Protein AF-A0A7X0HSH6-F1 (afdb_monomer)

pLDDT: mean 81.44, std 20.03, range [30.97, 98.75]

Nearest PDB structures (foldseek):
  3pyw-assembly1_A  TM=8.812E-01  e=4.379E-08  Bacillus anthracis
  6bt4-assembly1_A  TM=8.844E-01  e=1.099E-07  Bacillus anthracis
  7pj6-assembly1_AAA  TM=7.736E-01  e=4.131E-03  Streptococcus pneumoniae R6
  4q2w-assembly1_A  TM=7.329E-01  e=1.339E-02  Streptococcus pneumoniae TIGR4
  4pi9-assembly1_A  TM=4.729E-01  e=3.199E-03  Staphylococcus aureus subsp. aureus Mu50

Structure (mmCIF, N/CA/C/O backbone):
data_AF-A0A7X0HSH6-F1
#
_entry.id   AF-A0A7X0HSH6-F1
#
loop_
_atom_site.group_PDB
_atom_site.id
_atom_site.type_symbol
_atom_site.label_atom_id
_atom_site.label_alt_id
_atom_site.label_comp_id
_atom_site.label_asym_id
_atom_site.label_entity_id
_atom_site.label_seq_id
_atom_site.pdbx_PDB_ins_code
_atom_site.Cartn_x
_atom_site.Cartn_y
_atom_site.Cartn_z
_atom_site.occupancy
_atom_site.B_iso_or_equiv
_atom_site.auth_seq_id
_atom_site.auth_comp_id
_atom_site.auth_asym_id
_atom_site.auth_atom_id
_atom_site.pdbx_PDB_model_num
ATOM 1 N N . MET A 1 1 ? -19.107 81.691 65.179 1.00 42.38 1 MET A N 1
ATOM 2 C CA . MET A 1 1 ? -18.077 81.633 64.116 1.00 42.38 1 MET A CA 1
ATOM 3 C C . MET A 1 1 ? -18.630 80.795 62.966 1.00 42.38 1 MET A C 1
ATOM 5 O O . MET A 1 1 ? -19.023 79.660 63.194 1.00 42.38 1 MET A O 1
ATOM 9 N N . ARG A 1 2 ? -18.821 81.400 61.784 1.00 37.53 2 ARG A N 1
ATOM 10 C CA . ARG A 1 2 ? -19.546 80.849 60.619 1.00 37.53 2 ARG A CA 1
ATOM 11 C C . ARG A 1 2 ? -18.627 80.825 59.382 1.00 37.53 2 ARG A C 1
ATOM 13 O O . ARG A 1 2 ? -18.062 81.858 59.069 1.00 37.53 2 ARG A O 1
ATOM 20 N N . LYS A 1 3 ? -18.625 79.675 58.690 1.00 39.44 3 LYS A N 1
ATOM 21 C CA . LYS A 1 3 ? -18.615 79.404 57.226 1.00 39.44 3 LYS A CA 1
ATOM 22 C C . LYS A 1 3 ? -17.623 80.087 56.245 1.00 39.44 3 LYS A C 1
ATOM 24 O O . LYS A 1 3 ? -17.494 81.303 56.237 1.00 39.44 3 LYS A O 1
ATOM 29 N N . LYS A 1 4 ? -17.251 79.246 55.249 1.00 35.56 4 LYS A N 1
ATOM 30 C CA . LYS A 1 4 ? -16.879 79.436 53.808 1.00 35.56 4 LYS A CA 1
ATOM 31 C C . LYS A 1 4 ? -15.390 79.125 53.530 1.00 35.56 4 LYS A C 1
ATOM 33 O O . LYS A 1 4 ? -14.548 79.808 54.086 1.00 35.56 4 LYS A O 1
ATOM 38 N N . TRP A 1 5 ? -14.979 77.983 52.948 1.00 36.59 5 TRP A N 1
ATOM 39 C CA . TRP A 1 5 ? -15.105 77.399 51.580 1.00 36.59 5 TRP A CA 1
ATOM 40 C C . TRP A 1 5 ? -14.515 78.236 50.433 1.00 36.59 5 TRP A C 1
ATOM 42 O O . TRP A 1 5 ? -14.818 79.419 50.390 1.00 36.59 5 TRP A O 1
ATOM 52 N N . THR A 1 6 ? -13.802 77.522 49.527 1.00 38.12 6 THR A N 1
ATOM 53 C CA . THR A 1 6 ? -13.313 77.783 48.135 1.00 38.12 6 THR A CA 1
ATOM 54 C C . THR A 1 6 ? -11.779 77.806 48.002 1.00 38.12 6 THR A C 1
ATOM 56 O O . THR A 1 6 ? -11.153 78.534 48.755 1.00 38.12 6 THR A O 1
ATOM 59 N N . HIS A 1 7 ? -11.062 77.137 47.088 1.00 35.97 7 HIS A N 1
ATOM 60 C CA . HIS A 1 7 ? -11.293 76.115 46.051 1.00 35.97 7 HIS A CA 1
ATOM 61 C C . HIS A 1 7 ? -9.900 75.525 45.710 1.00 35.97 7 HIS A C 1
ATOM 63 O O . HIS A 1 7 ? -8.964 76.300 45.534 1.00 35.97 7 HIS A O 1
ATOM 69 N N . VAL A 1 8 ? -9.749 74.203 45.561 1.00 38.53 8 VAL A N 1
ATOM 70 C CA . VAL A 1 8 ? -8.593 73.615 44.850 1.00 38.53 8 VAL A CA 1
ATOM 71 C C . VAL A 1 8 ? -9.129 72.848 43.652 1.00 38.53 8 VAL A C 1
ATOM 73 O O . VAL A 1 8 ? -10.016 72.005 43.785 1.00 38.53 8 VAL A O 1
ATOM 76 N N . ALA A 1 9 ? -8.628 73.236 42.483 1.00 35.44 9 ALA A N 1
ATOM 77 C CA . ALA A 1 9 ? -9.005 72.718 41.185 1.00 35.44 9 ALA A CA 1
ATOM 78 C C . ALA A 1 9 ? -8.594 71.251 41.020 1.00 35.44 9 ALA A C 1
ATOM 80 O O . ALA A 1 9 ? -7.518 70.822 41.433 1.00 35.44 9 ALA A O 1
ATOM 81 N N . SER A 1 10 ? -9.491 70.507 40.386 1.00 33.06 10 SER A N 1
ATOM 82 C CA . SER A 1 10 ? -9.332 69.128 39.960 1.00 33.06 10 SER A CA 1
ATOM 83 C C . SER A 1 10 ? -8.272 69.000 38.863 1.00 33.06 10 SER A C 1
ATOM 85 O O . SER A 1 10 ? -8.337 69.699 37.856 1.00 33.06 10 SER A O 1
ATOM 87 N N . ALA A 1 11 ? -7.369 68.033 39.009 1.00 33.69 11 ALA A N 1
ATOM 88 C CA . ALA A 1 11 ? -6.688 67.403 37.885 1.00 33.69 11 ALA A CA 1
ATOM 89 C C . ALA A 1 11 ? -6.863 65.889 38.033 1.00 33.69 11 ALA A C 1
ATOM 91 O O . ALA A 1 11 ? -6.271 65.248 38.899 1.00 33.69 11 ALA A O 1
ATOM 92 N N . LEU A 1 12 ? -7.763 65.351 37.214 1.00 32.31 12 LEU A N 1
ATOM 93 C CA . LEU A 1 12 ? -8.007 63.930 37.037 1.00 32.31 12 LEU A CA 1
ATOM 94 C C . LEU A 1 12 ? -6.933 63.405 36.070 1.00 32.31 12 LEU A C 1
ATOM 96 O O . LEU A 1 12 ? -6.919 63.809 34.910 1.00 32.31 12 LEU A O 1
ATOM 100 N N . VAL A 1 13 ? -6.059 62.503 36.514 1.00 36.00 13 VAL A N 1
ATOM 101 C CA . VAL A 1 13 ? -5.352 61.585 35.609 1.00 36.00 13 VAL A CA 1
ATOM 102 C C . VAL A 1 13 ? -5.597 60.175 36.117 1.00 36.00 13 VAL A C 1
ATOM 104 O O . VAL A 1 13 ? -5.297 59.825 37.255 1.00 36.00 13 VAL A O 1
ATOM 107 N N . ILE A 1 14 ? -6.232 59.406 35.242 1.00 39.38 14 ILE A N 1
ATOM 108 C CA . ILE A 1 14 ? -6.670 58.030 35.415 1.00 39.38 14 ILE A CA 1
ATOM 109 C C . ILE A 1 14 ? -5.423 57.148 35.539 1.00 39.38 14 ILE A C 1
ATOM 111 O O . ILE A 1 14 ? -4.716 56.925 34.559 1.00 39.38 14 ILE A O 1
ATOM 115 N N . ALA A 1 15 ? -5.151 56.638 36.739 1.00 37.62 15 ALA A N 1
ATOM 116 C CA . ALA A 1 15 ? -4.236 55.520 36.911 1.00 37.62 15 ALA A CA 1
ATOM 117 C C . ALA A 1 15 ? -4.970 54.252 36.461 1.00 37.62 15 ALA A C 1
ATOM 119 O O . ALA A 1 15 ? -5.828 53.730 37.172 1.00 37.62 15 ALA A O 1
ATOM 120 N N . GLY A 1 16 ? -4.669 53.795 35.244 1.00 32.75 16 GLY A N 1
ATOM 121 C CA . GLY A 1 16 ? -5.115 52.498 34.756 1.00 32.75 16 GLY A CA 1
ATOM 122 C C . GLY A 1 16 ? -4.608 51.403 35.689 1.00 32.75 16 GLY A C 1
ATOM 123 O O . GLY A 1 16 ? -3.403 51.203 35.830 1.00 32.75 16 GLY A O 1
ATOM 124 N N . SER A 1 17 ? -5.530 50.702 36.343 1.00 40.28 17 SER A N 1
ATOM 125 C CA . SER A 1 17 ? -5.227 49.455 37.029 1.00 40.28 17 SER A CA 1
ATOM 126 C C . SER A 1 17 ? -4.799 48.444 35.973 1.00 40.28 17 SER A C 1
ATOM 128 O O . SER A 1 17 ? -5.621 47.917 35.224 1.00 40.28 17 SER A O 1
ATOM 130 N N . ILE A 1 18 ? -3.494 48.200 35.884 1.00 39.28 18 ILE A N 1
ATOM 131 C CA . ILE A 1 18 ? -2.965 47.042 35.178 1.00 39.28 18 ILE A CA 1
ATOM 132 C C . ILE A 1 18 ? -3.456 45.834 35.973 1.00 39.28 18 ILE A C 1
ATOM 134 O O . ILE A 1 18 ? -2.895 45.487 37.010 1.00 39.28 18 ILE A O 1
ATOM 138 N N . TYR A 1 19 ? -4.529 45.201 35.505 1.00 36.06 19 TYR A N 1
ATOM 139 C CA . TYR A 1 19 ? -4.755 43.805 35.827 1.00 36.06 19 TYR A CA 1
ATOM 140 C C . TYR A 1 19 ? -3.632 43.048 35.135 1.00 36.06 19 TYR A C 1
ATOM 142 O O . TYR A 1 19 ? -3.708 42.732 33.948 1.00 36.06 19 TYR A O 1
ATOM 150 N N . THR A 1 20 ? -2.555 42.786 35.870 1.00 35.09 20 THR A N 1
ATOM 151 C CA . THR A 1 20 ? -1.688 41.676 35.520 1.00 35.09 20 THR A CA 1
ATOM 152 C C . THR A 1 20 ? -2.570 40.446 35.644 1.00 35.09 20 THR A C 1
ATOM 154 O O . THR A 1 20 ? -2.809 39.942 36.742 1.00 35.09 20 THR A O 1
ATOM 157 N N . TYR A 1 21 ? -3.103 39.985 34.514 1.00 37.41 21 TYR A N 1
ATOM 158 C CA . TYR A 1 21 ? -3.390 38.575 34.373 1.00 37.41 21 TYR A CA 1
ATOM 159 C C . TYR A 1 21 ? -2.049 37.899 34.604 1.00 37.41 21 TYR A C 1
ATOM 161 O O . TYR A 1 21 ? -1.196 37.855 33.718 1.00 37.41 21 TYR A O 1
ATOM 169 N N . SER A 1 22 ? -1.840 37.437 35.834 1.00 40.31 22 SER A N 1
ATOM 170 C CA . SER A 1 22 ? -0.937 36.338 36.096 1.00 40.31 22 SER A CA 1
ATOM 171 C C . SER A 1 22 ? -1.493 35.198 35.264 1.00 40.31 22 SER A C 1
ATOM 173 O O . SER A 1 22 ? -2.355 34.447 35.714 1.00 40.31 22 SER A O 1
ATOM 175 N N . GLY A 1 23 ? -1.075 35.143 33.998 1.00 37.53 23 GLY A N 1
ATOM 176 C CA . GLY A 1 23 ? -1.171 33.935 33.223 1.00 37.53 23 GLY A CA 1
ATOM 177 C C . GLY A 1 23 ? -0.531 32.897 34.114 1.00 37.53 23 GLY A C 1
ATOM 178 O O . GLY A 1 23 ? 0.651 32.997 34.445 1.00 37.53 23 GLY A O 1
ATOM 179 N N . THR A 1 24 ? -1.338 31.956 34.588 1.00 40.69 24 THR A N 1
ATOM 180 C CA . THR A 1 24 ? -0.807 30.692 35.046 1.00 40.69 24 THR A CA 1
ATOM 181 C C . THR A 1 24 ? -0.010 30.207 33.853 1.00 40.69 24 THR A C 1
ATOM 183 O O . THR A 1 24 ? -0.596 29.802 32.847 1.00 40.69 24 THR A O 1
ATOM 186 N N . ALA A 1 25 ? 1.312 30.364 33.909 1.00 39.91 25 ALA A N 1
ATOM 187 C CA . ALA A 1 25 ? 2.196 29.587 33.080 1.00 39.91 25 ALA A CA 1
ATOM 188 C C . ALA A 1 25 ? 1.739 28.155 33.336 1.00 39.91 25 ALA A C 1
ATOM 190 O O . ALA A 1 25 ? 1.896 27.643 34.447 1.00 39.91 25 ALA A O 1
ATOM 191 N N . ALA A 1 26 ? 1.010 27.594 32.368 1.00 42.22 26 ALA A N 1
ATOM 192 C CA . ALA A 1 26 ? 0.632 26.203 32.398 1.00 42.22 26 ALA A CA 1
ATOM 193 C C . ALA A 1 26 ? 1.941 25.478 32.670 1.00 42.22 26 ALA A C 1
ATOM 195 O O . ALA A 1 26 ? 2.908 25.691 31.936 1.00 42.22 26 ALA A O 1
ATOM 196 N N . LEU A 1 27 ? 2.005 24.740 33.779 1.00 39.97 27 LEU A N 1
ATOM 197 C CA . LEU A 1 27 ? 3.082 23.793 34.010 1.00 39.97 27 LEU A CA 1
ATOM 198 C C . LEU A 1 27 ? 3.252 23.065 32.679 1.00 39.97 27 LEU A C 1
ATOM 200 O O . LEU A 1 27 ? 2.334 22.360 32.260 1.00 39.97 27 LEU A O 1
ATOM 204 N N . ALA A 1 28 ? 4.360 23.313 31.975 1.00 46.00 28 ALA A N 1
ATOM 205 C CA . ALA A 1 28 ? 4.794 22.424 30.921 1.00 46.00 28 ALA A CA 1
ATOM 206 C C . ALA A 1 28 ? 4.909 21.088 31.642 1.00 46.00 28 ALA A C 1
ATOM 208 O O . ALA A 1 28 ? 5.782 20.924 32.497 1.00 46.00 28 ALA A O 1
ATOM 209 N N . ALA A 1 29 ? 3.897 20.238 31.474 1.00 55.91 29 ALA A N 1
ATOM 210 C CA . ALA A 1 29 ? 3.804 19.007 32.221 1.00 55.91 29 ALA A CA 1
ATOM 211 C C . ALA A 1 29 ? 5.106 18.268 31.928 1.00 55.91 29 ALA A C 1
ATOM 213 O O . ALA A 1 29 ? 5.455 18.081 30.768 1.00 55.91 29 ALA A O 1
ATOM 214 N N . ASN A 1 30 ? 5.898 17.946 32.945 1.00 73.12 30 ASN A N 1
ATOM 215 C CA . ASN A 1 30 ? 7.141 17.205 32.744 1.00 73.12 30 ASN A CA 1
ATOM 216 C C . ASN A 1 30 ? 6.784 15.727 32.508 1.00 73.12 30 ASN A C 1
ATOM 218 O O . ASN A 1 30 ? 7.113 14.856 33.308 1.00 73.12 30 ASN A O 1
ATOM 222 N N . ASP A 1 31 ? 5.967 15.497 31.482 1.00 87.19 31 ASP A N 1
ATOM 223 C CA . ASP A 1 31 ? 5.424 14.229 31.037 1.00 87.19 31 ASP A CA 1
ATOM 224 C C . ASP A 1 31 ? 6.027 13.848 29.683 1.00 87.19 31 ASP A C 1
ATOM 226 O O . ASP A 1 31 ? 6.634 14.659 28.978 1.00 87.19 31 ASP A O 1
ATOM 230 N N . ASP A 1 32 ? 5.874 12.579 29.328 1.00 90.56 32 ASP A N 1
ATOM 231 C CA . ASP A 1 32 ? 6.483 11.987 28.137 1.00 90.56 32 ASP A CA 1
ATOM 232 C C . ASP A 1 32 ? 5.837 12.411 26.805 1.00 90.56 32 ASP A C 1
ATOM 234 O O . ASP A 1 32 ? 6.265 11.944 25.749 1.00 90.56 32 ASP A O 1
ATOM 238 N N . ILE A 1 33 ? 4.843 13.307 26.831 1.00 91.31 33 ILE A N 1
ATOM 239 C CA . ILE A 1 33 ? 4.207 13.871 25.631 1.00 91.31 33 ILE A CA 1
ATOM 240 C C . ILE A 1 33 ? 4.624 15.316 25.349 1.00 91.31 33 ILE A C 1
ATOM 242 O O . ILE A 1 33 ? 4.287 15.839 24.288 1.00 91.31 33 ILE A O 1
ATOM 246 N N . THR A 1 34 ? 5.366 15.968 26.245 1.00 91.31 34 THR A N 1
ATOM 247 C CA . THR A 1 34 ? 5.852 17.334 26.019 1.00 91.31 34 THR A CA 1
ATOM 248 C C . THR A 1 34 ? 6.839 17.405 24.857 1.00 91.31 34 THR A C 1
ATOM 250 O O . THR A 1 34 ? 7.847 16.704 24.825 1.00 91.31 34 THR A O 1
ATOM 253 N N . GLY A 1 35 ? 6.563 18.293 23.901 1.00 88.19 35 GLY A N 1
ATOM 254 C CA . GLY A 1 35 ? 7.409 18.578 22.746 1.00 88.19 35 GLY A CA 1
ATOM 255 C C . GLY A 1 35 ? 7.251 17.610 21.571 1.00 88.19 35 GLY A C 1
ATOM 256 O O . GLY A 1 35 ? 7.923 17.791 20.554 1.00 88.19 35 GLY A O 1
ATOM 257 N N . ILE A 1 36 ? 6.383 16.595 21.660 1.00 91.00 36 ILE A N 1
ATOM 258 C CA . ILE A 1 36 ? 6.160 15.671 20.538 1.00 91.00 36 ILE A CA 1
ATOM 259 C C . ILE A 1 36 ? 5.252 16.312 19.475 1.00 91.00 36 ILE A C 1
ATOM 261 O O . ILE A 1 36 ? 4.354 17.094 19.778 1.00 91.00 36 ILE A O 1
ATOM 265 N N . ALA A 1 37 ? 5.403 15.905 18.212 1.00 89.00 37 ALA A N 1
ATOM 266 C CA . ALA A 1 37 ? 4.611 16.453 17.101 1.00 89.00 37 ALA A CA 1
ATOM 267 C C . ALA A 1 37 ? 3.083 16.302 17.276 1.00 89.00 37 ALA A C 1
ATOM 269 O O . ALA A 1 37 ? 2.314 17.121 16.782 1.00 89.00 37 ALA A O 1
ATOM 270 N N . LEU A 1 38 ? 2.642 15.254 17.978 1.00 92.38 38 LEU A N 1
ATOM 271 C CA . LEU A 1 38 ? 1.232 14.941 18.238 1.00 92.38 38 LEU A CA 1
ATOM 272 C C . LEU A 1 38 ? 0.821 15.235 19.695 1.00 92.38 38 LEU A C 1
ATOM 274 O O . LEU A 1 38 ? -0.136 14.648 20.199 1.00 92.38 38 LEU A O 1
ATOM 278 N N . GLU A 1 39 ? 1.519 16.160 20.366 1.00 92.00 39 GLU A N 1
ATOM 279 C CA . GLU A 1 39 ? 1.242 16.560 21.751 1.00 92.00 39 GLU A CA 1
ATOM 280 C C . GLU A 1 39 ? -0.188 17.085 21.912 1.00 92.00 39 GLU A C 1
ATOM 282 O O . GLU A 1 39 ? -0.914 16.644 22.800 1.00 92.00 39 GLU A O 1
ATOM 287 N N . GLN A 1 40 ? -0.622 17.993 21.031 1.00 94.06 40 GLN A N 1
ATOM 288 C CA . GLN A 1 40 ? -1.931 18.646 21.139 1.00 94.06 40 GLN A CA 1
ATOM 289 C C . GLN A 1 40 ? -3.107 17.645 21.078 1.00 94.06 40 GLN A C 1
ATOM 291 O O . GLN A 1 40 ? -3.921 17.646 22.008 1.00 94.06 40 GLN A O 1
ATOM 296 N N . PRO A 1 41 ? -3.193 16.736 20.078 1.00 93.56 41 PRO A N 1
ATOM 297 C CA . PRO A 1 41 ? -4.185 15.660 20.084 1.00 93.56 41 PRO A CA 1
ATOM 298 C C . PRO A 1 41 ? -4.148 14.800 21.351 1.00 93.56 41 PRO A C 1
ATOM 300 O O . PRO A 1 41 ? -5.194 14.515 21.931 1.00 93.56 41 PRO A O 1
ATOM 303 N N . MET A 1 42 ? -2.955 14.408 21.813 1.00 95.00 42 MET A N 1
ATOM 304 C CA . MET A 1 42 ? -2.829 13.578 23.012 1.00 95.00 42 MET A CA 1
ATOM 305 C C . MET A 1 42 ? -3.331 14.295 24.261 1.00 95.00 42 MET A C 1
ATOM 307 O O . MET A 1 42 ? -4.180 13.748 24.964 1.00 95.00 42 MET A O 1
ATOM 311 N N . ARG A 1 43 ? -2.876 15.528 24.514 1.00 93.88 43 ARG A N 1
ATOM 312 C CA . ARG A 1 43 ? -3.318 16.326 25.668 1.00 93.88 43 ARG A CA 1
ATOM 313 C C . ARG A 1 43 ? -4.828 16.510 25.683 1.00 93.88 43 ARG A C 1
ATOM 315 O O . ARG A 1 43 ? -5.450 16.329 26.726 1.00 93.88 43 ARG A O 1
ATOM 322 N N . SER A 1 44 ? -5.421 16.812 24.528 1.00 92.75 44 SER A N 1
ATOM 323 C CA . SER A 1 44 ? -6.872 16.964 24.394 1.00 92.75 44 SER A CA 1
ATOM 324 C C . SER A 1 44 ? -7.623 15.704 24.838 1.00 92.75 44 SER A C 1
ATOM 326 O O . SER A 1 44 ? -8.550 15.787 25.645 1.00 92.75 44 SER A O 1
ATOM 328 N N . LEU A 1 45 ? -7.202 14.526 24.369 1.00 95.50 45 LEU A N 1
ATOM 329 C CA . LEU A 1 45 ? -7.861 13.259 24.699 1.00 95.50 45 LEU A CA 1
ATOM 330 C C . LEU A 1 45 ? -7.573 12.774 26.124 1.00 95.50 45 LEU A C 1
ATOM 332 O O . LEU A 1 45 ? -8.417 12.098 26.712 1.00 95.50 45 LEU A O 1
ATOM 336 N N . ILE A 1 46 ? -6.416 13.121 26.689 1.00 93.31 46 ILE A N 1
ATOM 337 C CA . ILE A 1 46 ? -6.083 12.858 28.096 1.00 93.31 46 ILE A CA 1
ATOM 338 C C . ILE A 1 46 ? -6.979 13.690 29.015 1.00 93.31 46 ILE A C 1
ATOM 340 O O . ILE A 1 46 ? -7.591 13.140 29.928 1.00 93.31 46 ILE A O 1
ATOM 344 N N . ASN A 1 47 ? -7.133 14.988 28.734 1.00 91.38 47 ASN A N 1
ATOM 345 C CA . ASN A 1 47 ? -7.998 15.882 29.512 1.00 91.38 47 ASN A CA 1
ATOM 346 C C . ASN A 1 47 ? -9.474 15.454 29.472 1.00 91.38 47 ASN A C 1
ATOM 348 O O . ASN A 1 47 ? -10.212 15.685 30.425 1.00 91.38 47 ASN A O 1
ATOM 352 N N . GLN A 1 48 ? -9.898 14.806 28.385 1.00 91.38 48 GLN A N 1
ATOM 353 C CA . GLN A 1 48 ? -11.238 14.229 28.235 1.00 91.38 48 GLN A CA 1
ATOM 354 C C . GLN A 1 48 ? -11.371 12.818 28.841 1.00 91.38 48 GLN A C 1
ATOM 356 O O . GLN A 1 48 ? -12.447 12.229 28.794 1.00 91.38 48 GLN A O 1
ATOM 361 N N . GLY A 1 49 ? -10.292 12.237 29.379 1.00 91.56 49 GLY A N 1
ATOM 362 C CA . GLY A 1 49 ? -10.287 10.884 29.948 1.00 91.56 49 GLY A CA 1
ATOM 363 C C . GLY A 1 49 ? -10.403 9.752 28.917 1.00 91.56 49 GLY A C 1
ATOM 364 O O . GLY A 1 49 ? -10.610 8.594 29.289 1.00 91.56 49 GLY A O 1
ATOM 365 N N . ILE A 1 50 ? -10.263 10.061 27.625 1.00 94.94 50 ILE A N 1
ATOM 366 C CA . ILE A 1 50 ? -10.355 9.097 26.519 1.00 94.94 50 ILE A CA 1
ATOM 367 C C . ILE A 1 50 ? -9.089 8.238 26.468 1.00 94.94 50 ILE A C 1
ATOM 369 O O . ILE A 1 50 ? -9.170 7.005 26.398 1.00 94.94 50 ILE A O 1
ATOM 373 N N . ILE A 1 51 ? -7.928 8.896 26.543 1.00 93.50 51 ILE A N 1
ATOM 374 C CA . ILE A 1 51 ? -6.620 8.253 26.674 1.00 93.50 51 ILE A CA 1
ATOM 375 C C . ILE A 1 51 ? -6.192 8.335 28.133 1.00 93.50 51 ILE A C 1
ATOM 377 O O . ILE A 1 51 ? -6.082 9.413 28.706 1.00 93.50 51 ILE A O 1
ATOM 381 N N . GLN A 1 52 ? -5.916 7.177 28.718 1.00 86.94 52 GLN A N 1
ATOM 382 C CA . GLN A 1 52 ? -5.398 7.062 30.076 1.00 86.94 52 GLN A CA 1
ATOM 383 C C . GLN A 1 52 ? -3.908 6.712 30.022 1.00 86.94 52 GLN A C 1
ATOM 385 O O . GLN A 1 52 ? -3.462 5.996 29.114 1.00 86.94 52 GLN A O 1
ATOM 390 N N . GLY A 1 53 ? -3.144 7.274 30.958 1.00 82.81 53 GLY A N 1
ATOM 391 C CA . GLY A 1 53 ? -1.728 6.974 31.153 1.00 82.81 53 GLY A CA 1
ATOM 392 C C . GLY A 1 53 ? -1.510 5.716 31.993 1.00 82.81 53 GLY A C 1
ATOM 393 O O . GLY A 1 53 ? -2.453 5.125 32.515 1.00 82.81 53 GLY A O 1
ATOM 394 N N . PHE A 1 54 ? -0.249 5.330 32.133 1.00 83.81 54 PHE A N 1
ATOM 395 C CA . PHE A 1 54 ? 0.203 4.181 32.925 1.00 83.81 54 PHE A CA 1
ATOM 396 C C . PHE A 1 54 ? 0.697 4.589 34.320 1.00 83.81 54 PHE A C 1
ATOM 398 O O . PHE A 1 54 ? 1.047 3.751 35.145 1.00 83.81 54 PHE A O 1
ATOM 405 N N . GLY A 1 55 ? 0.695 5.891 34.594 1.00 81.00 55 GLY A N 1
ATOM 406 C CA . GLY A 1 55 ? 1.082 6.502 35.854 1.00 81.00 55 GLY A CA 1
ATOM 407 C C . GLY A 1 55 ? 1.174 8.020 35.693 1.00 81.00 55 GLY A C 1
ATOM 408 O O . GLY A 1 55 ? 0.936 8.538 34.595 1.00 81.00 55 GLY A O 1
ATOM 409 N N . PRO A 1 56 ? 1.517 8.756 36.762 1.00 79.75 56 PRO A N 1
ATOM 410 C CA . PRO A 1 56 ? 1.729 10.196 36.682 1.00 79.75 56 PRO A CA 1
ATOM 411 C C . PRO A 1 56 ? 2.778 10.542 35.612 1.00 79.75 56 PRO A C 1
ATOM 413 O O . PRO A 1 56 ? 3.927 10.119 35.710 1.00 79.75 56 PRO A O 1
ATOM 416 N N . GLY A 1 57 ? 2.365 11.283 34.579 1.00 81.69 57 GLY A N 1
ATOM 417 C CA . GLY A 1 57 ? 3.236 11.751 33.493 1.00 81.69 57 GLY A CA 1
ATOM 418 C C . GLY A 1 57 ? 3.695 10.693 32.479 1.00 81.69 57 GLY A C 1
ATOM 419 O O . GLY A 1 57 ? 4.557 11.000 31.660 1.00 81.69 57 GLY A O 1
ATOM 420 N N . GLN A 1 58 ? 3.146 9.472 32.521 1.00 88.94 58 GLN A N 1
ATOM 421 C CA . GLN A 1 58 ? 3.513 8.376 31.615 1.00 88.94 58 GLN A CA 1
ATOM 422 C C . GLN A 1 58 ? 2.347 8.012 30.693 1.00 88.94 58 GLN A C 1
ATOM 424 O O . GLN A 1 58 ? 1.368 7.390 31.116 1.00 88.94 58 GLN A O 1
ATOM 429 N N . PHE A 1 59 ? 2.450 8.374 29.417 1.00 89.12 59 PHE A N 1
ATOM 430 C CA . PHE A 1 59 ? 1.441 8.131 28.388 1.00 89.12 59 PHE A CA 1
ATOM 431 C C . PHE A 1 59 ? 1.960 7.333 27.195 1.00 89.12 59 PHE A C 1
ATOM 433 O O . PHE A 1 59 ? 1.135 6.937 26.372 1.00 89.12 59 PHE A O 1
ATOM 440 N N . HIS A 1 60 ? 3.263 7.065 27.112 1.00 91.44 60 HIS A N 1
ATOM 441 C CA . HIS A 1 60 ? 3.917 6.179 26.151 1.00 91.44 60 HIS A CA 1
ATOM 442 C C . HIS A 1 60 ? 3.546 6.481 24.684 1.00 91.44 60 HIS A C 1
ATOM 444 O O . HIS A 1 60 ? 3.035 5.609 23.976 1.00 91.44 60 HIS A O 1
ATOM 450 N N . PRO A 1 61 ? 3.770 7.712 24.181 1.00 92.56 61 PRO A N 1
ATOM 451 C CA . PRO A 1 61 ? 3.277 8.151 22.868 1.00 92.56 61 PRO A CA 1
ATOM 452 C C . PRO A 1 61 ? 3.775 7.310 21.685 1.00 92.56 61 PRO A C 1
ATOM 454 O O . PRO A 1 61 ? 3.077 7.191 20.676 1.00 92.56 61 PRO A O 1
ATOM 457 N N . SER A 1 62 ? 4.966 6.723 21.802 1.00 93.25 62 SER A N 1
ATOM 458 C CA . SER A 1 62 ? 5.613 5.940 20.743 1.00 93.25 62 SER A CA 1
ATOM 459 C C . SER A 1 62 ? 5.262 4.449 20.772 1.00 93.25 62 SER A C 1
ATOM 461 O O . SER A 1 62 ? 5.583 3.738 19.819 1.00 93.25 62 SER A O 1
ATOM 463 N N . GLU A 1 63 ? 4.614 3.960 21.833 1.00 91.25 63 GLU A N 1
ATOM 464 C CA . GLU A 1 63 ? 4.236 2.549 21.937 1.00 91.25 63 GLU A CA 1
ATOM 465 C C . GLU A 1 63 ? 3.119 2.187 20.965 1.00 91.25 63 GLU A C 1
ATOM 467 O O . GLU A 1 63 ? 2.251 3.006 20.652 1.00 91.25 63 GLU A O 1
ATOM 472 N N . LYS A 1 64 ? 3.141 0.938 20.490 1.00 95.12 64 LYS A N 1
ATOM 473 C CA . LYS A 1 64 ? 2.104 0.409 19.605 1.00 95.12 64 LYS A CA 1
ATOM 474 C C . LYS A 1 64 ? 0.790 0.237 20.353 1.00 95.12 64 LYS A C 1
ATOM 476 O O . LYS A 1 64 ? 0.765 -0.220 21.491 1.00 95.12 64 LYS A O 1
ATOM 481 N N . VAL A 1 65 ? -0.303 0.590 19.686 1.00 94.69 65 VAL A N 1
ATOM 482 C CA . VAL A 1 65 ? -1.662 0.426 20.212 1.00 94.69 65 VAL A CA 1
ATOM 483 C C . VAL A 1 65 ? -2.243 -0.887 19.730 1.00 94.69 65 VAL A C 1
ATOM 485 O O . VAL A 1 65 ? -2.201 -1.182 18.536 1.00 94.69 65 VAL A O 1
ATOM 488 N N . THR A 1 66 ? -2.842 -1.654 20.637 1.00 96.25 66 THR A N 1
ATOM 489 C CA . THR A 1 66 ? -3.599 -2.845 20.242 1.00 96.25 66 THR A CA 1
ATOM 490 C C . THR A 1 66 ? -4.983 -2.475 19.710 1.00 96.25 66 THR A C 1
ATOM 492 O O . THR A 1 66 ? -5.578 -1.466 20.102 1.00 96.25 66 THR A O 1
ATOM 495 N N . ARG A 1 67 ? -5.565 -3.333 18.869 1.00 97.25 67 ARG A N 1
ATOM 496 C CA . ARG A 1 67 ? -6.949 -3.180 18.386 1.00 97.25 67 ARG A CA 1
ATOM 497 C C . ARG A 1 67 ? -7.954 -2.984 19.526 1.00 97.25 67 ARG A C 1
ATOM 499 O O . ARG A 1 67 ? -8.855 -2.156 19.411 1.00 97.25 67 ARG A O 1
ATOM 506 N N . GLY A 1 68 ? -7.790 -3.707 20.639 1.00 96.19 68 GLY A N 1
ATOM 507 C CA . GLY A 1 68 ? -8.657 -3.579 21.816 1.00 96.19 68 GLY A CA 1
ATOM 508 C C . GLY A 1 68 ? -8.505 -2.237 22.536 1.00 96.19 68 GLY A C 1
ATOM 509 O O . GLY A 1 68 ? -9.500 -1.639 22.944 1.00 96.19 68 GLY A O 1
ATOM 510 N N . GLN A 1 69 ? -7.282 -1.716 22.641 1.00 97.00 69 GLN A N 1
ATOM 511 C CA . GLN A 1 69 ? -7.040 -0.383 23.200 1.00 97.00 69 GLN A CA 1
ATOM 512 C C . GLN A 1 69 ? -7.647 0.716 22.319 1.00 97.00 69 GLN A C 1
ATOM 514 O O . GLN A 1 69 ? -8.290 1.627 22.842 1.00 97.00 69 GLN A O 1
ATOM 519 N N . PHE A 1 70 ? -7.517 0.610 20.993 1.00 98.38 70 PHE A N 1
ATOM 520 C CA . PHE A 1 70 ? -8.125 1.574 20.074 1.00 98.38 70 PHE A CA 1
ATOM 521 C C . PHE A 1 70 ? -9.660 1.560 20.150 1.00 98.38 70 PHE A C 1
ATOM 523 O O . PHE A 1 70 ? -10.285 2.618 20.208 1.00 98.38 70 PHE A O 1
ATOM 530 N N . ALA A 1 71 ? -10.274 0.375 20.258 1.00 97.94 71 ALA A N 1
ATOM 531 C CA . ALA A 1 71 ? -11.708 0.245 20.523 1.00 97.94 71 ALA A CA 1
ATOM 532 C C . ALA A 1 71 ? -12.132 0.925 21.834 1.00 97.94 71 ALA A C 1
ATOM 534 O O . ALA A 1 71 ? -13.153 1.611 21.870 1.00 97.94 71 ALA A O 1
ATOM 535 N N . ALA A 1 72 ? -11.329 0.806 22.895 1.00 97.56 72 ALA A N 1
ATOM 536 C CA . ALA A 1 72 ? -11.580 1.514 24.147 1.00 97.56 72 ALA A CA 1
ATOM 537 C C . ALA A 1 72 ? -11.520 3.039 23.995 1.00 97.56 72 ALA A C 1
ATOM 539 O O . ALA A 1 72 ? -12.329 3.735 24.609 1.00 97.56 72 ALA A O 1
ATOM 540 N N . PHE A 1 73 ? -10.630 3.568 23.151 1.00 98.38 73 PHE A N 1
ATOM 541 C CA . PHE A 1 73 ? -10.604 5.002 22.853 1.00 98.38 73 PHE A CA 1
ATOM 542 C C . PHE A 1 73 ? -11.878 5.451 22.133 1.00 98.38 73 PHE A C 1
ATOM 544 O O . PHE A 1 73 ? -12.509 6.400 22.589 1.00 98.38 73 PHE A O 1
ATOM 551 N N . ILE A 1 74 ? -12.312 4.740 21.084 1.00 98.12 74 ILE A N 1
ATOM 552 C CA . ILE A 1 74 ? -13.562 5.060 20.368 1.00 98.12 74 ILE A CA 1
ATOM 553 C C . ILE A 1 74 ? -14.766 4.982 21.310 1.00 98.12 74 ILE A C 1
ATOM 555 O O . ILE A 1 74 ? -15.587 5.897 21.346 1.00 98.12 74 ILE A O 1
ATOM 559 N N . SER A 1 75 ? -14.853 3.918 22.114 1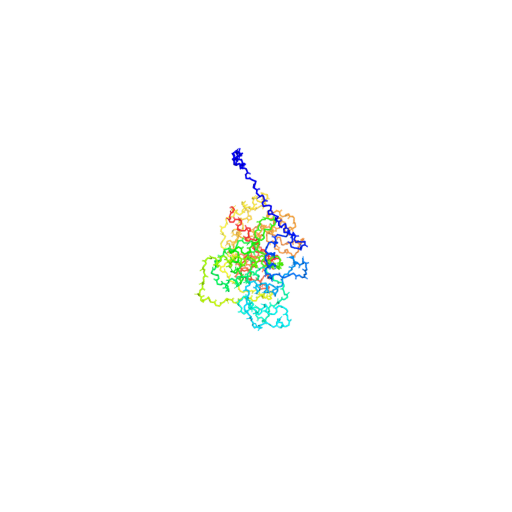.00 97.50 75 SER A N 1
ATOM 560 C CA . SER A 1 75 ? -15.965 3.720 23.043 1.00 97.50 75 SER A CA 1
ATOM 561 C C . SER A 1 75 ? -16.101 4.858 24.052 1.00 97.50 75 SER A C 1
ATOM 563 O O . SER A 1 75 ? -17.226 5.255 24.348 1.00 97.50 75 SER A O 1
ATOM 565 N N . ARG A 1 76 ? -14.985 5.371 24.592 1.00 97.62 76 ARG A N 1
ATOM 566 C CA . ARG A 1 76 ? -15.001 6.519 25.513 1.00 97.62 76 ARG A CA 1
ATOM 567 C C . ARG A 1 76 ? -15.289 7.824 24.780 1.00 97.62 76 ARG A C 1
ATOM 569 O O . ARG A 1 76 ? -16.094 8.608 25.264 1.00 97.62 76 ARG A O 1
ATOM 576 N N . ALA A 1 77 ? -14.670 8.028 23.616 1.00 96.44 77 ALA A N 1
ATOM 577 C CA . ALA A 1 77 ? -14.832 9.238 22.815 1.00 96.44 77 ALA A CA 1
ATOM 578 C C . ALA A 1 77 ? -16.292 9.476 22.404 1.00 96.44 77 ALA A C 1
ATOM 580 O O . ALA A 1 77 ? -16.762 10.606 22.458 1.00 96.44 77 ALA A O 1
ATOM 581 N N . LEU A 1 78 ? -17.012 8.410 22.040 1.00 94.81 78 LEU A N 1
ATOM 582 C CA . LEU A 1 78 ? -18.410 8.482 21.604 1.00 94.81 78 LEU A CA 1
ATOM 583 C C . LEU A 1 78 ? -19.428 8.125 22.693 1.00 94.81 78 LEU A C 1
ATOM 585 O O . LEU A 1 78 ? -20.623 8.118 22.414 1.00 94.81 78 LEU A O 1
ATOM 589 N N . GLN A 1 79 ? -18.974 7.795 23.908 1.00 94.31 79 GLN A N 1
ATOM 590 C CA . GLN A 1 79 ? -19.833 7.371 25.024 1.00 94.31 79 GLN A CA 1
ATOM 591 C C . GLN A 1 79 ? -20.833 6.270 24.617 1.00 94.31 79 GLN A C 1
ATOM 593 O O . GLN A 1 79 ? -22.027 6.337 24.908 1.00 94.31 79 GLN A O 1
ATOM 598 N N . LEU A 1 80 ? -20.337 5.253 23.905 1.00 94.12 80 LEU A N 1
ATOM 599 C CA . LEU A 1 80 ? -21.180 4.240 23.263 1.00 94.12 80 LEU A CA 1
ATOM 600 C C . LEU A 1 80 ? -22.034 3.451 24.272 1.00 94.12 80 LEU A C 1
ATOM 602 O O . LEU A 1 80 ? -21.543 3.125 25.360 1.00 94.12 80 LEU A O 1
ATOM 606 N N . PRO A 1 81 ? -23.278 3.071 23.917 1.00 93.19 81 PRO A N 1
ATOM 607 C CA . PRO A 1 81 ? -24.147 2.290 24.792 1.00 93.19 81 PRO A CA 1
ATOM 608 C C . PRO A 1 81 ? -23.590 0.875 25.024 1.00 93.19 81 PRO A C 1
ATOM 610 O O . PRO A 1 81 ? -22.883 0.356 24.156 1.00 93.19 81 PRO A O 1
ATOM 613 N N . PRO A 1 82 ? -23.914 0.230 26.166 1.00 93.75 82 PRO A N 1
ATOM 614 C CA . PRO A 1 82 ? -23.483 -1.136 26.464 1.00 93.75 82 PRO A CA 1
ATOM 615 C C . PRO A 1 82 ? -23.814 -2.119 25.335 1.00 93.75 82 PRO A C 1
ATOM 617 O O . PRO A 1 82 ? -24.823 -1.977 24.645 1.00 93.75 82 PRO A O 1
ATOM 620 N N . GLY A 1 83 ? -22.972 -3.137 25.177 1.00 93.94 83 GLY A N 1
ATOM 621 C CA . GLY A 1 83 ? -23.163 -4.209 24.204 1.00 93.94 83 GLY A CA 1
ATOM 622 C C . GLY A 1 83 ? -23.065 -5.590 24.839 1.00 93.94 83 GLY A C 1
ATOM 623 O O . GLY A 1 83 ? -22.631 -5.735 25.982 1.00 93.94 83 GLY A O 1
ATOM 624 N N . THR A 1 84 ? -23.433 -6.619 24.082 1.00 94.31 84 THR A N 1
ATOM 625 C CA . THR A 1 84 ? -23.296 -8.020 24.501 1.00 94.31 84 THR A CA 1
ATOM 626 C C . THR A 1 84 ? -22.005 -8.644 23.956 1.00 94.31 84 THR A C 1
ATOM 628 O O . THR A 1 84 ? -21.561 -8.252 22.874 1.00 94.31 84 THR A O 1
ATOM 631 N N . PRO A 1 85 ? -21.416 -9.640 24.645 1.00 95.81 85 PRO A N 1
ATOM 632 C CA . PRO A 1 85 ? -20.279 -10.399 24.125 1.00 95.81 85 PRO A CA 1
ATOM 633 C C . PRO A 1 85 ? -20.575 -11.045 22.766 1.00 95.81 85 PRO A C 1
ATOM 635 O O . PRO A 1 85 ? -21.622 -11.670 22.596 1.00 95.81 85 PRO A O 1
ATOM 638 N N . LYS A 1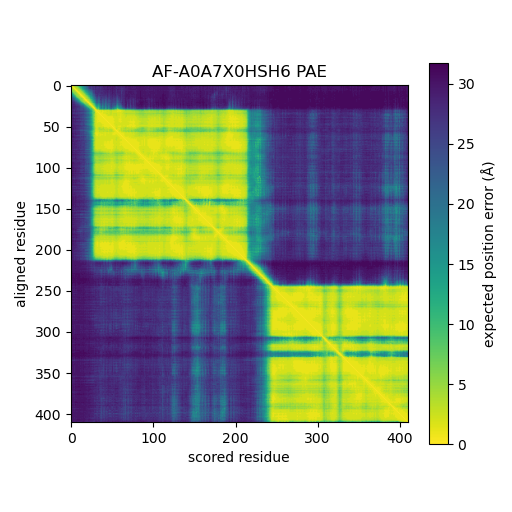 86 ? -19.648 -10.908 21.808 1.00 93.94 86 LYS A N 1
ATOM 639 C CA . LYS A 1 86 ? -19.749 -11.514 20.462 1.00 93.94 86 LYS A CA 1
ATOM 640 C C . LYS A 1 86 ? -18.517 -12.317 20.029 1.00 93.94 86 LYS A C 1
ATOM 642 O O . LYS A 1 86 ? -18.626 -13.125 19.113 1.00 93.94 86 LYS A O 1
ATOM 647 N N . PHE A 1 87 ? -17.362 -12.110 20.664 1.00 95.94 87 PHE A N 1
ATOM 648 C CA . PHE A 1 87 ? -16.081 -12.647 20.196 1.00 95.94 87 PHE A CA 1
ATOM 649 C C . PHE A 1 87 ? -15.523 -13.714 21.131 1.00 95.94 87 PHE A C 1
ATOM 651 O O . PHE A 1 87 ? -15.545 -13.558 22.351 1.00 95.94 87 PHE A O 1
ATOM 658 N N . LYS A 1 88 ? -14.985 -14.786 20.546 1.00 95.75 88 LYS A N 1
ATOM 659 C CA . LYS A 1 88 ? -14.481 -15.956 21.285 1.00 95.75 88 LYS A CA 1
ATOM 660 C C . LYS A 1 88 ? -13.206 -15.665 22.080 1.00 95.75 88 LYS A C 1
ATOM 662 O O . LYS A 1 88 ? -12.967 -16.292 23.104 1.00 95.75 88 LYS A O 1
ATOM 667 N N . ASP A 1 89 ? -12.392 -14.728 21.608 1.00 95.94 89 ASP A N 1
ATOM 668 C CA . ASP A 1 89 ? -11.103 -14.339 22.191 1.00 95.94 89 ASP A CA 1
ATOM 669 C C . ASP A 1 89 ? -11.202 -13.115 23.121 1.00 95.94 89 ASP A C 1
ATOM 671 O O . ASP A 1 89 ? -10.183 -12.555 23.525 1.00 95.94 89 ASP A O 1
ATOM 675 N N . VAL A 1 90 ? -12.422 -12.699 23.477 1.00 96.88 90 VAL A N 1
ATOM 676 C CA . VAL A 1 90 ? -12.677 -11.583 24.396 1.00 96.88 90 VAL A CA 1
ATOM 677 C C . VAL A 1 90 ? -13.339 -12.125 25.668 1.00 96.88 90 VAL A C 1
ATOM 679 O O . VAL A 1 90 ? -14.566 -12.182 25.758 1.00 96.88 90 VAL A O 1
ATOM 682 N N . PRO A 1 91 ? -12.551 -12.554 26.672 1.00 95.06 91 PRO A N 1
ATOM 683 C CA . PRO A 1 91 ? -13.091 -13.037 27.935 1.00 95.06 91 PRO A CA 1
ATOM 684 C C . PRO A 1 91 ? -13.750 -11.896 28.715 1.00 95.06 91 PRO A C 1
ATOM 686 O O . PRO A 1 91 ? -13.218 -10.789 28.781 1.00 95.06 91 PRO A O 1
ATOM 689 N N . ALA A 1 92 ? -14.871 -12.185 29.381 1.00 93.94 92 ALA A N 1
ATOM 690 C CA . ALA A 1 92 ? -15.613 -11.202 30.178 1.00 93.94 92 ALA A CA 1
ATOM 691 C C . ALA A 1 92 ? -14.790 -10.584 31.328 1.00 93.94 92 ALA A C 1
ATOM 693 O O . ALA A 1 92 ? -15.100 -9.489 31.784 1.00 93.94 92 ALA A O 1
ATOM 694 N N . SER A 1 93 ? -13.733 -11.266 31.781 1.00 94.94 93 SER A N 1
ATOM 695 C CA . SER A 1 93 ? -12.792 -10.771 32.793 1.00 94.94 93 SER A CA 1
ATOM 696 C C . SER A 1 93 ? -11.770 -9.758 32.260 1.00 94.94 93 SER A C 1
ATOM 698 O O . SER A 1 93 ? -11.057 -9.145 33.051 1.00 94.94 93 SER A O 1
ATOM 700 N N . SER A 1 94 ? -11.661 -9.574 30.939 1.00 95.31 94 SER A N 1
ATOM 701 C CA . SER A 1 94 ? -10.742 -8.600 30.348 1.00 95.31 94 SER A CA 1
ATOM 702 C C . SER A 1 94 ? -11.209 -7.172 30.620 1.00 95.31 94 SER A C 1
ATOM 704 O O . SER A 1 94 ? -12.357 -6.823 30.348 1.00 95.31 94 SER A O 1
ATOM 706 N N . GLY A 1 95 ? -10.286 -6.297 31.031 1.00 93.75 95 GLY A N 1
ATOM 707 C CA . GLY A 1 95 ? -10.556 -4.861 31.177 1.00 93.75 95 GLY A CA 1
ATOM 708 C C . GLY A 1 95 ? -10.937 -4.150 29.867 1.00 93.75 95 GLY A C 1
ATOM 709 O O . GLY A 1 95 ? -11.394 -3.011 29.902 1.00 93.75 95 GLY A O 1
ATOM 710 N N . LEU A 1 96 ? -10.770 -4.806 28.712 1.00 95.06 96 LEU A N 1
ATOM 711 C CA . LEU A 1 96 ? -11.177 -4.295 27.397 1.00 95.06 96 LEU A CA 1
ATOM 712 C C . LEU A 1 96 ? -12.539 -4.839 26.933 1.00 95.06 96 LEU A C 1
ATOM 714 O O . LEU A 1 96 ? -13.067 -4.348 25.935 1.00 95.06 96 LEU A O 1
ATOM 718 N N . ALA A 1 97 ? -13.113 -5.831 27.625 1.00 97.00 97 ALA A N 1
ATOM 719 C CA . ALA A 1 97 ? -14.302 -6.546 27.163 1.00 97.00 97 ALA A CA 1
ATOM 720 C C . ALA A 1 97 ? -15.517 -5.625 26.988 1.00 97.00 97 ALA A C 1
ATOM 722 O O . ALA A 1 97 ? -16.156 -5.652 25.938 1.00 97.00 97 ALA A O 1
ATOM 723 N N . ASP A 1 98 ? -15.803 -4.773 27.977 1.00 96.94 98 ASP A N 1
ATOM 724 C CA . ASP A 1 98 ? -16.928 -3.829 27.916 1.00 96.94 98 ASP A CA 1
ATOM 725 C C . ASP A 1 98 ? -16.801 -2.889 26.706 1.00 96.94 98 ASP A C 1
ATOM 727 O O . ASP A 1 98 ? -17.711 -2.808 25.884 1.00 96.94 98 ASP A O 1
ATOM 731 N N . ALA A 1 99 ? -15.634 -2.269 26.518 1.00 96.62 99 ALA A N 1
ATOM 732 C CA . ALA A 1 99 ? -15.379 -1.388 25.382 1.00 96.62 99 ALA A CA 1
ATOM 733 C C . ALA A 1 99 ? -15.520 -2.093 24.022 1.00 96.62 99 ALA A C 1
ATOM 735 O O . ALA A 1 99 ? -16.117 -1.539 23.099 1.00 96.62 99 ALA A O 1
ATOM 736 N N . ILE A 1 100 ? -14.988 -3.312 23.893 1.00 98.12 100 ILE A N 1
ATOM 737 C CA . ILE A 1 100 ? -15.088 -4.103 22.660 1.00 98.12 100 ILE A CA 1
ATOM 738 C C . ILE A 1 100 ? -16.554 -4.436 22.347 1.00 98.12 100 ILE A C 1
ATOM 740 O O . ILE A 1 100 ? -16.997 -4.302 21.203 1.00 98.12 100 ILE A O 1
ATOM 744 N N . ASN A 1 101 ? -17.331 -4.805 23.365 1.00 97.12 101 ASN A N 1
ATOM 745 C CA . ASN A 1 101 ? -18.750 -5.101 23.201 1.00 97.12 101 ASN A CA 1
ATOM 746 C C . ASN A 1 101 ? -19.537 -3.856 22.773 1.00 97.12 101 ASN A C 1
ATOM 748 O O . ASN A 1 101 ? -20.392 -3.954 21.894 1.00 97.12 101 ASN A O 1
ATOM 752 N N . ARG A 1 102 ? -19.219 -2.677 23.325 1.00 97.44 102 ARG A N 1
ATOM 753 C CA . ARG A 1 102 ? -19.838 -1.398 22.935 1.00 97.44 102 ARG A CA 1
ATOM 754 C C . ARG A 1 102 ? -19.572 -1.044 21.475 1.00 97.44 102 ARG A C 1
ATOM 756 O O . ARG A 1 102 ? -20.522 -0.795 20.734 1.00 97.44 102 ARG A O 1
ATOM 763 N N . VAL A 1 103 ? -18.311 -1.073 21.026 1.00 96.88 103 VAL A N 1
ATOM 764 C CA . VAL A 1 103 ? -17.986 -0.752 19.619 1.00 96.88 103 VAL A CA 1
ATOM 765 C C . VAL A 1 103 ? -18.598 -1.756 18.645 1.00 96.88 103 VAL A C 1
ATOM 767 O O . VAL A 1 103 ? -18.995 -1.379 17.544 1.00 96.88 103 VAL A O 1
ATOM 770 N N . SER A 1 104 ? -18.724 -3.025 19.040 1.00 95.06 104 SER A N 1
ATOM 771 C CA . SER A 1 104 ? -19.356 -4.033 18.190 1.00 95.06 104 SER A CA 1
ATOM 772 C C . SER A 1 104 ? -20.880 -3.941 18.169 1.00 95.06 104 SER A C 1
ATOM 774 O O . SER A 1 104 ? -21.509 -4.226 17.150 1.00 95.06 104 SER A O 1
ATOM 776 N N . ASN A 1 105 ? -21.503 -3.526 19.272 1.00 93.75 105 ASN A N 1
ATOM 777 C CA . ASN A 1 105 ? -22.937 -3.256 19.305 1.00 93.75 105 ASN A CA 1
ATOM 778 C C . ASN A 1 105 ? -23.303 -2.013 18.481 1.00 93.75 105 ASN A C 1
ATOM 780 O O . ASN A 1 105 ? -24.325 -2.009 17.806 1.00 93.75 105 ASN A O 1
ATOM 784 N N . ALA A 1 106 ? -22.427 -1.007 18.467 1.00 92.25 106 ALA A N 1
ATOM 785 C CA . ALA A 1 106 ? -22.565 0.192 17.643 1.00 92.25 106 ALA A CA 1
ATOM 786 C C . ALA A 1 106 ? -22.281 -0.035 16.140 1.00 92.25 106 ALA A C 1
ATOM 788 O O . ALA A 1 106 ? -22.341 0.910 15.362 1.00 92.25 106 ALA A O 1
ATOM 789 N N . GLY A 1 107 ? -21.933 -1.258 15.716 1.00 90.88 107 GLY A N 1
ATOM 790 C CA . GLY A 1 107 ? -21.616 -1.565 14.315 1.00 90.88 107 GLY A CA 1
ATOM 791 C C . GLY A 1 107 ? -20.276 -1.001 13.826 1.00 90.88 107 GLY A C 1
ATOM 792 O O . GLY A 1 107 ? -19.996 -1.030 12.632 1.00 90.88 107 GLY A O 1
ATOM 793 N N . ILE A 1 108 ? -19.424 -0.511 14.734 1.00 93.12 108 ILE A N 1
ATOM 794 C CA . ILE A 1 108 ? -18.114 0.060 14.391 1.00 93.12 108 ILE A CA 1
ATOM 795 C C . ILE A 1 108 ? -17.120 -1.052 14.033 1.00 93.12 108 ILE A C 1
ATOM 797 O O . ILE A 1 108 ? -16.279 -0.880 13.147 1.00 93.12 108 ILE A O 1
ATOM 801 N N . VAL A 1 109 ? -17.224 -2.208 14.705 1.00 90.00 109 VAL A N 1
ATOM 802 C CA . VAL A 1 109 ? -16.376 -3.387 14.467 1.00 90.00 109 VAL A CA 1
ATOM 803 C C . VAL A 1 109 ? -17.191 -4.681 14.468 1.00 90.00 109 VAL A C 1
ATOM 805 O O . VAL A 1 109 ? -17.916 -4.969 15.419 1.00 90.00 109 VAL A O 1
ATOM 808 N N . ASN A 1 110 ? -16.978 -5.518 13.450 1.00 83.56 110 ASN A N 1
ATOM 809 C CA . ASN A 1 110 ? -17.638 -6.825 13.314 1.00 83.56 110 ASN A CA 1
ATOM 810 C C . ASN A 1 110 ? -16.749 -8.022 13.688 1.00 83.56 110 ASN A C 1
ATOM 812 O O . ASN A 1 110 ? -17.231 -9.147 13.720 1.00 83.56 110 ASN A O 1
ATOM 816 N N . GLY A 1 111 ? -15.476 -7.781 14.015 1.00 83.69 111 GLY A N 1
ATOM 817 C CA . GLY A 1 111 ? -14.486 -8.832 14.259 1.00 83.69 111 GLY A CA 1
ATOM 818 C C . GLY A 1 111 ? -14.010 -9.489 12.968 1.00 83.69 111 GLY A C 1
ATOM 819 O O . GLY A 1 111 ? -14.039 -8.874 11.906 1.00 83.69 111 GLY A O 1
ATOM 820 N N . TYR A 1 112 ? -13.515 -10.711 13.096 1.00 81.75 112 TYR A N 1
ATOM 821 C CA . TYR A 1 112 ? -13.006 -11.544 12.013 1.00 81.75 112 TYR A CA 1
ATOM 822 C C . TYR A 1 112 ? -13.967 -12.713 11.753 1.00 81.75 112 TYR A C 1
ATOM 824 O O . TYR A 1 112 ? -14.707 -13.121 12.648 1.00 81.75 112 TYR A O 1
ATOM 832 N N . ASP A 1 113 ? -13.912 -13.295 10.552 1.00 84.00 113 ASP A N 1
ATOM 833 C CA . ASP A 1 113 ? -14.798 -14.391 10.117 1.00 84.00 113 ASP A CA 1
ATOM 834 C C . ASP A 1 113 ? -14.676 -15.654 10.994 1.00 84.00 113 ASP A C 1
ATOM 836 O O . ASP A 1 113 ? -15.608 -16.448 11.103 1.00 84.00 113 ASP A O 1
ATOM 840 N N . ASP A 1 114 ? -13.538 -15.827 11.673 1.00 85.06 114 ASP A N 1
ATOM 841 C CA . ASP A 1 114 ? -13.293 -16.898 12.651 1.00 85.06 114 ASP A CA 1
ATOM 842 C C . ASP A 1 114 ? -14.039 -16.691 13.998 1.00 85.06 114 ASP A C 1
ATOM 844 O O . ASP A 1 114 ? -14.079 -17.586 14.860 1.00 85.06 114 ASP A O 1
ATOM 848 N N . GLY A 1 115 ? -14.693 -15.538 14.169 1.00 90.62 115 GLY A N 1
ATOM 849 C CA . GLY A 1 115 ? -15.400 -15.121 15.378 1.00 90.62 115 GLY A CA 1
ATOM 850 C C . GLY A 1 115 ? -14.495 -14.487 16.439 1.00 90.62 115 GLY A C 1
ATOM 851 O O . GLY A 1 115 ? -14.880 -14.445 17.611 1.00 90.62 115 GLY A O 1
ATOM 852 N N . THR A 1 116 ? -13.294 -14.037 16.066 1.00 93.31 116 THR A N 1
ATOM 853 C CA . THR A 1 116 ? -12.349 -13.348 16.961 1.00 93.31 116 THR A CA 1
ATOM 854 C C . THR A 1 116 ? -12.367 -11.828 16.776 1.00 93.31 116 THR A C 1
ATOM 856 O O . THR A 1 116 ? -12.869 -11.306 15.782 1.00 93.31 116 THR A O 1
ATOM 859 N N . PHE A 1 117 ? -11.818 -11.091 17.741 1.00 93.38 117 PHE A N 1
ATOM 860 C CA . PHE A 1 117 ? -11.590 -9.645 17.691 1.00 93.38 117 PHE A CA 1
ATOM 861 C C . PHE A 1 117 ? -10.103 -9.283 17.537 1.00 93.38 117 PHE A C 1
ATOM 863 O O . PHE A 1 117 ? -9.765 -8.225 16.988 1.00 93.38 117 PHE A O 1
ATOM 870 N N . ARG A 1 118 ? -9.228 -10.164 18.028 1.00 93.50 118 ARG A N 1
ATOM 871 C CA . ARG A 1 118 ? -7.769 -10.052 18.130 1.00 93.50 118 ARG A CA 1
ATOM 872 C C . ARG A 1 118 ? -7.338 -8.859 18.979 1.00 93.50 118 ARG A C 1
ATOM 874 O O . ARG A 1 118 ? -6.608 -7.975 18.539 1.00 93.50 118 ARG A O 1
ATOM 881 N N . MET A 1 119 ? -7.832 -8.812 20.221 1.00 93.44 119 MET A N 1
ATOM 882 C CA . MET A 1 119 ? -7.746 -7.620 21.089 1.00 93.44 119 MET A CA 1
ATOM 883 C C . MET A 1 119 ? -6.325 -7.194 21.487 1.00 93.44 119 MET A C 1
ATOM 885 O O . MET A 1 119 ? -6.124 -6.035 21.865 1.00 93.44 119 MET A O 1
ATOM 889 N N . HIS A 1 120 ? -5.352 -8.100 21.385 1.00 92.38 120 HIS A N 1
ATOM 890 C CA . HIS A 1 120 ? -3.948 -7.856 21.724 1.00 92.38 120 HIS A CA 1
ATOM 891 C C . HIS A 1 120 ? -3.050 -7.589 20.513 1.00 92.38 120 HIS A C 1
ATOM 893 O O . HIS A 1 120 ? -1.905 -7.191 20.699 1.00 92.38 120 HIS A O 1
ATOM 899 N N . GLU A 1 121 ? -3.550 -7.766 19.288 1.00 91.06 121 GLU A N 1
ATOM 900 C CA . GLU A 1 121 ? -2.760 -7.473 18.093 1.00 91.06 121 GLU A CA 1
ATOM 901 C C . GLU A 1 121 ? -2.631 -5.958 17.891 1.00 91.06 121 GLU A C 1
ATOM 903 O O . GLU A 1 121 ? -3.624 -5.235 18.071 1.00 91.06 121 GLU A O 1
ATOM 908 N N . PRO A 1 122 ? -1.443 -5.457 17.504 1.00 92.44 122 PRO A N 1
ATOM 909 C CA . PRO A 1 122 ? -1.276 -4.075 17.083 1.00 92.44 122 PRO A CA 1
ATOM 910 C C . PRO A 1 122 ? -2.239 -3.708 15.951 1.00 92.44 122 PRO A C 1
ATOM 912 O O . PRO A 1 122 ? -2.459 -4.482 15.019 1.00 92.44 122 PRO A O 1
ATOM 915 N N . ILE A 1 123 ? -2.825 -2.514 16.024 1.00 96.25 123 ILE A N 1
ATOM 916 C CA . ILE A 1 123 ? -3.714 -2.022 14.971 1.00 96.25 123 ILE A CA 1
ATOM 917 C C . ILE A 1 123 ? -2.915 -1.322 13.872 1.00 96.25 123 ILE A C 1
ATOM 919 O O . ILE A 1 123 ? -2.022 -0.517 14.144 1.00 96.25 123 ILE A O 1
ATOM 923 N N . THR A 1 124 ? -3.253 -1.601 12.614 1.00 96.38 124 THR A N 1
ATOM 924 C CA . THR A 1 124 ? -2.647 -0.911 11.467 1.00 96.38 124 THR A CA 1
ATOM 925 C C . THR A 1 124 ? -3.362 0.400 11.150 1.00 96.38 124 THR A C 1
ATOM 927 O O . THR A 1 124 ? -4.524 0.611 11.508 1.00 96.38 124 THR A O 1
ATOM 930 N N . ARG A 1 125 ? -2.687 1.297 10.430 1.00 96.25 125 ARG A N 1
ATOM 931 C CA . ARG A 1 125 ? -3.256 2.593 10.029 1.00 96.25 125 ARG A CA 1
ATOM 932 C C . ARG A 1 125 ? -4.504 2.474 9.155 1.00 96.25 125 ARG A C 1
ATOM 934 O O . ARG A 1 125 ? -5.442 3.244 9.348 1.00 96.25 125 ARG A O 1
ATOM 941 N N . GLU A 1 126 ? -4.552 1.512 8.233 1.00 93.38 126 GLU A N 1
ATOM 942 C CA . GLU A 1 126 ? -5.756 1.272 7.421 1.00 93.38 126 GLU A CA 1
ATOM 943 C C . GLU A 1 126 ? -6.936 0.752 8.261 1.00 93.38 126 GLU A C 1
ATOM 945 O O . GLU A 1 126 ? -8.078 1.143 8.026 1.00 93.38 126 GLU A O 1
ATOM 950 N N . GLN A 1 127 ? -6.667 -0.057 9.292 1.00 95.50 127 GLN A N 1
ATOM 951 C CA . GLN A 1 127 ? -7.699 -0.543 10.210 1.00 95.50 127 GLN A CA 1
ATOM 952 C C . GLN A 1 127 ? -8.215 0.570 11.127 1.00 95.50 127 GLN A C 1
ATOM 954 O O . GLN A 1 127 ? -9.419 0.642 11.368 1.00 95.50 127 GLN A O 1
ATOM 959 N N . MET A 1 128 ? -7.338 1.463 11.607 1.00 97.44 128 MET A N 1
ATOM 960 C CA . MET A 1 128 ? -7.779 2.655 12.339 1.00 97.44 128 MET A CA 1
ATOM 961 C C . MET A 1 128 ? -8.684 3.526 11.471 1.00 97.44 128 MET A C 1
ATOM 963 O O . MET A 1 128 ? -9.737 3.944 11.940 1.00 97.44 128 MET A O 1
ATOM 967 N N . ALA A 1 129 ? -8.317 3.757 10.204 1.00 95.81 129 ALA A N 1
ATOM 968 C CA . ALA A 1 129 ? -9.148 4.525 9.279 1.00 95.81 129 ALA A CA 1
ATOM 969 C C . ALA A 1 129 ? -10.538 3.897 9.113 1.00 95.81 129 ALA A C 1
ATOM 971 O O . ALA A 1 129 ? -11.529 4.603 9.250 1.00 95.81 129 ALA A O 1
ATOM 972 N N . ALA A 1 130 ? -10.624 2.579 8.912 1.00 94.25 130 ALA A N 1
ATOM 973 C CA . ALA A 1 130 ? -11.904 1.875 8.823 1.00 94.25 130 ALA A CA 1
ATOM 974 C C . ALA A 1 130 ? -12.755 2.017 10.098 1.00 94.25 130 ALA A C 1
ATOM 976 O O . ALA A 1 130 ? -13.950 2.293 10.022 1.00 94.25 130 ALA A O 1
ATOM 977 N N . MET A 1 131 ? -12.145 1.882 11.278 1.00 97.38 131 MET A N 1
ATOM 978 C CA . MET A 1 131 ? -12.865 2.032 12.547 1.00 97.38 131 MET A CA 1
ATOM 979 C C . MET A 1 131 ? -13.353 3.468 12.780 1.00 97.38 131 MET A C 1
ATOM 981 O O . MET A 1 131 ? -14.472 3.653 13.248 1.00 97.38 131 MET A O 1
ATOM 985 N N . ILE A 1 132 ? -12.555 4.481 12.430 1.00 97.00 132 ILE A N 1
ATOM 986 C CA . ILE A 1 132 ? -12.978 5.888 12.500 1.00 97.00 132 ILE A CA 1
ATOM 987 C C . ILE A 1 132 ? -14.095 6.181 11.497 1.00 97.00 132 ILE A C 1
ATOM 989 O O . ILE A 1 132 ? -15.061 6.863 11.826 1.00 97.00 132 ILE A O 1
ATOM 993 N N . ASP A 1 133 ? -13.989 5.645 10.286 1.00 94.12 133 ASP A N 1
ATOM 994 C CA . ASP A 1 133 ? -14.996 5.815 9.247 1.00 94.12 133 ASP A CA 1
ATOM 995 C C . ASP A 1 133 ? -16.361 5.270 9.695 1.00 94.12 133 ASP A C 1
ATOM 997 O O . ASP A 1 133 ? -17.363 5.983 9.636 1.00 94.12 133 ASP A O 1
ATOM 1001 N N . ASN A 1 134 ? -16.390 4.055 10.247 1.00 91.88 134 ASN A N 1
ATOM 1002 C CA . ASN A 1 134 ? -17.614 3.464 10.788 1.00 91.88 134 ASN A CA 1
ATOM 1003 C C . ASN A 1 134 ? -18.144 4.232 12.007 1.00 91.88 134 ASN A C 1
ATOM 1005 O O . ASN A 1 134 ? -19.353 4.379 12.168 1.00 91.88 134 ASN A O 1
ATOM 1009 N N . ALA A 1 135 ? -17.254 4.746 12.857 1.00 92.75 135 ALA A N 1
ATOM 1010 C CA . ALA A 1 135 ? -17.630 5.573 13.998 1.00 92.75 135 ALA A CA 1
ATOM 1011 C C . ALA A 1 135 ? -18.321 6.880 13.559 1.00 92.75 135 ALA A C 1
ATOM 1013 O O . ALA A 1 135 ? -19.300 7.297 14.171 1.00 92.75 135 ALA A O 1
ATOM 1014 N N . LEU A 1 136 ? -17.882 7.482 12.452 1.00 90.50 136 LEU A N 1
ATOM 1015 C CA . LEU A 1 136 ? -18.525 8.661 11.864 1.00 90.50 136 LEU A CA 1
ATOM 1016 C C . LEU A 1 136 ? -19.847 8.335 11.163 1.00 90.50 136 LEU A C 1
ATOM 1018 O O . LEU A 1 136 ? -20.771 9.143 11.215 1.00 90.50 136 LEU A O 1
ATOM 1022 N N . VAL A 1 137 ? -19.968 7.153 10.549 1.00 86.44 137 VAL A N 1
ATOM 1023 C CA . VAL A 1 137 ? -21.260 6.658 10.040 1.00 86.44 137 VAL A CA 1
ATOM 1024 C C . VAL A 1 137 ? -22.252 6.474 11.190 1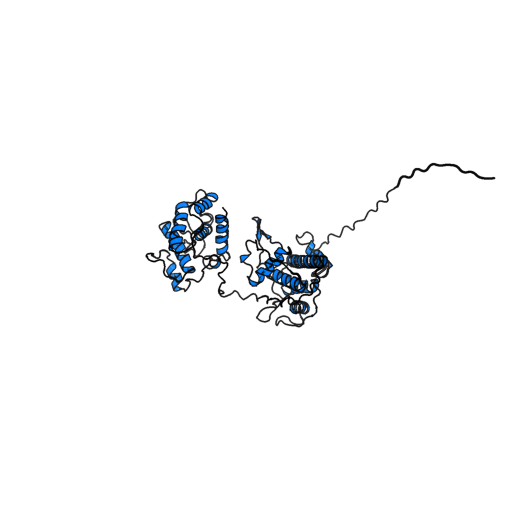.00 86.44 137 VAL A C 1
ATOM 1026 O O . VAL A 1 137 ? -23.394 6.907 11.079 1.00 86.44 137 VAL A O 1
ATOM 1029 N N . PHE A 1 138 ? -21.814 5.913 12.321 1.00 82.06 138 PHE A N 1
ATOM 1030 C CA . PHE A 1 138 ? -22.636 5.805 13.530 1.00 82.06 138 PHE A CA 1
ATOM 1031 C C . PHE A 1 138 ? -23.093 7.180 14.048 1.00 82.06 138 PHE A C 1
ATOM 1033 O O . PHE A 1 138 ? -24.220 7.323 14.513 1.00 82.06 138 PHE A O 1
ATOM 1040 N N . SER A 1 139 ? -22.254 8.211 13.918 1.00 76.56 139 SER A N 1
ATOM 1041 C CA . SER A 1 139 ? -22.605 9.606 14.223 1.00 76.56 139 SER A CA 1
ATOM 1042 C C . SER A 1 139 ? -23.382 10.323 13.108 1.00 76.56 139 SER A C 1
ATOM 1044 O O . SER A 1 139 ? -23.532 11.541 13.170 1.00 76.56 139 SER A O 1
ATOM 1046 N N . ASN A 1 140 ? -23.893 9.582 12.119 1.00 72.00 140 ASN A N 1
ATOM 1047 C CA . ASN A 1 140 ? -24.760 10.064 11.045 1.00 72.00 140 ASN A CA 1
ATOM 1048 C C . ASN A 1 140 ? -24.137 11.151 10.147 1.00 72.00 140 ASN A C 1
ATOM 1050 O O . ASN A 1 140 ? -24.784 12.115 9.742 1.00 72.00 140 ASN A O 1
ATOM 1054 N N . ALA A 1 141 ? -22.852 10.992 9.832 1.00 62.50 141 ALA A N 1
ATOM 1055 C CA . ALA A 1 141 ? -22.143 11.871 8.916 1.00 62.50 141 ALA A CA 1
ATOM 1056 C C . ALA A 1 141 ? -22.302 11.407 7.454 1.00 62.50 141 ALA A C 1
ATOM 1058 O O . ALA A 1 141 ? -21.702 10.402 7.058 1.00 62.50 141 ALA A O 1
ATOM 1059 N N . GLU A 1 142 ? -23.030 12.160 6.621 1.00 66.69 142 GLU A N 1
ATOM 1060 C CA . GLU A 1 142 ? -22.917 12.030 5.161 1.00 66.69 142 GLU A CA 1
ATOM 1061 C C . GLU A 1 142 ? -21.556 12.569 4.707 1.00 66.69 142 GLU A C 1
ATOM 1063 O O . GLU A 1 142 ? -21.230 13.737 4.924 1.00 66.69 142 GLU A O 1
ATOM 1068 N N . ARG A 1 143 ? -20.729 11.716 4.091 1.00 75.12 143 ARG A N 1
ATOM 1069 C CA . ARG A 1 143 ? -19.335 12.062 3.778 1.00 75.12 143 ARG A CA 1
ATOM 1070 C C . ARG A 1 143 ? -18.944 11.677 2.365 1.00 75.12 143 ARG A C 1
ATOM 1072 O O . ARG A 1 143 ? -19.294 10.608 1.867 1.00 75.12 143 ARG A O 1
ATOM 1079 N N . LYS A 1 144 ? -18.174 12.564 1.736 1.00 74.75 144 LYS A N 1
ATOM 1080 C CA . LYS A 1 144 ? -17.620 12.369 0.395 1.00 74.75 144 LYS A CA 1
ATOM 1081 C C . LYS A 1 144 ? -16.260 11.692 0.490 1.00 74.75 144 LYS A C 1
ATOM 1083 O O . LYS A 1 144 ? -15.468 11.980 1.383 1.00 74.75 144 LYS A O 1
ATOM 1088 N N . GLU A 1 145 ? -15.990 10.798 -0.446 1.00 72.31 145 GLU A N 1
ATOM 1089 C CA . GLU A 1 145 ? -14.656 10.234 -0.624 1.00 72.31 145 GLU A CA 1
ATOM 1090 C C . GLU A 1 145 ? -13.795 11.138 -1.514 1.00 72.31 145 GLU A C 1
ATOM 1092 O O . GLU A 1 145 ? -14.303 11.869 -2.366 1.00 72.31 145 GLU A O 1
ATOM 1097 N N . SER A 1 146 ? -12.479 11.076 -1.314 1.00 71.94 146 SER A N 1
ATOM 1098 C CA . SER A 1 146 ? -11.496 11.723 -2.184 1.00 71.94 146 SER A CA 1
ATOM 1099 C C . SER A 1 146 ? -10.655 10.682 -2.914 1.00 71.94 146 SER A C 1
ATOM 1101 O O . SER A 1 146 ? -10.446 9.568 -2.424 1.00 71.94 146 SER A O 1
ATOM 1103 N N . MET A 1 147 ? -10.133 11.060 -4.082 1.00 71.12 147 MET A N 1
ATOM 1104 C CA . MET A 1 147 ? -9.121 10.260 -4.760 1.00 71.12 147 MET A CA 1
ATOM 1105 C C . MET A 1 147 ? -7.858 10.205 -3.894 1.00 71.12 147 MET A C 1
ATOM 1107 O O . MET A 1 147 ? -7.298 11.233 -3.512 1.00 71.12 147 MET A O 1
ATOM 1111 N N . LEU A 1 148 ? -7.393 8.992 -3.602 1.00 76.31 148 LEU A N 1
ATOM 1112 C CA . LEU A 1 148 ? -6.179 8.782 -2.824 1.00 76.31 148 LEU A CA 1
ATOM 1113 C C . LEU A 1 148 ? -4.944 9.114 -3.665 1.00 76.31 148 LEU A C 1
ATOM 1115 O O . LEU A 1 148 ? -4.661 8.441 -4.650 1.00 76.31 148 LEU A O 1
ATOM 1119 N N . THR A 1 149 ? -4.188 10.125 -3.239 1.00 77.38 149 THR A N 1
ATOM 1120 C CA . THR A 1 149 ? -2.976 10.613 -3.926 1.00 77.38 149 THR A CA 1
ATOM 1121 C C . THR A 1 149 ? -1.673 10.155 -3.263 1.00 77.38 149 THR A C 1
ATOM 1123 O O . THR A 1 149 ? -0.588 10.603 -3.631 1.00 77.38 149 THR A O 1
ATOM 1126 N N . PHE A 1 150 ? -1.756 9.266 -2.268 1.00 75.81 150 PHE A N 1
ATOM 1127 C CA . PHE A 1 150 ? -0.574 8.688 -1.630 1.00 75.81 150 PHE A CA 1
ATOM 1128 C C . PHE A 1 150 ? 0.124 7.707 -2.568 1.00 75.81 150 PHE A C 1
ATOM 1130 O O . PHE A 1 150 ? -0.533 6.872 -3.199 1.00 75.81 150 PHE A O 1
ATOM 1137 N N . ALA A 1 151 ? 1.455 7.774 -2.611 1.00 69.31 151 ALA A N 1
ATOM 1138 C CA . ALA A 1 151 ? 2.254 6.920 -3.482 1.00 69.31 151 ALA A CA 1
ATOM 1139 C C . ALA A 1 151 ? 2.118 5.434 -3.126 1.00 69.31 151 ALA A C 1
ATOM 1141 O O . ALA A 1 151 ? 2.175 4.607 -4.018 1.00 69.31 151 ALA A O 1
ATOM 1142 N N . ASP A 1 152 ? 1.852 5.100 -1.861 1.00 68.50 152 ASP A N 1
ATOM 1143 C CA . ASP A 1 152 ? 1.581 3.745 -1.361 1.00 68.50 152 ASP A CA 1
ATOM 1144 C C . ASP A 1 152 ? 0.084 3.420 -1.220 1.00 68.50 152 ASP A C 1
ATOM 1146 O O . ASP A 1 152 ? -0.288 2.462 -0.538 1.00 68.50 152 ASP A O 1
ATOM 1150 N N . SER A 1 153 ? -0.806 4.191 -1.858 1.00 73.31 153 SER A N 1
ATOM 1151 C CA . SER A 1 153 ? -2.253 3.944 -1.778 1.00 73.31 153 SER A CA 1
ATOM 1152 C C . SER A 1 153 ? -2.660 2.572 -2.328 1.00 73.31 153 SER A C 1
ATOM 1154 O O . SER A 1 153 ? -3.699 2.045 -1.938 1.00 73.31 153 SER A O 1
ATOM 1156 N N . TYR A 1 154 ? -1.859 1.956 -3.198 1.00 66.88 154 TYR A N 1
ATOM 1157 C CA . TYR A 1 154 ? -2.082 0.593 -3.696 1.00 66.88 154 TYR A CA 1
ATOM 1158 C C . TYR A 1 154 ? -1.882 -0.485 -2.613 1.00 66.88 154 TYR A C 1
ATOM 1160 O O . TYR A 1 154 ? -2.375 -1.595 -2.768 1.00 66.88 154 TYR A O 1
ATOM 1168 N N . GLN A 1 155 ? -1.190 -0.183 -1.505 1.00 74.69 155 GLN A N 1
ATOM 1169 C CA . GLN A 1 155 ? -1.017 -1.126 -0.390 1.00 74.69 155 GLN A CA 1
ATOM 1170 C C . GLN A 1 155 ? -2.246 -1.184 0.528 1.00 74.69 155 GLN A C 1
ATOM 1172 O O . GLN A 1 155 ? -2.318 -2.041 1.414 1.00 74.69 155 GLN A O 1
ATOM 1177 N N . ILE A 1 156 ? -3.193 -0.255 0.372 1.00 74.56 156 ILE A N 1
ATOM 1178 C CA . ILE A 1 156 ? -4.425 -0.234 1.160 1.00 74.56 156 ILE A CA 1
ATOM 1179 C C . ILE A 1 156 ? -5.266 -1.435 0.743 1.00 74.56 156 ILE A C 1
ATOM 1181 O O . ILE A 1 156 ? -5.540 -1.616 -0.442 1.00 74.56 156 ILE A O 1
ATOM 1185 N N . ASN A 1 157 ? -5.694 -2.247 1.711 1.00 77.50 157 ASN A N 1
ATOM 1186 C CA . ASN A 1 157 ? -6.642 -3.322 1.424 1.00 77.50 157 ASN A CA 1
ATOM 1187 C C . ASN A 1 157 ? -7.899 -2.723 0.765 1.00 77.50 157 ASN A C 1
ATOM 1189 O O . ASN A 1 157 ? -8.447 -1.749 1.282 1.00 77.50 157 ASN A O 1
ATOM 1193 N N . ASN A 1 158 ? -8.368 -3.301 -0.347 1.00 69.81 158 ASN A N 1
ATOM 1194 C CA . ASN A 1 158 ? -9.532 -2.800 -1.088 1.00 69.81 158 ASN A CA 1
ATOM 1195 C C . ASN A 1 158 ? -10.752 -2.560 -0.190 1.00 69.81 158 ASN A C 1
ATOM 1197 O O . ASN A 1 158 ? -11.435 -1.550 -0.344 1.00 69.81 158 ASN A O 1
ATOM 1201 N N . ALA A 1 159 ? -10.956 -3.416 0.811 1.00 75.88 159 ALA A N 1
ATOM 1202 C CA . ALA A 1 159 ? -12.029 -3.274 1.783 1.00 75.88 159 ALA A CA 1
ATOM 1203 C C . ALA A 1 159 ? -11.960 -1.989 2.625 1.00 75.88 159 ALA A C 1
ATOM 1205 O O . ALA A 1 159 ? -12.982 -1.495 3.091 1.00 75.88 159 ALA A O 1
ATOM 1206 N N . PHE A 1 160 ? -10.764 -1.438 2.834 1.00 84.19 160 PHE A N 1
ATOM 1207 C CA . PHE A 1 160 ? -10.547 -0.217 3.614 1.00 84.19 160 PHE A CA 1
ATOM 1208 C C . PHE A 1 160 ? -10.337 1.010 2.729 1.00 84.19 160 PHE A C 1
ATOM 1210 O O . PHE A 1 160 ? -10.277 2.125 3.240 1.00 84.19 160 PHE A O 1
ATOM 1217 N N . ARG A 1 161 ? -10.237 0.842 1.405 1.00 81.31 161 ARG A N 1
ATOM 1218 C CA . ARG A 1 161 ? -9.887 1.923 0.476 1.00 81.31 161 ARG A CA 1
ATOM 1219 C C . ARG A 1 161 ? -10.888 3.074 0.531 1.00 81.31 161 ARG A C 1
ATOM 1221 O O . ARG A 1 161 ? -10.478 4.230 0.596 1.00 81.31 161 ARG A O 1
ATOM 1228 N N . GLN A 1 162 ? -12.177 2.746 0.587 1.00 82.50 162 GLN A N 1
ATOM 1229 C CA . GLN A 1 162 ? -13.244 3.738 0.692 1.00 82.50 162 GLN A CA 1
ATOM 1230 C C . GLN A 1 162 ? -13.170 4.524 2.007 1.00 82.50 162 GLN A C 1
ATOM 1232 O O . GLN A 1 162 ? -13.192 5.755 2.010 1.00 82.50 162 GLN A O 1
ATOM 1237 N N . ALA A 1 163 ? -13.007 3.807 3.122 1.00 88.31 163 ALA A N 1
ATOM 1238 C CA . ALA A 1 163 ? -12.867 4.405 4.441 1.00 88.31 163 ALA A CA 1
ATOM 1239 C C . ALA A 1 163 ? -11.641 5.322 4.522 1.00 88.31 163 ALA A C 1
ATOM 1241 O O . ALA A 1 163 ? -11.731 6.445 5.011 1.00 88.31 163 ALA A O 1
ATOM 1242 N N . VAL A 1 164 ? -10.500 4.890 3.976 1.00 91.31 164 VAL A N 1
ATOM 1243 C CA . VAL A 1 164 ? -9.299 5.729 3.900 1.00 91.31 164 VAL A CA 1
ATOM 1244 C C . VAL A 1 164 ? -9.562 6.974 3.044 1.00 91.31 164 VAL A C 1
ATOM 1246 O O . VAL A 1 164 ? -9.195 8.069 3.458 1.00 91.31 164 VAL A O 1
ATOM 1249 N N . GLY A 1 165 ? -10.245 6.841 1.902 1.00 88.56 165 GLY A N 1
ATOM 1250 C CA . GLY A 1 165 ? -10.625 7.961 1.031 1.00 88.56 165 GLY A CA 1
ATOM 1251 C C . GLY A 1 165 ? -11.466 9.031 1.728 1.00 88.56 165 GLY A C 1
ATOM 1252 O O . GLY A 1 165 ? -11.198 10.223 1.551 1.00 88.56 165 GLY A O 1
ATOM 1253 N N . ARG A 1 166 ? -12.445 8.619 2.541 1.00 89.81 166 ARG A N 1
ATOM 1254 C CA . ARG A 1 166 ? -13.275 9.523 3.354 1.00 89.81 166 ARG A CA 1
ATOM 1255 C C . ARG A 1 166 ? -12.488 10.164 4.491 1.00 89.81 166 ARG A C 1
ATOM 1257 O O . ARG A 1 166 ? -12.428 11.381 4.569 1.00 89.81 166 ARG A O 1
ATOM 1264 N N . VAL A 1 167 ? -11.791 9.374 5.307 1.00 93.56 167 VAL A N 1
ATOM 1265 C CA . VAL A 1 167 ? -11.020 9.888 6.458 1.00 93.56 167 VAL A CA 1
ATOM 1266 C C . VAL A 1 167 ? -9.920 10.871 6.019 1.00 93.56 167 VAL A C 1
ATOM 1268 O O . VAL A 1 167 ? -9.618 11.832 6.729 1.00 93.56 167 VAL A O 1
ATOM 1271 N N . VAL A 1 168 ? -9.337 10.672 4.833 1.00 91.62 168 VAL A N 1
ATOM 1272 C CA . VAL A 1 168 ? -8.387 11.615 4.218 1.00 91.62 168 VAL A CA 1
ATOM 1273 C C . VAL A 1 168 ? -9.096 12.871 3.708 1.00 91.62 168 VAL A C 1
ATOM 1275 O O . VAL A 1 168 ? -8.599 13.973 3.942 1.00 91.62 168 VAL A O 1
ATOM 1278 N N . ASN A 1 169 ? -10.254 12.728 3.053 1.00 89.50 169 ASN A N 1
ATOM 1279 C CA . ASN A 1 169 ? -11.069 13.862 2.605 1.00 89.50 169 ASN A CA 1
ATOM 1280 C C . ASN A 1 169 ? -11.472 14.770 3.778 1.00 89.50 169 ASN A C 1
ATOM 1282 O O . ASN A 1 169 ? -11.382 15.993 3.683 1.00 89.50 169 ASN A O 1
ATOM 1286 N N . ASP A 1 170 ? -11.835 14.158 4.903 1.00 90.44 170 ASP A N 1
ATOM 1287 C CA . ASP A 1 170 ? -12.238 14.836 6.137 1.00 90.44 170 ASP A CA 1
ATOM 1288 C C . ASP A 1 170 ? -11.055 15.447 6.903 1.00 90.44 170 ASP A C 1
ATOM 1290 O O . ASP A 1 170 ? -11.236 16.049 7.958 1.00 90.44 170 ASP A O 1
ATOM 1294 N N . LYS A 1 171 ? -9.8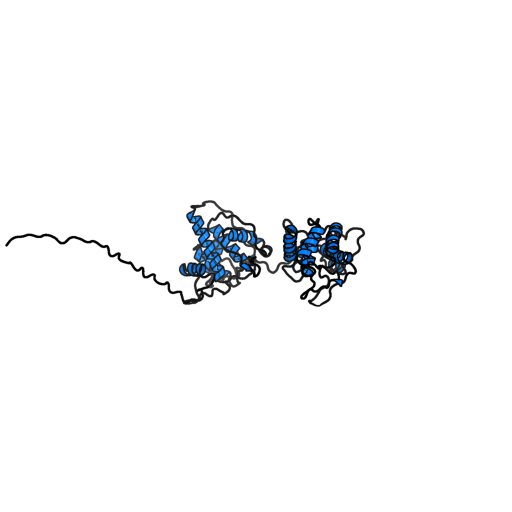24 15.283 6.396 1.00 91.50 171 LYS A N 1
ATOM 1295 C CA . LYS A 1 171 ? -8.581 15.789 7.002 1.00 91.50 171 LYS A CA 1
ATOM 1296 C C . LYS A 1 171 ? -8.313 15.250 8.415 1.00 91.50 171 LYS A C 1
ATOM 1298 O O . LYS A 1 171 ? -7.518 15.831 9.151 1.00 91.50 171 LYS A O 1
ATOM 1303 N N . ILE A 1 172 ? -8.910 14.113 8.777 1.00 92.25 172 ILE A N 1
ATOM 1304 C CA . ILE A 1 172 ? -8.688 13.438 10.069 1.00 92.25 172 ILE A CA 1
ATOM 1305 C C . ILE A 1 172 ? -7.253 12.924 10.165 1.00 92.25 172 ILE A C 1
ATOM 1307 O O . ILE A 1 172 ? -6.630 12.968 11.224 1.00 92.25 172 ILE A O 1
ATOM 1311 N N . VAL A 1 173 ? -6.718 12.435 9.045 1.00 83.88 173 VAL A N 1
ATOM 1312 C CA . VAL A 1 173 ? -5.340 11.967 8.951 1.00 83.88 173 VAL A CA 1
ATOM 1313 C C . VAL A 1 173 ? -4.642 12.605 7.762 1.00 83.88 173 VAL A C 1
ATOM 1315 O O . VAL A 1 173 ? -5.174 12.680 6.657 1.00 83.88 173 VAL A O 1
ATOM 1318 N N . SER A 1 174 ? -3.399 13.016 7.992 1.00 79.19 174 SER A N 1
ATOM 1319 C CA . SER A 1 174 ? -2.454 13.350 6.932 1.00 79.19 174 SER A CA 1
ATOM 1320 C C . SER A 1 174 ? -1.471 12.196 6.744 1.00 79.19 174 SER A C 1
ATOM 1322 O O . SER A 1 174 ? -1.116 11.496 7.697 1.00 79.19 174 SER A O 1
ATOM 1324 N N . GLY A 1 175 ? -1.032 11.971 5.508 1.00 81.38 175 GLY A N 1
ATOM 1325 C CA . GLY A 1 175 ? 0.075 11.050 5.255 1.00 81.38 175 GLY A CA 1
ATOM 1326 C C . GLY A 1 175 ? 1.415 11.626 5.709 1.00 81.38 175 GLY A C 1
ATOM 1327 O O . GLY A 1 175 ? 1.542 12.803 6.038 1.00 81.38 175 GLY A O 1
ATOM 1328 N N . TYR A 1 176 ? 2.439 10.787 5.677 1.00 79.31 176 TYR A N 1
ATOM 1329 C CA . TYR A 1 176 ? 3.817 11.176 5.935 1.00 79.31 176 TYR A CA 1
ATOM 1330 C C . TYR A 1 176 ? 4.474 11.622 4.646 1.00 79.31 176 TYR A C 1
ATOM 1332 O O . TYR A 1 176 ? 4.291 11.005 3.600 1.00 79.31 176 TYR A O 1
ATOM 1340 N N . LYS A 1 177 ? 5.326 12.632 4.738 1.00 81.06 177 LYS A N 1
ATOM 1341 C CA . LYS A 1 177 ? 6.303 12.903 3.694 1.00 81.06 177 LYS A CA 1
ATOM 1342 C C . LYS A 1 177 ? 7.508 11.994 3.924 1.00 81.06 177 LYS A C 1
ATOM 1344 O O . LYS A 1 177 ? 8.022 11.933 5.039 1.00 81.06 177 LYS A O 1
ATOM 1349 N N . ASN A 1 178 ? 7.919 11.233 2.913 1.00 72.69 178 ASN A N 1
ATOM 1350 C CA . ASN A 1 178 ? 9.207 10.538 2.972 1.00 72.69 178 ASN A CA 1
ATOM 1351 C C . ASN A 1 178 ? 10.362 11.546 2.788 1.00 72.69 178 ASN A C 1
ATOM 1353 O O . ASN A 1 178 ? 10.129 12.739 2.591 1.00 72.69 178 ASN A O 1
ATOM 1357 N N . SER A 1 179 ? 11.610 11.073 2.822 1.00 61.19 179 SER A N 1
ATOM 1358 C CA . SER A 1 179 ? 12.807 11.912 2.636 1.00 61.19 179 SER A CA 1
ATOM 1359 C C . SER A 1 179 ? 12.854 12.662 1.297 1.00 61.19 179 SER A C 1
ATOM 1361 O O . SER A 1 179 ? 13.635 13.596 1.156 1.00 61.19 179 SER A O 1
ATOM 1363 N N . LEU A 1 180 ? 12.013 12.278 0.334 1.00 56.44 180 LEU A N 1
ATOM 1364 C CA . LEU A 1 180 ? 11.895 12.883 -0.992 1.00 56.44 180 LEU A CA 1
ATOM 1365 C C . LEU A 1 180 ? 10.673 13.812 -1.115 1.00 56.44 180 LEU A C 1
ATOM 1367 O O . LEU A 1 180 ? 10.349 14.260 -2.210 1.00 56.44 180 LEU A O 1
ATOM 1371 N N . GLY A 1 181 ? 9.945 14.079 -0.025 1.00 73.81 181 GLY A N 1
ATOM 1372 C CA . GLY A 1 181 ? 8.744 14.922 -0.058 1.00 73.81 181 GLY A CA 1
ATOM 1373 C C . GLY A 1 181 ? 7.512 14.253 -0.690 1.00 73.81 181 GLY A C 1
ATOM 1374 O O . GLY A 1 181 ? 6.503 14.921 -0.954 1.00 73.81 181 GLY A O 1
ATOM 1375 N N . ILE A 1 182 ? 7.543 12.935 -0.896 1.0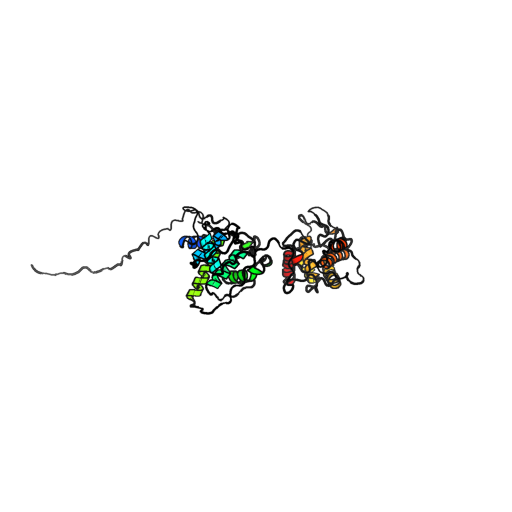0 64.81 182 ILE A N 1
ATOM 1376 C CA . ILE A 1 182 ? 6.420 12.163 -1.443 1.00 64.81 182 ILE A CA 1
ATOM 1377 C C . ILE A 1 182 ? 5.464 11.782 -0.312 1.00 64.81 182 ILE A C 1
ATOM 1379 O O . ILE A 1 182 ? 5.897 11.347 0.756 1.00 64.81 182 ILE A O 1
ATOM 1383 N N . SER A 1 183 ? 4.161 11.960 -0.544 1.00 79.56 183 SER A N 1
ATOM 1384 C CA . SER A 1 183 ? 3.112 11.623 0.423 1.00 79.56 183 SER A CA 1
ATOM 1385 C C . SER A 1 183 ? 2.880 10.108 0.492 1.00 79.56 183 SER A C 1
ATOM 1387 O O . SER A 1 183 ? 2.567 9.485 -0.519 1.00 79.56 183 SER A O 1
ATOM 1389 N N . MET A 1 184 ? 2.951 9.546 1.697 1.00 80.25 184 MET A N 1
ATOM 1390 C CA . MET A 1 184 ? 2.766 8.128 2.017 1.00 80.25 184 MET A CA 1
ATOM 1391 C C . MET A 1 184 ? 1.684 7.970 3.089 1.00 80.25 184 MET A C 1
ATOM 1393 O O . MET A 1 184 ? 1.761 8.597 4.145 1.00 80.25 184 MET A O 1
ATOM 1397 N N . PHE A 1 185 ? 0.696 7.113 2.872 1.00 88.06 185 PHE A N 1
ATOM 1398 C CA . PHE A 1 185 ? -0.315 6.774 3.866 1.00 88.06 185 PHE A CA 1
ATOM 1399 C C . PHE A 1 185 ? 0.191 5.758 4.900 1.00 88.06 185 PHE A C 1
ATOM 1401 O O . PHE A 1 185 ? -0.198 5.833 6.066 1.00 88.06 185 PHE A O 1
ATOM 1408 N N . LYS A 1 186 ? 1.083 4.851 4.493 1.00 90.06 186 LYS A N 1
ATOM 1409 C CA . LYS A 1 186 ? 1.640 3.719 5.251 1.00 90.06 186 LYS A CA 1
ATOM 1410 C C . LYS A 1 186 ? 0.562 2.779 5.809 1.00 90.06 186 LYS A C 1
ATOM 1412 O O . LYS A 1 186 ? 0.491 2.596 7.024 1.00 90.06 186 LYS A O 1
ATOM 1417 N N . PRO A 1 187 ? -0.293 2.178 4.962 1.00 85.69 187 PRO A N 1
ATOM 1418 C CA . PRO A 1 187 ? -1.491 1.465 5.418 1.00 85.69 187 PRO A CA 1
ATOM 1419 C C . PRO A 1 187 ? -1.208 0.297 6.359 1.00 85.69 187 PRO A C 1
ATOM 1421 O O . PRO A 1 187 ? -1.964 0.092 7.305 1.00 85.69 187 PRO A O 1
ATOM 1424 N N . LYS A 1 188 ? -0.114 -0.438 6.129 1.00 90.00 188 LYS A N 1
ATOM 1425 C CA . LYS A 1 188 ? 0.251 -1.627 6.912 1.00 90.00 188 LYS A CA 1
ATOM 1426 C C . LYS A 1 188 ? 1.061 -1.320 8.168 1.00 90.00 188 LYS A C 1
ATOM 1428 O O . LYS A 1 188 ? 1.319 -2.228 8.949 1.00 90.00 188 LYS A O 1
ATOM 1433 N N . ASN A 1 189 ? 1.469 -0.067 8.373 1.00 90.31 189 ASN A N 1
ATOM 1434 C CA . ASN A 1 189 ? 2.211 0.283 9.575 1.00 90.31 189 ASN A CA 1
ATOM 1435 C C . ASN A 1 189 ? 1.311 0.146 10.802 1.00 90.31 189 ASN A C 1
ATOM 1437 O O . ASN A 1 189 ? 0.199 0.676 10.829 1.00 90.31 189 ASN A O 1
ATOM 1441 N N . GLU A 1 190 ? 1.836 -0.517 11.828 1.00 91.75 190 GLU A N 1
ATOM 1442 C CA . GLU A 1 190 ? 1.245 -0.536 13.161 1.00 91.75 190 GLU A CA 1
ATOM 1443 C C . GLU A 1 190 ? 1.307 0.861 13.778 1.00 91.75 190 GLU A C 1
ATOM 1445 O O . GLU A 1 190 ? 2.362 1.511 13.762 1.00 91.75 190 GLU A O 1
ATOM 1450 N N . ALA A 1 191 ? 0.187 1.312 14.328 1.00 90.62 191 ALA A N 1
ATOM 1451 C CA . ALA A 1 191 ? 0.026 2.666 14.824 1.00 90.62 191 ALA A CA 1
ATOM 1452 C C . ALA A 1 191 ? 0.577 2.846 16.238 1.00 90.62 191 ALA A C 1
ATOM 1454 O O . ALA A 1 191 ? 0.436 1.969 17.096 1.00 90.62 191 ALA A O 1
ATOM 1455 N N . THR A 1 192 ? 1.181 4.005 16.495 1.00 95.81 192 THR A N 1
ATOM 1456 C CA . THR A 1 192 ? 1.565 4.404 17.855 1.00 95.81 192 THR A CA 1
ATOM 1457 C C . THR A 1 192 ? 0.388 5.002 18.630 1.00 95.81 192 THR A C 1
ATOM 1459 O O . THR A 1 192 ? -0.628 5.396 18.051 1.00 95.81 192 THR A O 1
ATOM 1462 N N . ARG A 1 193 ? 0.523 5.126 19.954 1.00 96.62 193 ARG A N 1
ATOM 1463 C CA . ARG A 1 193 ? -0.461 5.802 20.819 1.00 96.62 193 ARG A CA 1
ATOM 1464 C C . ARG A 1 193 ? -0.710 7.247 20.409 1.00 96.62 193 ARG A C 1
ATOM 1466 O O . ARG A 1 193 ? -1.860 7.682 20.400 1.00 96.62 193 ARG A O 1
ATOM 1473 N N . ALA A 1 194 ? 0.336 7.963 20.017 1.00 95.31 194 ALA A N 1
ATOM 1474 C CA . ALA A 1 194 ? 0.217 9.323 19.514 1.00 95.31 194 ALA A CA 1
ATOM 1475 C C . ALA A 1 194 ? -0.542 9.389 18.177 1.00 95.31 194 ALA A C 1
ATOM 1477 O O . ALA A 1 194 ? -1.396 10.253 17.985 1.00 95.31 194 ALA A O 1
ATOM 1478 N N . GLU A 1 195 ? -0.292 8.448 17.265 1.00 95.50 195 GLU A N 1
ATOM 1479 C CA . GLU A 1 195 ? -1.019 8.365 15.992 1.00 95.50 195 GLU A CA 1
ATOM 1480 C C . GLU A 1 195 ? -2.494 8.012 16.207 1.00 95.50 195 GLU A C 1
ATOM 1482 O O . GLU A 1 195 ? -3.365 8.650 15.619 1.00 95.50 195 GLU A O 1
ATOM 1487 N N . ALA A 1 196 ? -2.794 7.066 17.101 1.00 97.25 196 ALA A N 1
ATOM 1488 C CA . ALA A 1 196 ? -4.163 6.752 17.499 1.00 97.25 196 ALA A CA 1
ATOM 1489 C C . ALA A 1 196 ? -4.887 7.983 18.073 1.00 97.25 196 ALA A C 1
ATOM 1491 O O . ALA A 1 196 ? -6.047 8.231 17.738 1.00 97.25 196 ALA A O 1
ATOM 1492 N N . ALA A 1 197 ? -4.195 8.791 18.884 1.00 96.56 197 ALA A N 1
ATOM 1493 C CA . ALA A 1 197 ? -4.736 10.040 19.408 1.00 96.56 197 ALA A CA 1
ATOM 1494 C C . ALA A 1 197 ? -5.085 11.037 18.295 1.00 96.56 197 ALA A C 1
ATOM 1496 O O . ALA A 1 197 ? -6.144 11.659 18.339 1.00 96.56 197 ALA A O 1
ATOM 1497 N N . ALA A 1 198 ? -4.238 11.163 17.272 1.00 95.88 198 ALA A N 1
ATOM 1498 C CA . ALA A 1 198 ? -4.512 12.031 16.130 1.00 95.88 198 ALA A CA 1
ATOM 1499 C C . ALA A 1 198 ? -5.785 11.609 15.375 1.00 95.88 198 ALA A C 1
ATOM 1501 O O . ALA A 1 198 ? -6.631 12.454 15.094 1.00 95.88 198 ALA A O 1
ATOM 1502 N N . PHE A 1 199 ? -5.967 10.306 15.127 1.00 97.56 199 PHE A N 1
ATOM 1503 C CA . PHE A 1 199 ? -7.173 9.777 14.474 1.00 97.56 199 PHE A CA 1
ATOM 1504 C C . PHE A 1 199 ? -8.448 10.067 15.281 1.00 97.56 199 PHE A C 1
ATOM 1506 O O . PHE A 1 199 ? -9.431 10.556 14.728 1.00 97.56 199 PHE A O 1
ATOM 1513 N N . ILE A 1 200 ? -8.433 9.805 16.593 1.00 97.88 200 ILE A N 1
ATOM 1514 C CA . ILE A 1 200 ? -9.593 10.044 17.469 1.00 97.88 200 ILE A CA 1
ATOM 1515 C C . ILE A 1 200 ? -9.879 11.544 17.604 1.00 97.88 200 ILE A C 1
ATOM 1517 O O . ILE A 1 200 ? -11.032 11.963 17.544 1.00 97.88 200 ILE A O 1
ATOM 1521 N N . SER A 1 201 ? -8.837 12.367 17.743 1.00 96.12 201 SER A N 1
ATOM 1522 C CA . SER A 1 201 ? -8.974 13.822 17.814 1.00 96.12 201 SER A CA 1
ATOM 1523 C C . SER A 1 201 ? -9.577 14.390 16.529 1.00 96.12 201 SER A C 1
ATOM 1525 O O . SER A 1 201 ? -10.470 15.228 16.608 1.00 96.12 201 SER A O 1
ATOM 1527 N N . GLY A 1 202 ? -9.129 13.932 15.355 1.00 96.00 202 GLY A N 1
ATOM 1528 C CA . GLY A 1 202 ? -9.700 14.352 14.075 1.00 96.00 202 GLY A CA 1
ATOM 1529 C C . GLY A 1 202 ? -11.162 13.928 13.924 1.00 96.00 202 GLY A C 1
ATOM 1530 O O . GLY A 1 202 ? -11.989 14.739 13.519 1.00 96.00 202 GLY A O 1
ATOM 1531 N N . MET A 1 203 ? -11.510 12.703 14.331 1.00 96.12 203 MET A N 1
ATOM 1532 C CA . MET A 1 203 ? -12.900 12.230 14.351 1.00 96.12 203 MET A CA 1
ATOM 1533 C C . MET A 1 203 ? -13.807 13.140 15.190 1.00 96.12 203 MET A C 1
ATOM 1535 O O . MET A 1 203 ? -14.871 13.543 14.728 1.00 96.12 203 MET A O 1
ATOM 1539 N N . LEU A 1 204 ? -13.386 13.494 16.409 1.00 94.56 204 LEU A N 1
ATOM 1540 C CA . LEU A 1 204 ? -14.163 14.375 17.286 1.00 94.56 204 LEU A CA 1
ATOM 1541 C C . LEU A 1 204 ? -14.311 15.790 16.715 1.00 94.56 204 LEU A C 1
ATOM 1543 O O . LEU A 1 204 ? -15.377 16.389 16.858 1.00 94.56 204 LEU A O 1
ATOM 1547 N N . SER A 1 205 ? -13.280 16.315 16.043 1.00 93.69 205 SER A N 1
ATOM 1548 C CA . SER A 1 205 ? -13.379 17.593 15.330 1.00 93.69 205 SER A CA 1
ATOM 1549 C C . SER A 1 205 ? -14.447 17.547 14.237 1.00 93.69 205 SER A C 1
ATOM 1551 O O . SER A 1 205 ? -15.300 18.429 14.202 1.00 93.69 205 SER A O 1
ATOM 1553 N N . VAL A 1 206 ? -14.463 16.493 13.413 1.00 92.31 206 VAL A N 1
ATOM 1554 C CA . VAL A 1 206 ? -15.474 16.319 12.354 1.00 92.31 206 VAL A CA 1
ATOM 1555 C C . VAL A 1 206 ? -16.884 16.236 12.941 1.00 92.31 206 VAL A C 1
ATOM 1557 O O . VAL A 1 206 ? -17.780 16.932 12.475 1.00 92.31 206 VAL A O 1
ATOM 1560 N N . ILE A 1 207 ? -17.091 15.452 14.005 1.00 90.56 207 ILE A N 1
ATOM 1561 C CA . ILE A 1 207 ? -18.402 15.350 14.674 1.00 90.56 207 ILE A CA 1
ATOM 1562 C C . ILE A 1 207 ? -18.867 16.720 15.177 1.00 90.56 207 ILE A C 1
ATOM 1564 O O . ILE A 1 207 ? -20.015 17.106 14.959 1.00 90.56 207 ILE A O 1
ATOM 1568 N N . LYS A 1 208 ? -17.973 17.479 15.819 1.00 90.38 208 LYS A N 1
ATOM 1569 C CA . LYS A 1 208 ? -18.286 18.817 16.329 1.00 90.38 208 LYS A CA 1
ATOM 1570 C C . LYS A 1 208 ? -18.649 19.791 15.206 1.00 90.38 208 LYS A C 1
ATOM 1572 O O . LYS A 1 208 ? -19.566 20.592 15.372 1.00 90.38 208 LYS A O 1
ATOM 1577 N N . GLU A 1 209 ? -17.941 19.736 14.080 1.00 87.25 209 GLU A N 1
ATOM 1578 C CA . GLU A 1 209 ? -18.232 20.564 12.905 1.00 87.25 209 GLU A CA 1
ATOM 1579 C C . GLU A 1 209 ? -19.605 20.241 12.307 1.00 87.25 209 GLU A C 1
ATOM 1581 O O . GLU A 1 209 ? -20.368 21.160 12.019 1.00 87.25 209 GLU A O 1
ATOM 1586 N N . LEU A 1 210 ? -19.957 18.958 12.193 1.00 80.38 210 LEU A N 1
ATOM 1587 C CA . LEU A 1 210 ? -21.268 18.525 11.699 1.00 80.38 210 LEU A CA 1
ATOM 1588 C C . LEU A 1 210 ? -22.407 18.956 12.632 1.00 80.38 210 LEU A C 1
ATOM 1590 O O . LEU A 1 210 ? -23.420 19.486 12.179 1.00 80.38 210 LEU A O 1
ATOM 1594 N N . GLN A 1 211 ? -22.217 18.814 13.947 1.00 82.12 211 GLN A N 1
ATOM 1595 C CA . GLN A 1 211 ? -23.184 19.280 14.947 1.00 82.12 211 GLN A CA 1
ATOM 1596 C C . GLN A 1 211 ? -23.388 20.799 14.887 1.00 82.12 211 GLN A C 1
ATOM 1598 O O . GLN A 1 211 ? -24.514 21.279 14.999 1.00 82.12 211 GLN A O 1
ATOM 1603 N N . ALA A 1 212 ? -22.318 21.567 14.656 1.00 81.19 212 ALA A N 1
ATOM 1604 C CA . ALA A 1 212 ? -22.406 23.017 14.493 1.00 81.19 212 ALA A CA 1
ATOM 1605 C C . ALA A 1 212 ? -23.154 23.440 13.212 1.00 81.19 212 ALA A C 1
ATOM 1607 O O . ALA A 1 212 ? -23.643 24.566 13.141 1.00 81.19 212 ALA A O 1
ATOM 1608 N N . GLN A 1 213 ? -23.254 22.554 12.215 1.00 70.44 213 GLN A N 1
ATOM 1609 C CA . GLN A 1 213 ? -23.922 22.802 10.933 1.00 70.44 213 GLN A CA 1
ATOM 1610 C C . GLN A 1 213 ? -25.401 22.361 10.902 1.00 70.44 213 GLN A C 1
ATOM 1612 O O . GLN A 1 213 ? -26.074 22.588 9.900 1.00 70.44 213 GLN A O 1
ATOM 1617 N N . GLY A 1 214 ? -25.941 21.801 11.993 1.00 58.22 214 GLY A N 1
ATOM 1618 C CA . GLY A 1 214 ? -27.385 21.584 12.168 1.00 58.22 214 GLY A CA 1
ATOM 1619 C C . GLY A 1 214 ? -27.985 20.362 11.460 1.00 58.22 214 GLY A C 1
ATOM 1620 O O . GLY A 1 214 ? -29.200 20.309 11.276 1.00 58.22 214 GLY A O 1
ATOM 1621 N N . THR A 1 215 ? -27.186 19.367 11.064 1.00 52.66 215 THR A N 1
ATOM 1622 C CA . THR A 1 215 ? -27.714 18.110 10.507 1.00 52.66 215 THR A CA 1
ATOM 1623 C C . THR A 1 215 ? -28.167 17.151 11.615 1.00 52.66 215 THR A C 1
ATOM 1625 O O . THR A 1 215 ? -27.465 16.196 11.944 1.00 52.66 215 THR A O 1
ATOM 1628 N N . ASP A 1 216 ? -29.366 17.367 12.162 1.00 46.59 216 ASP A N 1
ATOM 1629 C CA . ASP A 1 216 ? -30.144 16.325 12.854 1.00 46.59 216 ASP A CA 1
ATOM 1630 C C . ASP A 1 216 ? -30.713 15.361 11.796 1.00 46.59 216 ASP A C 1
ATOM 1632 O O . ASP A 1 216 ? -31.868 15.447 11.377 1.00 46.59 216 ASP A O 1
ATOM 1636 N N . GLY A 1 217 ? -29.874 14.474 11.257 1.00 40.34 217 GLY A N 1
ATOM 1637 C CA . GLY A 1 217 ? -30.284 13.563 10.187 1.00 40.34 217 GLY A CA 1
ATOM 1638 C C . GLY A 1 217 ? -31.070 12.357 10.712 1.00 40.34 217 GLY A C 1
ATOM 1639 O O . GLY A 1 217 ? -30.547 11.255 10.840 1.00 40.34 217 GLY A O 1
ATOM 1640 N N . GLY A 1 218 ? -32.361 12.546 10.970 1.00 34.59 218 GLY A N 1
ATOM 1641 C CA . GLY A 1 218 ? -33.322 11.450 11.041 1.00 34.59 218 GLY A CA 1
ATOM 1642 C C . GLY A 1 218 ? -33.513 10.816 9.660 1.00 34.59 218 GLY A C 1
ATOM 1643 O O . GLY A 1 218 ? -34.427 11.181 8.930 1.00 34.59 218 GLY A O 1
ATOM 1644 N N . GLY A 1 219 ? -32.650 9.870 9.294 1.00 30.97 219 GLY A N 1
ATOM 1645 C CA . GLY A 1 219 ? -32.771 9.066 8.081 1.00 30.97 219 GLY A CA 1
ATOM 1646 C C . GLY A 1 219 ? -32.114 7.711 8.299 1.00 30.97 219 GLY A C 1
ATOM 1647 O O . GLY A 1 219 ? -30.940 7.641 8.640 1.00 30.97 219 GLY A O 1
ATOM 1648 N N . ALA A 1 220 ? -32.876 6.625 8.161 1.00 33.16 220 ALA A N 1
ATOM 1649 C CA . ALA A 1 220 ? -32.356 5.272 8.322 1.00 33.16 220 ALA A CA 1
ATOM 1650 C C . ALA A 1 220 ? -31.292 4.982 7.248 1.00 33.16 220 ALA A C 1
ATOM 1652 O O . ALA A 1 220 ? -31.614 4.814 6.072 1.00 33.16 220 ALA A O 1
ATOM 1653 N N . VAL A 1 221 ? -30.026 4.931 7.663 1.00 38.00 221 VAL A N 1
ATOM 1654 C CA . VAL A 1 221 ? -28.895 4.523 6.822 1.00 38.00 221 VAL A CA 1
ATOM 1655 C C . VAL A 1 221 ? -28.872 2.986 6.735 1.00 38.00 221 VAL A C 1
ATOM 1657 O O . VAL A 1 221 ? -29.141 2.320 7.740 1.00 38.00 221 VAL A O 1
ATOM 1660 N N . PRO A 1 222 ? -28.571 2.386 5.566 1.00 33.00 222 PRO A N 1
ATOM 1661 C CA . PRO A 1 222 ? -28.422 0.938 5.436 1.00 33.00 222 PRO A CA 1
ATOM 1662 C C . PRO A 1 222 ? -27.354 0.406 6.397 1.00 33.00 222 PRO A C 1
ATOM 1664 O O . PRO A 1 222 ? -26.367 1.089 6.671 1.00 33.00 222 PRO A O 1
ATOM 1667 N N . ALA A 1 223 ? -27.533 -0.823 6.888 1.00 37.72 223 ALA A N 1
ATOM 1668 C CA . ALA A 1 223 ? -26.565 -1.474 7.767 1.00 37.72 223 ALA A CA 1
ATOM 1669 C C . ALA A 1 223 ? -25.138 -1.410 7.170 1.00 37.72 223 ALA A 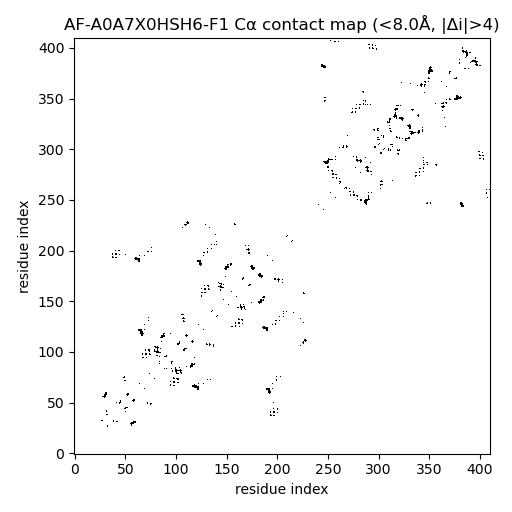C 1
ATOM 1671 O O . ALA A 1 223 ? -24.976 -1.668 5.973 1.00 37.72 223 ALA A O 1
ATOM 1672 N N . PRO A 1 224 ? -24.108 -1.072 7.972 1.00 39.34 224 PRO A N 1
ATOM 1673 C CA . PRO A 1 224 ? -22.740 -0.953 7.483 1.00 39.34 224 PRO A CA 1
ATOM 1674 C C . PRO A 1 224 ? -22.269 -2.278 6.873 1.00 39.34 224 PRO A C 1
ATOM 1676 O O . PRO A 1 224 ? -22.511 -3.353 7.429 1.00 39.34 224 PRO A O 1
ATOM 1679 N N . ALA A 1 225 ? -21.584 -2.200 5.728 1.00 34.81 225 ALA A N 1
ATOM 1680 C CA . ALA A 1 225 ? -20.964 -3.365 5.110 1.00 34.81 225 ALA A CA 1
ATOM 1681 C C . ALA A 1 225 ? -19.973 -4.015 6.101 1.00 34.81 225 ALA A C 1
ATOM 1683 O O . ALA A 1 225 ? -19.261 -3.294 6.811 1.00 34.81 225 ALA A O 1
ATOM 1684 N N . PRO A 1 226 ? -19.905 -5.357 6.183 1.00 38.88 226 PRO A N 1
ATOM 1685 C CA . PRO A 1 226 ? -18.972 -6.030 7.073 1.00 38.88 226 PRO A CA 1
ATOM 1686 C C . PRO A 1 226 ? -17.539 -5.572 6.800 1.00 38.88 226 PRO A C 1
ATOM 1688 O O . PRO A 1 226 ? -17.091 -5.630 5.659 1.00 38.88 226 PRO A O 1
ATOM 1691 N N . VAL A 1 227 ? -16.809 -5.145 7.836 1.00 39.06 227 VAL A N 1
ATOM 1692 C CA . VAL A 1 227 ? -15.344 -5.036 7.785 1.00 39.06 227 VAL A CA 1
ATOM 1693 C C . VAL A 1 227 ? -14.812 -6.440 7.471 1.00 39.06 227 VAL A C 1
ATOM 1695 O O . VAL A 1 227 ? -14.981 -7.319 8.316 1.00 39.06 227 VAL A O 1
ATOM 1698 N N . PRO A 1 228 ? -14.207 -6.699 6.299 1.00 34.19 228 PRO A N 1
ATOM 1699 C CA . PRO A 1 228 ? -13.696 -8.022 5.976 1.00 34.19 228 PRO A CA 1
ATOM 1700 C C . PRO A 1 228 ? -12.520 -8.346 6.890 1.00 34.19 228 PRO A C 1
ATOM 1702 O O . PRO A 1 228 ? -11.674 -7.485 7.159 1.00 34.19 228 PRO A O 1
ATOM 1705 N N . ALA A 1 229 ? -12.463 -9.588 7.363 1.00 37.78 229 ALA A N 1
ATOM 1706 C CA . ALA A 1 229 ? -11.345 -10.097 8.140 1.00 37.78 229 ALA A CA 1
ATOM 1707 C C . ALA A 1 229 ? -10.006 -9.804 7.431 1.00 37.78 229 ALA A C 1
ATOM 1709 O O . ALA A 1 229 ? -9.880 -10.056 6.230 1.00 37.78 229 ALA A O 1
ATOM 1710 N N . PRO A 1 230 ? -8.961 -9.332 8.138 1.00 40.16 230 PRO A N 1
ATOM 1711 C CA . PRO A 1 230 ? -7.598 -9.531 7.678 1.00 40.16 230 PRO A CA 1
ATOM 1712 C C . PRO A 1 230 ? -7.355 -11.029 7.502 1.00 40.16 230 PRO A C 1
ATOM 1714 O O . PRO A 1 230 ? -7.209 -11.781 8.472 1.00 40.16 230 PRO A O 1
ATOM 1717 N N . GLN A 1 231 ? -7.389 -11.450 6.241 1.00 32.78 231 GLN A N 1
ATOM 1718 C CA . GLN A 1 231 ? -7.129 -12.821 5.843 1.00 32.78 231 GLN A CA 1
ATOM 1719 C C . GLN A 1 231 ? -5.702 -13.211 6.271 1.00 32.78 231 GLN A C 1
ATOM 1721 O O . GLN A 1 231 ? -4.798 -12.365 6.230 1.00 32.78 231 GLN A O 1
ATOM 1726 N N . PRO A 1 232 ? -5.462 -14.485 6.642 1.00 37.62 232 PRO A N 1
ATOM 1727 C CA . PRO A 1 232 ? -4.118 -15.055 6.552 1.00 37.62 232 PRO A CA 1
ATOM 1728 C C . PRO A 1 232 ? -3.558 -14.733 5.163 1.00 37.62 232 PRO A C 1
ATOM 1730 O O . PRO A 1 232 ? -4.348 -14.673 4.221 1.00 37.62 232 PRO A O 1
ATOM 1733 N N . ALA A 1 233 ? -2.243 -14.503 5.035 1.00 33.41 233 ALA A N 1
ATOM 1734 C CA . ALA A 1 233 ? -1.611 -14.140 3.759 1.00 33.41 233 ALA A CA 1
ATOM 1735 C C . ALA A 1 233 ? -2.267 -14.914 2.592 1.00 33.41 233 ALA A C 1
ATOM 1737 O O . ALA A 1 233 ? -2.230 -16.148 2.609 1.00 33.41 233 ALA A O 1
ATOM 1738 N N . PRO A 1 234 ? -2.960 -14.228 1.663 1.00 30.98 234 PRO A N 1
ATOM 1739 C CA . PRO A 1 234 ? -3.909 -14.908 0.800 1.00 30.98 234 PRO A CA 1
ATOM 1740 C C . PRO A 1 234 ? -3.161 -15.791 -0.199 1.00 30.98 234 PRO A C 1
ATOM 1742 O O . PRO A 1 234 ? -2.159 -15.374 -0.784 1.00 30.98 234 PRO A O 1
ATOM 1745 N N . ALA A 1 235 ? -3.680 -16.997 -0.440 1.00 37.56 235 ALA A N 1
ATOM 1746 C CA . ALA A 1 235 ? -3.525 -17.610 -1.755 1.00 37.56 235 ALA A CA 1
ATOM 1747 C C . ALA A 1 235 ? -4.165 -16.653 -2.785 1.00 37.56 235 ALA A C 1
ATOM 1749 O O . ALA A 1 235 ? -5.196 -16.054 -2.465 1.00 37.56 235 ALA A O 1
ATOM 1750 N N . PRO A 1 236 ? -3.555 -16.439 -3.965 1.00 33.41 236 PRO A N 1
ATOM 1751 C CA . PRO A 1 236 ? -3.877 -15.302 -4.826 1.00 33.41 236 PRO A CA 1
ATOM 1752 C C . PRO A 1 236 ? -5.365 -15.282 -5.194 1.00 33.41 236 PRO A C 1
ATOM 1754 O O . PRO A 1 236 ? -5.891 -16.238 -5.761 1.00 33.41 236 PRO A O 1
ATOM 1757 N N . ALA A 1 237 ? -6.041 -14.193 -4.822 1.00 35.09 237 ALA A N 1
ATOM 1758 C CA . ALA A 1 237 ? -7.452 -13.978 -5.101 1.00 35.09 237 ALA A CA 1
ATOM 1759 C C . ALA A 1 237 ? -7.663 -13.648 -6.585 1.00 35.09 237 ALA A C 1
ATOM 1761 O O . ALA A 1 237 ? -6.836 -12.977 -7.202 1.00 35.09 237 ALA A O 1
ATOM 1762 N N . VAL A 1 238 ? -8.792 -14.097 -7.139 1.00 37.66 238 VAL A N 1
ATOM 1763 C CA . VAL A 1 238 ? -9.248 -13.713 -8.480 1.00 37.66 238 VAL A CA 1
ATOM 1764 C C . VAL A 1 238 ? -9.420 -12.192 -8.511 1.00 37.66 238 VAL A C 1
ATOM 1766 O O . VAL A 1 238 ? -10.166 -11.621 -7.718 1.00 37.66 238 VAL A O 1
ATOM 1769 N N . VAL A 1 239 ? -8.652 -11.558 -9.389 1.00 36.00 239 VAL A N 1
ATOM 1770 C CA . VAL A 1 239 ? -8.470 -10.111 -9.502 1.00 36.00 239 VAL A CA 1
ATOM 1771 C C . VAL A 1 239 ? -9.669 -9.484 -10.223 1.00 36.00 239 VAL A C 1
ATOM 1773 O O . VAL A 1 239 ? -10.146 -10.029 -11.212 1.00 36.00 239 VAL A O 1
ATOM 1776 N N . ASP A 1 240 ? -10.153 -8.329 -9.763 1.00 35.88 240 ASP A N 1
ATOM 1777 C CA . ASP A 1 240 ? -11.021 -7.458 -10.569 1.00 35.88 240 ASP A CA 1
ATOM 1778 C C . ASP A 1 240 ? -10.131 -6.615 -11.498 1.00 35.88 240 ASP A C 1
ATOM 1780 O O . ASP A 1 240 ? -9.346 -5.782 -11.046 1.00 35.88 240 ASP A O 1
ATOM 1784 N N . HIS A 1 241 ? -10.216 -6.877 -12.803 1.00 41.53 241 HIS A N 1
ATOM 1785 C CA . HIS A 1 241 ? -9.336 -6.325 -13.838 1.00 41.53 241 HIS A CA 1
ATOM 1786 C C . HIS A 1 241 ? -9.730 -4.908 -14.303 1.00 41.53 241 HIS A C 1
ATOM 1788 O O . HIS A 1 241 ? -9.051 -4.334 -15.153 1.00 41.53 241 HIS A O 1
ATOM 1794 N N . SER A 1 242 ? -10.815 -4.322 -13.787 1.00 35.44 242 SER A N 1
ATOM 1795 C CA . SER A 1 242 ? -11.382 -3.075 -14.332 1.00 35.44 242 SER A CA 1
ATOM 1796 C C . SER A 1 242 ? -10.546 -1.806 -14.076 1.00 35.44 242 SER A C 1
ATOM 1798 O O . SER A 1 242 ? -10.785 -0.781 -14.714 1.00 35.44 242 SER A O 1
ATOM 1800 N N . LEU A 1 243 ? -9.544 -1.866 -13.187 1.00 43.41 243 LEU A N 1
ATOM 1801 C CA . LEU A 1 243 ? -8.663 -0.740 -12.819 1.00 43.41 243 LEU A CA 1
ATOM 1802 C C . LEU A 1 243 ? -7.162 -1.059 -12.913 1.00 43.41 243 LEU A C 1
ATOM 1804 O O . LEU A 1 243 ? -6.322 -0.219 -12.580 1.00 43.41 243 LEU A O 1
ATOM 1808 N N . HIS A 1 244 ? -6.795 -2.270 -13.325 1.00 59.19 244 HIS A N 1
ATOM 1809 C CA . HIS A 1 244 ? -5.399 -2.679 -13.385 1.00 59.19 244 HIS A CA 1
ATOM 1810 C C . HIS A 1 244 ? -4.784 -2.402 -14.754 1.00 59.19 244 HIS A C 1
ATOM 1812 O O . HIS A 1 244 ? -5.421 -2.546 -15.797 1.00 59.19 244 HIS A O 1
ATOM 1818 N N . HIS A 1 245 ? -3.505 -2.023 -14.754 1.00 75.00 245 HIS A N 1
ATOM 1819 C CA . HIS A 1 245 ? -2.774 -1.841 -15.996 1.00 75.00 245 HIS A CA 1
ATOM 1820 C C . HIS A 1 245 ? -2.435 -3.233 -16.528 1.00 75.00 245 HIS A C 1
ATOM 1822 O O . HIS A 1 245 ? -1.562 -3.916 -15.990 1.00 75.00 245 HIS A O 1
ATOM 1828 N N . GLY A 1 246 ? -3.151 -3.664 -17.564 1.00 89.06 246 GLY A N 1
ATOM 1829 C CA . GLY A 1 246 ? -2.831 -4.897 -18.270 1.00 89.06 246 GLY A CA 1
ATOM 1830 C C . GLY A 1 246 ? -1.398 -4.863 -18.802 1.00 89.06 246 GLY A C 1
ATOM 1831 O O . GLY A 1 246 ? -0.942 -3.845 -19.334 1.00 89.06 246 GLY A O 1
ATOM 1832 N N . ILE A 1 247 ? -0.685 -5.981 -18.654 1.00 96.06 247 ILE A N 1
ATOM 1833 C CA . ILE A 1 247 ? 0.583 -6.198 -19.362 1.00 96.06 247 ILE A CA 1
ATOM 1834 C C . ILE A 1 247 ? 0.306 -6.279 -20.866 1.00 96.06 247 ILE A C 1
ATOM 1836 O O . ILE A 1 247 ? 1.026 -5.681 -21.668 1.00 96.06 247 ILE A O 1
ATOM 1840 N N . MET A 1 248 ? -0.785 -6.955 -21.236 1.00 94.56 248 MET A N 1
ATOM 1841 C CA . MET A 1 248 ? -1.305 -6.961 -22.599 1.00 94.56 248 MET A CA 1
ATOM 1842 C C . MET A 1 248 ? -1.920 -5.598 -22.951 1.00 94.56 248 MET A C 1
ATOM 1844 O O . MET A 1 248 ? -2.630 -4.996 -22.145 1.00 94.56 248 MET A O 1
ATOM 1848 N N . GLY A 1 249 ? -1.681 -5.122 -24.170 1.00 90.75 249 GLY A N 1
ATOM 1849 C CA . GLY A 1 249 ? -2.257 -3.899 -24.722 1.00 90.75 249 GLY A CA 1
ATOM 1850 C C . GLY A 1 249 ? -1.336 -3.203 -25.723 1.00 90.75 249 GLY A C 1
ATOM 1851 O O . GLY A 1 249 ? -0.208 -3.626 -25.958 1.00 90.75 249 GLY A O 1
ATOM 1852 N N . THR A 1 250 ? -1.815 -2.097 -26.292 1.00 88.19 250 THR A N 1
ATOM 1853 C CA . THR A 1 250 ? -1.056 -1.283 -27.253 1.00 88.19 250 THR A CA 1
ATOM 1854 C C . THR A 1 250 ? -0.277 -0.177 -26.538 1.00 88.19 250 THR A C 1
ATOM 1856 O O . THR A 1 250 ? -0.873 0.535 -25.722 1.00 88.19 250 THR A O 1
ATOM 1859 N N . PRO A 1 251 ? 1.028 -0.000 -26.814 1.00 89.06 251 PRO A N 1
ATOM 1860 C CA . PRO A 1 251 ? 1.797 1.126 -26.300 1.00 89.06 251 PRO A CA 1
ATOM 1861 C C . PRO A 1 251 ? 1.155 2.472 -26.654 1.00 89.06 251 PRO A C 1
ATOM 1863 O O . PRO A 1 251 ? 0.656 2.652 -27.762 1.00 89.06 251 PRO A O 1
ATOM 1866 N N . VAL A 1 252 ? 1.197 3.432 -25.728 1.00 90.50 252 VAL A N 1
ATOM 1867 C CA . VAL A 1 252 ? 0.642 4.787 -25.947 1.00 90.50 252 VAL A CA 1
ATOM 1868 C C . VAL A 1 252 ? 1.710 5.880 -25.918 1.00 90.50 252 VAL A C 1
ATOM 1870 O O . VAL A 1 252 ? 1.427 7.033 -26.236 1.00 90.50 252 VAL A O 1
ATOM 1873 N N . VAL A 1 253 ? 2.941 5.533 -25.538 1.00 91.31 253 VAL A N 1
ATOM 1874 C CA . VAL A 1 253 ? 4.108 6.420 -25.578 1.00 91.31 253 VAL A CA 1
ATOM 1875 C C . VAL A 1 253 ? 5.014 6.006 -26.737 1.00 91.31 253 VAL A C 1
ATOM 1877 O O . VAL A 1 253 ? 5.212 4.819 -26.976 1.00 91.31 253 VAL A O 1
ATOM 1880 N N . THR A 1 254 ? 5.561 6.977 -27.472 1.00 96.62 254 THR A N 1
ATOM 1881 C CA . THR A 1 254 ? 6.453 6.713 -28.611 1.00 96.62 254 THR A CA 1
ATOM 1882 C C . THR A 1 254 ? 7.880 6.388 -28.162 1.00 96.62 254 THR A C 1
ATOM 1884 O O . THR A 1 254 ? 8.355 6.914 -27.153 1.00 96.62 254 THR A O 1
ATOM 1887 N N . ALA A 1 255 ? 8.605 5.607 -28.971 1.00 98.00 255 ALA A N 1
ATOM 1888 C CA . ALA A 1 255 ? 10.016 5.283 -28.738 1.00 98.00 255 ALA A CA 1
ATOM 1889 C C . ALA A 1 255 ? 10.892 6.539 -28.572 1.00 98.00 255 ALA A C 1
ATOM 1891 O O . ALA A 1 255 ? 11.696 6.623 -27.647 1.00 98.00 255 ALA A O 1
ATOM 1892 N N . ALA A 1 256 ? 10.673 7.568 -29.399 1.00 98.00 256 ALA A N 1
ATOM 1893 C CA . ALA A 1 256 ? 11.394 8.836 -29.291 1.00 98.00 256 ALA A CA 1
ATOM 1894 C C . ALA A 1 256 ? 11.161 9.531 -27.937 1.00 98.00 256 ALA A C 1
ATOM 1896 O O . ALA A 1 256 ? 12.105 10.043 -27.334 1.00 98.00 256 ALA A O 1
ATOM 1897 N N . LYS A 1 257 ? 9.919 9.517 -27.423 1.00 97.88 257 LYS A N 1
ATOM 1898 C CA . LYS A 1 257 ? 9.601 10.081 -26.103 1.00 97.88 257 LYS A CA 1
ATOM 1899 C C . LYS A 1 257 ? 10.249 9.267 -24.978 1.00 97.88 257 LYS A C 1
ATOM 1901 O O . LYS A 1 257 ? 10.812 9.853 -24.058 1.00 97.88 257 LYS A O 1
ATOM 1906 N N . MET A 1 258 ? 10.230 7.939 -25.076 1.00 98.56 258 MET A N 1
ATOM 1907 C CA . MET A 1 258 ? 10.895 7.034 -24.128 1.00 98.56 258 MET A CA 1
ATOM 1908 C C . MET A 1 258 ? 12.409 7.272 -24.059 1.00 98.56 258 MET A C 1
ATOM 1910 O O . MET A 1 258 ? 12.962 7.434 -22.970 1.00 98.56 258 MET A O 1
ATOM 1914 N N . ALA A 1 259 ? 13.076 7.359 -25.211 1.00 98.44 259 ALA A N 1
ATOM 1915 C CA . ALA A 1 259 ? 14.509 7.617 -25.280 1.00 98.44 259 ALA A CA 1
ATOM 1916 C C . ALA A 1 259 ? 14.867 9.013 -24.743 1.00 98.44 259 ALA A C 1
ATOM 1918 O O . ALA A 1 259 ? 15.799 9.154 -23.950 1.00 98.44 259 ALA A O 1
ATOM 1919 N N . ALA A 1 260 ? 14.095 10.045 -25.105 1.00 97.81 260 ALA A N 1
ATOM 1920 C CA . ALA A 1 260 ? 14.283 11.401 -24.586 1.00 97.81 260 ALA A CA 1
ATOM 1921 C C . ALA A 1 260 ? 14.120 11.470 -23.058 1.00 97.81 260 ALA A C 1
ATOM 1923 O O . ALA A 1 260 ? 14.889 12.155 -22.383 1.00 97.81 260 ALA A O 1
ATOM 1924 N N . PHE A 1 261 ? 13.154 10.732 -22.506 1.00 97.81 261 PHE A N 1
ATOM 1925 C CA . PHE A 1 261 ? 12.928 10.652 -21.066 1.00 97.81 261 PHE A CA 1
ATOM 1926 C C . PHE A 1 261 ? 14.139 10.081 -20.322 1.00 97.81 261 PHE A C 1
ATOM 1928 O O . PHE A 1 261 ? 14.577 10.668 -19.335 1.00 97.81 261 PHE A O 1
ATOM 1935 N N . VAL A 1 262 ? 14.740 8.999 -20.827 1.00 97.88 262 VAL A N 1
ATOM 1936 C CA . VAL A 1 262 ? 15.962 8.436 -20.232 1.00 97.88 262 VAL A CA 1
ATOM 1937 C C . VAL A 1 262 ? 17.148 9.380 -20.396 1.00 97.88 262 VAL A C 1
ATOM 1939 O O . VAL A 1 262 ? 17.861 9.613 -19.424 1.00 97.88 262 VAL A O 1
ATOM 1942 N N . LYS A 1 263 ? 17.335 9.989 -21.574 1.00 97.56 263 LYS A N 1
ATOM 1943 C CA . LYS A 1 263 ? 18.447 10.920 -21.843 1.00 97.56 263 LYS A CA 1
ATOM 1944 C C . LYS A 1 263 ? 18.483 12.122 -20.897 1.00 97.56 263 LYS A C 1
ATOM 1946 O O . LYS A 1 263 ? 19.557 12.658 -20.646 1.00 97.56 263 LYS A O 1
ATOM 1951 N N . ARG A 1 264 ? 17.341 12.539 -20.338 1.00 95.25 264 ARG A N 1
ATOM 1952 C CA . ARG A 1 264 ? 17.293 13.597 -19.312 1.00 95.25 264 ARG A CA 1
ATOM 1953 C C . ARG A 1 264 ? 17.977 13.197 -18.004 1.00 95.25 264 ARG A C 1
ATOM 1955 O O . ARG A 1 264 ? 18.572 14.050 -17.357 1.00 95.25 264 ARG A O 1
ATOM 1962 N N . GLU A 1 265 ? 17.873 11.931 -17.620 1.00 93.00 265 GLU A N 1
ATOM 1963 C CA . GLU A 1 265 ? 18.407 11.396 -16.360 1.00 93.00 265 GLU A CA 1
ATOM 1964 C C . GLU A 1 265 ? 19.770 10.705 -16.547 1.00 93.00 265 GLU A C 1
ATOM 1966 O O . GLU A 1 265 ? 20.594 10.643 -15.630 1.00 93.00 265 GLU A O 1
ATOM 1971 N N . ASN A 1 266 ? 20.014 10.181 -17.747 1.00 95.12 266 ASN A N 1
ATOM 1972 C CA . ASN A 1 266 ? 21.251 9.548 -18.172 1.00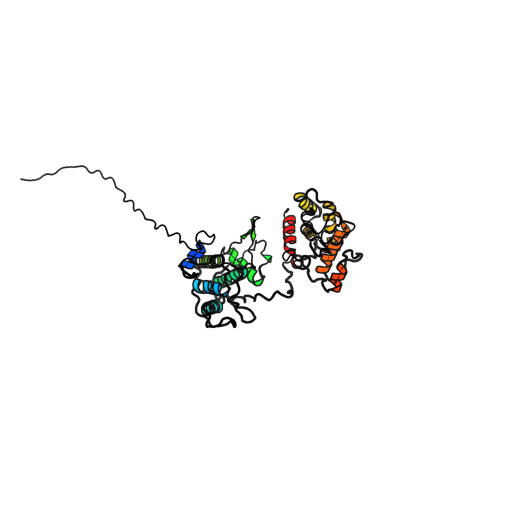 95.12 266 ASN A CA 1
ATOM 1973 C C . ASN A 1 266 ? 21.560 9.925 -19.635 1.00 95.12 266 ASN A C 1
ATOM 1975 O O . ASN A 1 266 ? 21.214 9.177 -20.553 1.00 95.12 266 ASN A O 1
ATOM 1979 N N . PRO A 1 267 ? 22.232 11.068 -19.870 1.00 95.31 267 PRO A N 1
ATOM 1980 C CA . PRO A 1 267 ? 22.573 11.526 -21.220 1.00 95.31 267 PRO A CA 1
ATOM 1981 C C . PRO A 1 267 ? 23.462 10.559 -22.010 1.00 95.31 267 PRO A C 1
ATOM 1983 O O . PRO A 1 267 ? 23.480 10.614 -23.235 1.00 95.31 267 PRO A O 1
ATOM 1986 N N . ASN A 1 268 ? 24.177 9.671 -21.312 1.00 93.25 268 ASN A N 1
ATOM 1987 C CA . ASN A 1 268 ? 25.121 8.714 -21.887 1.00 93.25 268 ASN A CA 1
ATOM 1988 C C . ASN A 1 268 ? 24.563 7.280 -21.904 1.00 93.25 268 ASN A C 1
ATOM 1990 O O . ASN A 1 268 ? 25.341 6.329 -21.958 1.00 93.25 268 ASN A O 1
ATOM 1994 N N . ALA A 1 269 ? 23.240 7.106 -21.798 1.00 93.31 269 ALA A N 1
ATOM 1995 C CA . ALA A 1 269 ? 22.618 5.787 -21.859 1.00 93.31 269 ALA A CA 1
ATOM 1996 C C . ALA A 1 269 ? 22.957 5.096 -23.199 1.00 93.31 269 ALA A C 1
ATOM 1998 O O . ALA A 1 269 ? 22.620 5.649 -24.252 1.00 93.31 269 ALA A O 1
ATOM 1999 N N . PRO A 1 270 ? 23.614 3.920 -23.182 1.00 89.88 270 PRO A N 1
ATOM 2000 C CA . PRO A 1 270 ? 24.013 3.233 -24.406 1.00 89.88 270 PRO A CA 1
ATOM 2001 C C . PRO A 1 270 ? 22.782 2.743 -25.171 1.00 89.88 270 PRO A C 1
ATOM 2003 O O . PRO A 1 270 ? 21.831 2.252 -24.561 1.00 89.88 270 PRO A O 1
ATOM 2006 N N . ASP A 1 271 ? 22.806 2.916 -26.495 1.00 94.31 271 ASP A N 1
ATOM 2007 C CA . ASP A 1 271 ? 21.843 2.361 -27.461 1.00 94.31 271 ASP A CA 1
ATOM 2008 C C . ASP A 1 271 ? 20.365 2.673 -27.167 1.00 94.31 271 ASP A C 1
ATOM 2010 O O . ASP A 1 271 ? 19.454 1.986 -27.622 1.00 94.31 271 ASP A O 1
ATOM 2014 N N . ILE A 1 272 ? 20.089 3.735 -26.404 1.00 97.56 272 ILE A N 1
ATOM 2015 C CA . ILE A 1 272 ? 18.762 3.946 -25.814 1.00 97.56 272 ILE A CA 1
ATOM 2016 C C . ILE A 1 272 ? 17.654 4.197 -26.845 1.00 97.56 272 ILE A C 1
ATOM 2018 O O . ILE A 1 272 ? 16.504 3.826 -26.608 1.00 97.56 272 ILE A O 1
ATOM 2022 N N . ASP A 1 273 ? 17.983 4.799 -27.991 1.00 98.19 273 ASP A N 1
ATOM 2023 C CA . ASP A 1 273 ? 17.030 4.978 -29.093 1.00 98.19 273 ASP A CA 1
ATOM 2024 C C . ASP A 1 273 ? 16.676 3.634 -29.748 1.00 98.19 273 ASP A C 1
ATOM 2026 O O . ASP A 1 273 ? 15.508 3.386 -30.059 1.00 98.19 273 ASP A O 1
ATOM 2030 N N . GLU A 1 274 ? 17.663 2.749 -29.912 1.00 98.19 274 GLU A N 1
ATOM 2031 C CA . GLU A 1 274 ? 17.467 1.401 -30.447 1.00 98.19 274 GLU A CA 1
ATOM 2032 C C . GLU A 1 274 ? 16.654 0.547 -29.470 1.00 98.19 274 GLU A C 1
ATOM 2034 O O . GLU A 1 274 ? 15.652 -0.050 -29.861 1.00 98.19 274 GLU A O 1
ATOM 2039 N N . ILE A 1 275 ? 17.012 0.569 -28.182 1.00 98.50 275 ILE A N 1
ATOM 2040 C CA . ILE A 1 275 ? 16.296 -0.146 -27.118 1.00 98.50 275 ILE A CA 1
ATOM 2041 C C . ILE A 1 275 ? 14.832 0.308 -27.063 1.00 98.50 275 ILE A C 1
ATOM 2043 O O . ILE A 1 275 ? 13.923 -0.523 -27.078 1.00 98.50 275 ILE A O 1
ATOM 2047 N N . ALA A 1 276 ? 14.573 1.620 -27.028 1.00 98.62 276 ALA A N 1
ATOM 2048 C CA . ALA A 1 276 ? 13.210 2.148 -26.983 1.00 98.62 276 ALA A CA 1
ATOM 2049 C C . ALA A 1 276 ? 12.391 1.758 -28.226 1.00 98.62 276 ALA A C 1
ATOM 2051 O O . ALA A 1 276 ? 11.209 1.431 -28.104 1.00 98.62 276 ALA A O 1
ATOM 2052 N N . THR A 1 277 ? 13.016 1.758 -29.407 1.00 98.75 277 THR A N 1
ATOM 2053 C CA . THR A 1 277 ? 12.382 1.326 -30.662 1.00 98.75 277 THR A CA 1
ATOM 2054 C C . THR A 1 277 ? 12.027 -0.156 -30.610 1.00 98.75 277 THR A C 1
ATOM 2056 O O . THR A 1 277 ? 10.872 -0.515 -30.846 1.00 98.75 277 THR A O 1
ATOM 2059 N N . ALA A 1 278 ? 12.968 -1.001 -30.184 1.00 98.69 278 ALA A N 1
ATOM 2060 C CA . ALA A 1 278 ? 12.760 -2.436 -30.039 1.00 98.69 278 ALA A CA 1
ATOM 2061 C C . ALA A 1 278 ? 11.596 -2.756 -29.084 1.00 98.69 278 ALA A C 1
ATOM 2063 O O . ALA A 1 278 ? 10.761 -3.602 -29.401 1.00 98.69 278 ALA A O 1
ATOM 2064 N N . PHE A 1 279 ? 11.469 -2.048 -27.953 1.00 98.75 279 PHE A N 1
ATOM 2065 C CA . PHE A 1 279 ? 10.351 -2.253 -27.019 1.00 98.75 279 PHE A CA 1
ATOM 2066 C C . PHE A 1 279 ? 8.984 -1.968 -27.645 1.00 98.75 279 PHE A C 1
ATOM 2068 O O . PHE A 1 279 ? 8.023 -2.682 -27.355 1.00 98.75 279 PHE A O 1
ATOM 2075 N N . ILE A 1 280 ? 8.882 -0.957 -28.509 1.00 98.25 280 ILE A N 1
ATOM 2076 C CA . ILE A 1 280 ? 7.632 -0.645 -29.209 1.00 98.25 280 ILE A CA 1
ATOM 2077 C C . ILE A 1 280 ? 7.340 -1.680 -30.295 1.00 98.25 280 ILE A C 1
ATOM 2079 O O . ILE A 1 280 ? 6.229 -2.203 -30.350 1.00 98.25 280 ILE A O 1
ATOM 2083 N N . GLU A 1 281 ? 8.316 -2.005 -31.139 1.00 97.88 281 GLU A N 1
ATOM 2084 C CA . GLU A 1 281 ? 8.130 -2.938 -32.256 1.00 97.88 281 GLU A CA 1
ATOM 2085 C C . GLU A 1 281 ? 7.806 -4.355 -31.773 1.00 97.88 281 GLU A C 1
ATOM 2087 O O . GLU A 1 281 ? 6.806 -4.951 -32.183 1.00 97.88 281 GLU A O 1
ATOM 2092 N N . ILE A 1 282 ? 8.608 -4.873 -30.843 1.00 98.38 282 ILE A N 1
ATOM 2093 C CA . ILE A 1 282 ? 8.431 -6.212 -30.281 1.00 98.38 282 ILE A CA 1
ATOM 2094 C C . ILE A 1 282 ? 7.190 -6.236 -29.384 1.00 98.38 282 ILE A C 1
ATOM 2096 O O . ILE A 1 282 ? 6.384 -7.160 -29.480 1.00 98.38 282 ILE A O 1
ATOM 2100 N N . GLY A 1 283 ? 6.967 -5.199 -28.569 1.00 97.62 283 GLY A N 1
ATOM 2101 C CA . GLY A 1 283 ? 5.746 -5.070 -27.771 1.00 97.62 283 GLY A CA 1
ATOM 2102 C C . GLY A 1 283 ? 4.485 -5.177 -28.631 1.00 97.62 283 GLY A C 1
ATOM 2103 O O . GLY A 1 283 ? 3.612 -5.992 -28.341 1.00 97.62 283 GLY A O 1
ATOM 2104 N N . ASN A 1 284 ? 4.430 -4.454 -29.754 1.00 96.31 284 ASN A N 1
ATOM 2105 C CA . ASN A 1 284 ? 3.320 -4.537 -30.707 1.00 96.31 284 ASN A CA 1
ATOM 2106 C C . ASN A 1 284 ? 3.133 -5.948 -31.284 1.00 96.31 284 ASN A C 1
ATOM 2108 O O . ASN A 1 284 ? 1.997 -6.404 -31.406 1.00 96.31 284 ASN A O 1
ATOM 2112 N N . LYS A 1 285 ? 4.222 -6.661 -31.596 1.00 96.25 285 LYS A N 1
ATOM 2113 C CA . LYS A 1 285 ? 4.164 -8.028 -32.138 1.00 96.25 285 LYS A CA 1
ATOM 2114 C C . LYS A 1 285 ? 3.553 -9.034 -31.155 1.00 96.25 285 LYS A C 1
ATOM 2116 O O . LYS A 1 285 ? 2.811 -9.919 -31.573 1.00 96.25 285 LYS A O 1
ATOM 2121 N N . TYR A 1 286 ? 3.808 -8.866 -29.857 1.00 97.25 286 TYR A N 1
ATOM 2122 C CA . TYR A 1 286 ? 3.269 -9.724 -28.792 1.00 97.25 286 TYR A CA 1
ATOM 2123 C C . TYR A 1 286 ? 1.958 -9.207 -28.182 1.00 97.25 286 TYR A C 1
ATOM 2125 O O . TYR A 1 286 ? 1.355 -9.897 -27.360 1.00 97.25 286 TYR A O 1
ATOM 2133 N N . GLY A 1 287 ? 1.508 -8.008 -28.563 1.00 95.31 287 GLY A N 1
ATOM 2134 C CA . GLY A 1 287 ? 0.373 -7.339 -27.926 1.00 95.31 287 GLY A CA 1
ATOM 2135 C C . GLY A 1 287 ? 0.658 -6.945 -26.475 1.00 95.31 287 GLY A C 1
ATOM 2136 O O . GLY A 1 287 ? -0.245 -7.000 -25.646 1.00 95.31 287 GLY A O 1
ATOM 2137 N N . ILE A 1 288 ? 1.906 -6.595 -26.160 1.00 98.00 288 ILE A N 1
ATOM 2138 C CA . ILE A 1 288 ? 2.385 -6.184 -24.838 1.00 98.00 288 ILE A CA 1
ATOM 2139 C C . ILE A 1 288 ? 2.600 -4.669 -24.822 1.00 98.00 288 ILE A C 1
ATOM 2141 O O . ILE A 1 288 ? 3.104 -4.082 -25.782 1.00 98.00 288 ILE A O 1
ATOM 2145 N N . ARG A 1 289 ? 2.296 -4.041 -23.682 1.00 97.81 289 ARG A N 1
ATOM 2146 C CA . ARG A 1 289 ? 2.585 -2.631 -23.383 1.00 97.81 289 ARG A CA 1
ATOM 2147 C C . ARG A 1 289 ? 4.092 -2.368 -23.283 1.00 97.81 289 ARG A C 1
ATOM 2149 O O . ARG A 1 289 ? 4.643 -2.207 -22.196 1.00 97.81 289 ARG A O 1
ATOM 2156 N N . GLY A 1 290 ? 4.758 -2.330 -24.437 1.00 98.06 290 GLY A N 1
ATOM 2157 C CA . GLY A 1 290 ? 6.199 -2.110 -24.586 1.00 98.06 290 GLY A CA 1
ATOM 2158 C C . GLY A 1 290 ? 6.701 -0.800 -23.974 1.00 98.06 290 GLY A C 1
ATOM 2159 O O . GLY A 1 290 ? 7.811 -0.745 -23.456 1.00 98.06 290 GLY A O 1
ATOM 2160 N N . ASP A 1 291 ? 5.854 0.230 -23.936 1.00 97.75 291 ASP A N 1
ATOM 2161 C CA . ASP A 1 291 ? 6.129 1.492 -23.246 1.00 97.75 291 ASP A CA 1
ATOM 2162 C C . ASP A 1 291 ? 6.274 1.326 -21.725 1.00 97.75 291 ASP A C 1
ATOM 2164 O O . ASP A 1 291 ? 7.126 1.967 -21.114 1.00 97.75 291 ASP A O 1
ATOM 2168 N N . ILE A 1 292 ? 5.490 0.434 -21.112 1.00 98.12 292 ILE A N 1
ATOM 2169 C CA . ILE A 1 292 ? 5.593 0.111 -19.682 1.00 98.12 292 ILE A CA 1
ATOM 2170 C C . ILE A 1 292 ? 6.713 -0.917 -19.432 1.00 98.12 292 ILE A C 1
ATOM 2172 O O . ILE A 1 292 ? 7.462 -0.784 -18.462 1.00 98.12 292 ILE A O 1
ATOM 2176 N N . ALA A 1 293 ? 6.910 -1.886 -20.335 1.00 98.56 293 ALA A N 1
ATOM 2177 C CA . ALA A 1 293 ? 8.031 -2.836 -20.278 1.00 98.56 293 ALA A CA 1
ATOM 2178 C C . ALA A 1 293 ? 9.398 -2.124 -20.327 1.00 98.56 293 ALA A C 1
ATOM 2180 O O . ALA A 1 293 ? 10.354 -2.500 -19.652 1.00 98.56 293 ALA A O 1
ATOM 2181 N N . PHE A 1 294 ? 9.495 -1.027 -21.071 1.00 98.62 294 PHE A N 1
ATOM 2182 C CA . PHE A 1 294 ? 10.676 -0.174 -21.049 1.00 98.62 294 PHE A CA 1
ATOM 2183 C C . PHE A 1 294 ? 10.887 0.503 -19.687 1.00 98.62 294 PHE A C 1
ATOM 2185 O O . PHE A 1 294 ? 12.013 0.567 -19.198 1.00 98.62 294 PHE A O 1
ATOM 2192 N N . CYS A 1 295 ? 9.821 0.963 -19.022 1.00 98.00 295 CYS A N 1
ATOM 2193 C CA . CYS A 1 295 ? 9.918 1.497 -17.660 1.00 98.00 295 CYS A CA 1
ATOM 2194 C C . CYS A 1 295 ? 10.390 0.442 -16.654 1.00 98.00 295 CYS A C 1
ATOM 2196 O O . CYS A 1 295 ? 11.136 0.773 -15.735 1.00 98.00 295 CYS A O 1
ATOM 2198 N N . GLN A 1 296 ? 10.026 -0.827 -16.850 1.00 97.50 296 GLN A N 1
ATOM 2199 C CA . GLN A 1 296 ? 10.593 -1.937 -16.086 1.00 97.50 296 GLN A CA 1
ATOM 2200 C C . GLN A 1 296 ? 12.113 -2.008 -16.257 1.00 97.50 296 GLN A C 1
ATOM 2202 O O . GLN A 1 296 ? 12.837 -2.102 -15.270 1.00 97.50 296 GLN A O 1
ATOM 2207 N N . SER A 1 297 ? 12.604 -1.845 -17.483 1.00 97.12 297 SER A N 1
ATOM 2208 C CA . SER A 1 297 ? 14.042 -1.810 -17.763 1.00 97.12 297 SER A CA 1
ATOM 2209 C C . SER A 1 297 ? 14.760 -0.648 -17.079 1.00 97.12 297 SER A C 1
ATOM 2211 O O . SER A 1 297 ? 15.891 -0.803 -16.622 1.00 97.12 297 SER A O 1
ATOM 2213 N N . ILE A 1 298 ? 14.104 0.509 -16.931 1.00 95.69 298 ILE A N 1
ATOM 2214 C CA . ILE A 1 298 ? 14.640 1.634 -16.147 1.00 95.69 298 ILE A CA 1
ATOM 2215 C C . ILE A 1 298 ? 14.826 1.229 -14.675 1.00 95.69 298 ILE A C 1
ATOM 2217 O O . ILE A 1 298 ? 15.846 1.587 -14.082 1.00 95.69 298 ILE A O 1
ATOM 2221 N N . VAL A 1 299 ? 13.886 0.475 -14.089 1.00 91.38 299 VAL A N 1
ATOM 2222 C CA . VAL A 1 299 ? 14.011 -0.041 -12.712 1.00 91.38 299 VAL A CA 1
ATOM 2223 C C . VAL A 1 299 ? 15.196 -1.000 -12.600 1.00 91.38 299 VAL A C 1
ATOM 2225 O O . VAL A 1 299 ? 16.054 -0.808 -11.742 1.00 91.38 299 VAL A O 1
ATOM 2228 N N . GLU A 1 300 ? 15.260 -2.002 -13.475 1.00 89.88 300 GLU A N 1
ATOM 2229 C CA . GLU A 1 300 ? 16.253 -3.088 -13.422 1.00 89.88 300 GLU A CA 1
ATOM 2230 C C . GLU A 1 300 ? 17.691 -2.603 -13.621 1.00 89.88 300 GLU A C 1
ATOM 2232 O O . GLU A 1 300 ? 18.626 -3.035 -12.943 1.00 89.88 300 GLU A O 1
ATOM 2237 N N . THR A 1 301 ? 17.873 -1.669 -14.549 1.00 90.75 301 THR A N 1
ATOM 2238 C CA . THR A 1 301 ? 19.197 -1.168 -14.937 1.00 90.75 301 THR A CA 1
ATOM 2239 C C . THR A 1 301 ? 19.629 0.069 -14.148 1.00 90.75 301 THR A C 1
ATOM 2241 O O . THR A 1 301 ? 20.749 0.558 -14.327 1.00 90.75 301 THR A O 1
ATOM 2244 N N . GLY A 1 302 ? 18.742 0.612 -13.306 1.00 90.75 302 GLY A N 1
ATOM 2245 C CA . GLY A 1 302 ? 18.951 1.891 -12.638 1.00 90.75 302 GLY A CA 1
ATOM 2246 C C . GLY A 1 302 ? 19.140 3.021 -13.649 1.00 90.75 302 GLY A C 1
ATOM 2247 O O . GLY A 1 302 ? 20.185 3.666 -13.663 1.00 90.75 302 GLY A O 1
ATOM 2248 N N . TRP A 1 303 ? 18.144 3.252 -14.509 1.00 93.62 303 TRP A N 1
ATOM 2249 C CA . TRP A 1 303 ? 18.186 4.256 -15.585 1.00 93.62 303 TRP A CA 1
ATOM 2250 C C . TRP A 1 303 ? 19.261 4.010 -16.648 1.00 93.62 303 TRP A C 1
ATOM 2252 O O . TRP A 1 303 ? 19.854 4.955 -17.173 1.00 93.62 303 TRP A O 1
ATOM 2262 N N . PHE A 1 304 ? 19.538 2.744 -16.963 1.00 93.38 304 PHE A N 1
ATOM 2263 C CA . PHE A 1 304 ? 20.599 2.338 -17.889 1.00 93.38 304 PHE A CA 1
ATOM 2264 C C . PHE A 1 304 ? 21.981 2.875 -17.475 1.00 93.38 304 PHE A C 1
ATOM 2266 O O . PHE A 1 304 ? 22.861 3.070 -18.312 1.00 93.38 304 PHE A O 1
ATOM 2273 N N . LYS A 1 305 ? 22.167 3.165 -16.177 1.00 89.00 305 LYS A N 1
ATOM 2274 C CA . LYS A 1 305 ? 23.446 3.619 -15.611 1.00 89.00 305 LYS A CA 1
ATOM 2275 C C . LYS A 1 305 ? 24.331 2.438 -15.226 1.00 89.00 305 LYS A C 1
ATOM 2277 O O . LYS A 1 305 ? 25.548 2.594 -15.209 1.00 89.00 305 LYS A O 1
ATOM 2282 N N . TYR A 1 306 ? 23.730 1.285 -14.908 1.00 80.69 306 TYR A N 1
ATOM 2283 C CA . TYR A 1 306 ? 24.427 0.048 -14.529 1.00 80.69 306 TYR A CA 1
ATOM 2284 C C . TYR A 1 306 ? 25.448 0.238 -13.393 1.00 80.69 306 TYR A C 1
ATOM 2286 O O . TYR A 1 306 ? 26.459 -0.459 -13.308 1.00 80.69 306 TYR A O 1
ATOM 2294 N N . ASN A 1 307 ? 25.210 1.225 -12.527 1.00 72.38 307 ASN A N 1
ATOM 2295 C CA . ASN A 1 307 ? 26.072 1.548 -11.402 1.00 72.38 307 ASN A CA 1
ATOM 2296 C C . ASN A 1 307 ? 25.486 0.997 -10.092 1.00 72.38 307 ASN A C 1
ATOM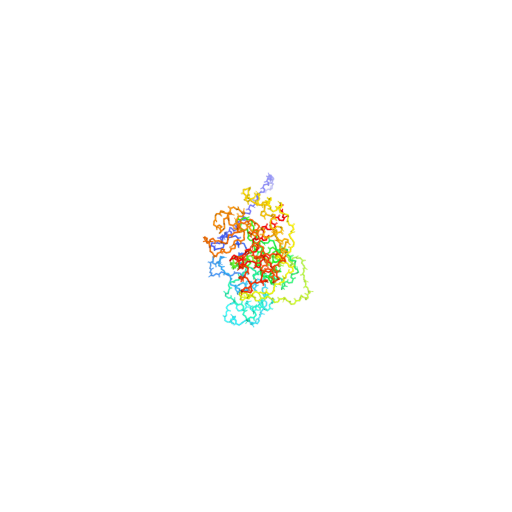 2298 O O . ASN A 1 307 ? 24.298 0.711 -9.979 1.00 72.38 307 ASN A O 1
ATOM 2302 N N . SER A 1 308 ? 26.338 0.853 -9.074 1.00 53.59 308 SER A N 1
ATOM 2303 C CA . SER A 1 308 ? 25.907 0.629 -7.685 1.00 53.59 308 SER A CA 1
ATOM 2304 C C . SER A 1 308 ? 25.045 -0.623 -7.438 1.00 53.59 308 SER A C 1
ATOM 2306 O O . SER A 1 308 ? 24.007 -0.561 -6.782 1.00 53.59 308 SER A O 1
ATOM 2308 N N . GLY A 1 309 ? 25.514 -1.799 -7.862 1.00 57.84 309 GLY A N 1
ATOM 2309 C CA . GLY A 1 309 ? 24.930 -3.072 -7.424 1.00 57.84 309 GLY A CA 1
ATOM 2310 C C . GLY A 1 309 ? 23.687 -3.525 -8.191 1.00 57.84 309 GLY A C 1
ATOM 2311 O O . GLY A 1 309 ? 22.930 -4.330 -7.642 1.00 57.84 309 GLY A O 1
ATOM 2312 N N . THR A 1 310 ? 23.501 -3.047 -9.428 1.00 61.09 310 THR A N 1
ATOM 2313 C CA . THR A 1 310 ? 22.639 -3.696 -10.427 1.00 61.09 310 THR A CA 1
ATOM 2314 C C . THR A 1 310 ? 23.195 -5.081 -10.763 1.00 61.09 310 THR A C 1
ATOM 2316 O O . THR A 1 310 ? 24.404 -5.311 -10.722 1.00 61.09 310 THR A O 1
ATOM 2319 N N . ALA A 1 311 ? 22.312 -6.033 -11.057 1.00 61.31 311 ALA A N 1
ATOM 2320 C CA . ALA A 1 311 ? 22.703 -7.418 -11.323 1.00 61.31 311 ALA A CA 1
ATOM 2321 C C . ALA A 1 311 ? 23.028 -7.702 -12.801 1.00 61.31 311 ALA A C 1
ATOM 2323 O O . ALA A 1 311 ? 23.386 -8.831 -13.139 1.00 61.31 311 ALA A O 1
ATOM 2324 N N . VAL A 1 312 ? 22.901 -6.683 -13.657 1.00 68.25 312 VAL A N 1
ATOM 2325 C CA . VAL A 1 312 ? 23.132 -6.757 -15.102 1.00 68.25 312 VAL A CA 1
ATOM 2326 C C . VAL A 1 312 ? 24.105 -5.673 -15.569 1.00 68.25 312 VAL A C 1
ATOM 2328 O O . VAL A 1 312 ? 24.169 -4.597 -14.965 1.00 68.25 312 VAL A O 1
ATOM 2331 N N . THR A 1 313 ? 24.857 -5.960 -16.631 1.00 75.12 313 THR A N 1
ATOM 2332 C CA . THR A 1 313 ? 25.804 -5.050 -17.297 1.00 75.12 313 THR A CA 1
ATOM 2333 C C . THR A 1 313 ? 25.356 -4.737 -18.736 1.00 75.12 313 THR A C 1
ATOM 2335 O O . THR A 1 313 ? 24.573 -5.507 -19.302 1.00 75.12 313 THR A O 1
ATOM 2338 N N . PRO A 1 314 ? 25.807 -3.616 -19.344 1.00 77.31 314 PRO A N 1
ATOM 2339 C CA . PRO A 1 314 ? 25.348 -3.193 -20.673 1.00 77.31 314 PRO A CA 1
ATOM 2340 C C . PRO A 1 314 ? 25.522 -4.262 -21.762 1.00 77.31 314 PRO A C 1
ATOM 2342 O O . PRO A 1 314 ? 24.630 -4.463 -22.578 1.00 77.31 314 PRO A O 1
ATOM 2345 N N . ASP A 1 315 ? 26.637 -4.994 -21.723 1.00 83.56 315 ASP A N 1
ATOM 2346 C CA . ASP A 1 315 ? 27.013 -6.049 -22.670 1.00 83.56 315 ASP A CA 1
ATOM 2347 C C . ASP A 1 315 ? 26.133 -7.306 -22.591 1.00 83.56 315 ASP A C 1
ATOM 2349 O O . ASP A 1 315 ? 26.219 -8.174 -23.457 1.00 83.56 315 ASP A O 1
ATOM 2353 N N . GLN A 1 316 ? 25.278 -7.427 -21.569 1.00 86.75 316 GLN A N 1
ATOM 2354 C CA . GLN A 1 316 ? 24.384 -8.577 -21.434 1.00 86.75 316 GLN A CA 1
ATOM 2355 C C . GLN A 1 316 ? 23.074 -8.426 -22.210 1.00 86.75 316 GLN A C 1
ATOM 2357 O O . GLN A 1 316 ? 22.358 -9.418 -22.347 1.00 86.75 316 GLN A O 1
ATOM 2362 N N . HIS A 1 317 ? 22.718 -7.202 -22.625 1.00 92.81 317 HIS A N 1
ATOM 2363 C CA . HIS A 1 317 ? 21.399 -6.844 -23.170 1.00 92.81 317 HIS A CA 1
ATOM 2364 C C . HIS A 1 317 ? 20.219 -7.409 -22.346 1.00 92.81 317 HIS A C 1
ATOM 2366 O O . HIS A 1 317 ? 19.138 -7.682 -22.857 1.00 92.81 317 HIS A O 1
ATOM 2372 N N . ASN A 1 318 ? 20.413 -7.612 -21.040 1.00 91.94 318 ASN A N 1
ATOM 2373 C CA . ASN A 1 318 ? 19.425 -8.213 -20.151 1.00 91.94 318 ASN A CA 1
ATOM 2374 C C . ASN A 1 318 ? 18.685 -7.126 -19.372 1.00 91.94 318 ASN A C 1
ATOM 2376 O O . ASN A 1 318 ? 18.899 -6.919 -18.178 1.00 91.94 318 ASN A O 1
ATOM 2380 N N . TYR A 1 319 ? 17.821 -6.408 -20.077 1.00 94.44 319 TYR A N 1
ATOM 2381 C CA . TYR A 1 319 ? 17.130 -5.239 -19.537 1.00 94.44 319 TYR A CA 1
ATOM 2382 C C . TYR A 1 319 ? 16.082 -5.587 -18.470 1.00 94.44 319 TYR A C 1
ATOM 2384 O O . TYR A 1 319 ? 15.748 -4.741 -17.650 1.00 94.44 319 TYR A O 1
ATOM 2392 N N . GLY A 1 320 ? 15.613 -6.838 -18.442 1.00 92.00 320 GLY A N 1
ATOM 2393 C CA . GLY A 1 320 ? 14.613 -7.332 -17.495 1.00 92.00 320 GLY A CA 1
ATOM 2394 C C . GLY A 1 320 ? 15.178 -8.039 -16.258 1.00 92.00 320 GLY A C 1
ATOM 2395 O O . GLY A 1 320 ? 14.396 -8.540 -15.453 1.00 92.00 320 GLY A O 1
ATOM 2396 N N . GLY A 1 321 ? 16.503 -8.158 -16.118 1.00 88.94 321 GLY A N 1
ATOM 2397 C CA . GLY A 1 321 ? 17.115 -8.885 -14.995 1.00 88.94 321 GLY A CA 1
ATOM 2398 C C . GLY A 1 321 ? 16.862 -10.402 -15.016 1.00 88.94 321 GLY A C 1
ATOM 2399 O O . GLY A 1 321 ? 16.906 -11.070 -13.981 1.00 88.94 321 GLY A O 1
ATOM 2400 N N . LEU A 1 322 ? 16.590 -10.984 -16.187 1.00 88.69 322 LEU A N 1
ATOM 2401 C CA . LEU A 1 322 ? 16.234 -12.395 -16.329 1.00 88.69 322 LEU A CA 1
ATOM 2402 C C . LEU A 1 322 ? 17.367 -13.311 -15.857 1.00 88.69 322 LEU A C 1
ATOM 2404 O O . LEU A 1 322 ? 18.523 -13.146 -16.240 1.00 88.69 322 LEU A O 1
ATOM 2408 N N . GLY A 1 323 ? 17.035 -14.312 -15.041 1.00 80.31 323 GLY A N 1
ATOM 2409 C CA . GLY A 1 323 ? 18.012 -15.289 -14.545 1.00 80.31 323 GLY A CA 1
ATOM 2410 C C . GLY A 1 323 ? 18.880 -14.801 -13.381 1.00 80.31 323 GLY A C 1
ATOM 2411 O O . GLY A 1 323 ? 19.699 -15.570 -12.885 1.00 80.31 323 GLY A O 1
ATOM 2412 N N . VAL A 1 324 ? 18.682 -13.574 -12.893 1.00 74.81 324 VAL A N 1
ATOM 2413 C CA . VAL A 1 324 ? 19.336 -13.091 -11.672 1.00 74.81 324 VAL A CA 1
ATOM 2414 C C . VAL A 1 324 ? 18.682 -13.751 -10.458 1.00 74.81 324 VAL A C 1
ATOM 2416 O O . VAL A 1 324 ? 17.526 -13.491 -10.138 1.00 74.81 324 VAL A O 1
ATOM 2419 N N . THR A 1 325 ? 19.418 -14.617 -9.764 1.00 62.78 325 THR A N 1
ATOM 2420 C CA . THR A 1 325 ? 18.907 -15.336 -8.582 1.00 62.78 325 THR A CA 1
ATOM 2421 C C . THR A 1 325 ? 19.403 -14.754 -7.259 1.00 62.78 325 THR A C 1
ATOM 2423 O O . THR A 1 325 ? 18.720 -14.895 -6.246 1.00 62.78 325 THR A O 1
ATOM 2426 N N . GLN A 1 326 ? 20.561 -14.081 -7.249 1.00 57.50 326 GLN A N 1
ATOM 2427 C CA . GLN A 1 326 ? 21.131 -13.379 -6.093 1.00 57.50 326 GLN A CA 1
ATOM 2428 C C . GLN A 1 326 ? 22.004 -12.199 -6.547 1.00 57.50 326 GLN A C 1
ATOM 2430 O O . GLN A 1 326 ? 22.526 -12.184 -7.662 1.00 57.50 326 GLN A O 1
ATOM 2435 N N . LYS A 1 327 ? 22.204 -11.214 -5.662 1.00 52.66 327 LYS A N 1
ATOM 2436 C CA . LYS A 1 327 ? 23.056 -10.045 -5.924 1.00 52.66 327 LYS A CA 1
ATOM 2437 C C . LYS A 1 327 ? 24.501 -10.494 -6.198 1.00 52.66 327 LYS A C 1
ATOM 2439 O O . LYS A 1 327 ? 25.142 -11.050 -5.313 1.00 52.66 327 LYS A O 1
ATOM 2444 N N . GLY A 1 328 ? 24.998 -10.251 -7.413 1.00 55.16 328 GLY A N 1
ATOM 2445 C CA . GLY A 1 328 ? 26.338 -10.660 -7.865 1.00 55.16 328 GLY A CA 1
ATOM 2446 C C . GLY A 1 328 ? 26.381 -11.927 -8.731 1.00 55.16 328 GLY A C 1
ATOM 2447 O O . GLY A 1 328 ? 27.431 -12.227 -9.295 1.00 55.16 328 GLY A O 1
ATOM 2448 N N . ILE A 1 329 ? 25.260 -12.642 -8.890 1.00 56.53 329 ILE A N 1
ATOM 2449 C CA . ILE A 1 329 ? 25.132 -13.728 -9.871 1.00 56.53 329 ILE A CA 1
ATOM 2450 C C . ILE A 1 329 ? 24.736 -13.125 -11.217 1.00 56.53 329 ILE A C 1
ATOM 2452 O O . ILE A 1 329 ? 23.724 -12.430 -11.313 1.00 56.53 329 ILE A O 1
ATOM 2456 N N . LYS A 1 330 ? 25.537 -13.395 -12.254 1.00 63.84 330 LYS A N 1
ATOM 2457 C CA . LYS A 1 330 ? 25.252 -12.940 -13.618 1.00 63.84 330 LYS A CA 1
ATOM 2458 C C . LYS A 1 330 ? 23.973 -13.614 -14.123 1.00 63.84 330 LYS A C 1
ATOM 2460 O O . LYS A 1 330 ? 23.896 -14.841 -14.129 1.00 63.84 330 LYS A O 1
ATOM 2465 N N . GLY A 1 331 ? 22.989 -12.808 -14.521 1.00 78.88 331 GLY A N 1
ATOM 2466 C CA . GLY A 1 331 ? 21.781 -13.284 -15.198 1.00 78.88 331 GLY A CA 1
ATOM 2467 C C . GLY A 1 331 ? 22.053 -13.759 -16.629 1.00 78.88 331 GLY A C 1
ATOM 2468 O O . GLY A 1 331 ? 23.202 -13.853 -17.065 1.00 78.88 331 GLY A O 1
ATOM 2469 N N . ASN A 1 332 ? 20.979 -14.027 -17.371 1.00 86.25 332 ASN A N 1
ATOM 2470 C CA . ASN A 1 332 ? 21.035 -14.406 -18.782 1.00 86.25 332 ASN A CA 1
ATOM 2471 C C . ASN A 1 332 ? 21.738 -13.324 -19.623 1.00 86.25 332 ASN A C 1
ATOM 2473 O O . ASN A 1 332 ? 21.768 -12.151 -19.245 1.00 86.25 332 ASN A O 1
ATOM 2477 N N . ILE A 1 333 ? 22.295 -13.730 -20.762 1.00 89.75 333 ILE A N 1
ATOM 2478 C CA . ILE A 1 333 ? 22.998 -12.863 -21.714 1.00 89.75 333 ILE A CA 1
ATOM 2479 C C . ILE A 1 333 ? 22.340 -13.034 -23.075 1.00 89.75 333 ILE A C 1
ATOM 2481 O O . ILE A 1 333 ? 22.090 -14.168 -23.491 1.00 89.75 333 ILE A O 1
ATOM 2485 N N . PHE A 1 334 ? 22.096 -11.918 -23.755 1.00 93.94 334 PHE A N 1
ATOM 2486 C CA . PHE A 1 334 ? 21.497 -11.886 -25.080 1.00 93.94 334 PHE A CA 1
ATOM 2487 C C . PHE A 1 334 ? 22.456 -11.216 -26.081 1.00 93.94 334 PHE A C 1
ATOM 2489 O O . PHE A 1 334 ? 23.010 -10.159 -25.777 1.00 93.94 334 PHE A O 1
ATOM 2496 N N . PRO A 1 335 ? 22.681 -11.809 -27.267 1.00 92.62 335 PRO A N 1
ATOM 2497 C CA . PRO A 1 335 ? 23.600 -11.293 -28.285 1.00 92.62 335 PRO A CA 1
ATOM 2498 C C . PRO A 1 335 ? 23.306 -9.874 -28.784 1.00 92.62 335 PRO A C 1
ATOM 2500 O O . PRO A 1 335 ? 24.236 -9.151 -29.129 1.00 92.62 335 PRO A O 1
ATOM 2503 N N . THR A 1 336 ? 22.033 -9.477 -28.843 1.00 95.94 336 THR A N 1
ATOM 2504 C CA . THR A 1 336 ? 21.596 -8.207 -29.445 1.00 95.94 336 THR A CA 1
ATOM 2505 C C . THR A 1 336 ? 20.540 -7.506 -28.595 1.00 95.94 336 THR A C 1
ATOM 2507 O O . THR A 1 336 ? 19.866 -8.145 -27.779 1.00 95.94 336 THR A O 1
ATOM 2510 N N . VAL A 1 337 ? 20.347 -6.203 -28.835 1.00 96.56 337 VAL A N 1
ATOM 2511 C CA . VAL A 1 337 ? 19.243 -5.414 -28.264 1.00 96.56 337 VAL A CA 1
ATOM 2512 C C . VAL A 1 337 ? 17.902 -6.102 -28.535 1.00 96.56 337 VAL A C 1
ATOM 2514 O O . VAL A 1 337 ? 17.114 -6.304 -27.611 1.00 96.56 337 VAL A O 1
ATOM 2517 N N . GLN A 1 338 ? 17.656 -6.521 -29.780 1.00 97.69 338 GLN A N 1
ATOM 2518 C CA . GLN A 1 338 ? 16.409 -7.175 -30.179 1.00 97.69 338 GLN A CA 1
ATOM 2519 C C . GLN A 1 338 ? 16.197 -8.488 -29.431 1.00 97.69 338 GLN A C 1
ATOM 2521 O O . GLN A 1 338 ? 15.087 -8.721 -28.961 1.00 97.69 338 GLN A O 1
ATOM 2526 N N . GLU A 1 339 ? 17.219 -9.329 -29.267 1.00 97.06 339 GLU A N 1
ATOM 2527 C CA . GLU A 1 339 ? 17.081 -10.577 -28.506 1.00 97.06 339 GLU A CA 1
ATOM 2528 C C . GLU A 1 339 ? 16.830 -10.320 -27.017 1.00 97.06 339 GLU A C 1
ATOM 2530 O O . GLU A 1 339 ? 15.962 -10.959 -26.423 1.00 97.06 339 GLU A O 1
ATOM 2535 N N . GLY A 1 340 ? 17.519 -9.340 -26.430 1.00 97.44 340 GLY A N 1
ATOM 2536 C CA . GLY A 1 340 ? 17.328 -8.939 -25.038 1.00 97.44 340 GLY A CA 1
ATOM 2537 C C . GLY A 1 340 ? 15.918 -8.438 -24.741 1.00 97.44 340 GLY A C 1
ATOM 2538 O O . GLY A 1 340 ? 15.253 -8.903 -23.809 1.00 97.44 340 GLY A O 1
ATOM 2539 N N . VAL A 1 341 ? 15.424 -7.528 -25.582 1.00 98.44 341 VAL A N 1
ATOM 2540 C CA . VAL A 1 341 ? 14.051 -7.020 -25.494 1.00 98.44 341 VAL A CA 1
ATOM 2541 C C . VAL A 1 341 ? 13.039 -8.129 -25.791 1.00 98.44 341 VAL A C 1
ATOM 2543 O O . VAL A 1 341 ? 12.047 -8.251 -25.072 1.00 98.44 341 VAL A O 1
ATOM 2546 N N . THR A 1 342 ? 13.296 -8.985 -26.786 1.00 98.50 342 THR A N 1
ATOM 2547 C CA . THR A 1 342 ? 12.428 -10.131 -27.109 1.00 98.50 342 THR A CA 1
ATOM 2548 C C . THR A 1 342 ? 12.294 -11.069 -25.923 1.00 98.50 342 THR A C 1
ATOM 2550 O O . THR A 1 342 ? 11.176 -11.438 -25.577 1.00 98.50 342 THR A O 1
ATOM 2553 N N . ALA A 1 343 ? 13.392 -11.410 -25.249 1.00 98.06 343 ALA A N 1
ATOM 2554 C CA . ALA A 1 343 ? 13.349 -12.285 -24.087 1.00 98.06 343 ALA A CA 1
ATOM 2555 C C . ALA A 1 343 ? 12.529 -11.682 -22.936 1.00 98.06 343 ALA A C 1
ATOM 2557 O O . ALA A 1 343 ? 11.699 -12.369 -22.340 1.00 98.06 343 ALA A O 1
ATOM 2558 N N . GLN A 1 344 ? 12.690 -10.388 -22.645 1.00 98.31 344 GLN A N 1
ATOM 2559 C CA . GLN A 1 344 ? 11.880 -9.723 -21.620 1.00 98.31 344 GLN A CA 1
ATOM 2560 C C . GLN A 1 344 ? 10.392 -9.692 -21.990 1.00 98.31 344 GLN A C 1
ATOM 2562 O O . GLN A 1 344 ? 9.547 -10.019 -21.154 1.00 98.31 344 GLN A O 1
ATOM 2567 N N . ILE A 1 345 ? 10.065 -9.341 -23.237 1.00 98.62 345 ILE A N 1
ATOM 2568 C CA . ILE A 1 345 ? 8.683 -9.314 -23.728 1.00 98.62 345 ILE A CA 1
ATOM 2569 C C . ILE A 1 345 ? 8.066 -10.715 -23.711 1.00 98.62 345 ILE A C 1
ATOM 2571 O O . ILE A 1 345 ? 6.922 -10.863 -23.290 1.00 98.62 345 ILE A O 1
ATOM 2575 N N . GLN A 1 346 ? 8.812 -11.754 -24.085 1.00 98.31 346 GLN A N 1
ATOM 2576 C CA . GLN A 1 346 ? 8.357 -13.139 -23.990 1.00 98.31 346 GLN A CA 1
ATOM 2577 C C . GLN A 1 346 ? 8.112 -13.565 -22.544 1.00 98.31 346 GLN A C 1
ATOM 2579 O O . GLN A 1 346 ? 7.099 -14.205 -22.274 1.00 98.31 346 GLN A O 1
ATOM 2584 N N . HIS A 1 347 ? 8.970 -13.176 -21.599 1.00 98.00 347 HIS A N 1
ATOM 2585 C CA . HIS A 1 347 ? 8.754 -13.504 -20.189 1.00 98.00 347 HIS A CA 1
ATOM 2586 C C . HIS A 1 347 ? 7.483 -12.829 -19.643 1.00 98.00 347 HIS A C 1
ATOM 2588 O O . HIS A 1 347 ? 6.658 -13.473 -18.991 1.00 98.00 347 HIS A O 1
ATOM 2594 N N . LEU A 1 348 ? 7.272 -11.549 -19.978 1.00 98.19 348 LEU A N 1
ATOM 2595 C CA . LEU A 1 348 ? 6.040 -10.814 -19.668 1.00 98.19 348 LEU A CA 1
ATOM 2596 C C . LEU A 1 348 ? 4.811 -11.458 -20.326 1.00 98.19 348 LEU A C 1
ATOM 2598 O O . LEU A 1 348 ? 3.787 -11.641 -19.671 1.00 98.19 348 LEU A O 1
ATOM 2602 N N . TYR A 1 349 ? 4.919 -11.856 -21.594 1.00 97.81 349 TYR A N 1
ATOM 2603 C CA . TYR A 1 349 ? 3.868 -12.565 -22.324 1.00 97.81 349 TYR A CA 1
ATOM 2604 C C . TYR A 1 349 ? 3.528 -13.910 -21.676 1.00 97.81 349 TYR A C 1
ATOM 2606 O O . TYR A 1 349 ? 2.357 -14.265 -21.553 1.00 97.81 349 TYR A O 1
ATOM 2614 N N . GLY A 1 350 ? 4.543 -14.642 -21.213 1.00 95.75 350 GLY A N 1
ATOM 2615 C CA . GLY A 1 350 ? 4.381 -15.874 -20.455 1.00 95.75 350 GLY A CA 1
ATOM 2616 C C . GLY A 1 350 ? 3.547 -15.643 -19.198 1.00 95.75 350 GLY A C 1
ATOM 2617 O O . GLY A 1 350 ? 2.565 -16.347 -18.990 1.00 95.75 350 GLY A O 1
ATOM 2618 N N . TYR A 1 351 ? 3.863 -14.617 -18.407 1.00 94.69 351 TYR A N 1
ATOM 2619 C CA . TYR A 1 351 ? 3.078 -14.267 -17.220 1.00 94.69 351 TYR A CA 1
ATOM 2620 C C . TYR A 1 351 ? 1.663 -13.778 -17.528 1.00 94.69 351 TYR A C 1
ATOM 2622 O O . TYR A 1 351 ? 0.745 -14.082 -16.764 1.00 94.69 351 TYR A O 1
ATOM 2630 N N . ALA A 1 352 ? 1.474 -13.060 -18.634 1.00 93.56 352 ALA A N 1
ATOM 2631 C CA . ALA A 1 352 ? 0.212 -12.397 -18.935 1.00 93.56 352 ALA A CA 1
ATOM 2632 C C . ALA A 1 352 ? -0.778 -13.230 -19.757 1.00 93.56 352 ALA A C 1
ATOM 2634 O O . ALA A 1 352 ? -1.971 -12.935 -19.761 1.00 93.56 352 ALA A O 1
ATOM 2635 N N . SER A 1 353 ? -0.307 -14.266 -20.452 1.00 92.31 353 SER A N 1
ATOM 2636 C CA . SER A 1 353 ? -1.102 -15.026 -21.413 1.00 92.31 353 SER A CA 1
ATOM 2637 C C . SER A 1 353 ? -0.780 -16.520 -21.373 1.00 92.31 353 SER A C 1
ATOM 2639 O O . SER A 1 353 ? 0.358 -16.927 -21.131 1.00 92.31 353 SER A O 1
ATOM 2641 N N . GLN A 1 354 ? -1.781 -17.348 -21.680 1.00 91.88 354 GLN A N 1
ATOM 2642 C CA . GLN A 1 354 ? -1.620 -18.783 -21.960 1.00 91.88 354 GLN A CA 1
ATOM 2643 C C . GLN A 1 354 ? -1.582 -19.099 -23.462 1.00 91.88 354 GLN A C 1
ATOM 2645 O O . GLN A 1 354 ? -1.268 -20.224 -23.841 1.00 91.88 354 GLN A O 1
ATOM 2650 N N . SER A 1 355 ? -1.860 -18.121 -24.328 1.00 92.81 355 SER A N 1
ATOM 2651 C CA . SER A 1 355 ? -1.893 -18.320 -25.780 1.00 92.81 355 SER A CA 1
ATOM 2652 C C . SER A 1 355 ? -0.519 -18.716 -26.342 1.00 92.81 355 SER A C 1
ATOM 2654 O O . SER A 1 355 ? 0.510 -18.375 -25.752 1.00 92.81 355 SER A O 1
ATOM 2656 N N . PRO A 1 356 ? -0.447 -19.421 -27.482 1.00 92.94 356 PRO A N 1
ATOM 2657 C CA . PRO A 1 356 ? 0.820 -19.630 -28.181 1.00 92.94 356 PRO A CA 1
ATOM 2658 C C . PRO A 1 356 ? 1.497 -18.292 -28.496 1.00 92.94 356 PRO A C 1
ATOM 2660 O O . PRO A 1 356 ? 0.804 -17.302 -28.735 1.00 92.94 356 PRO A O 1
ATOM 2663 N N . ILE A 1 357 ? 2.835 -18.259 -28.515 1.00 94.00 357 ILE A N 1
ATOM 2664 C CA . ILE A 1 357 ? 3.560 -17.066 -28.981 1.00 94.00 357 ILE A CA 1
ATOM 2665 C C . ILE A 1 357 ? 3.109 -16.688 -30.408 1.00 94.00 357 ILE A C 1
ATOM 2667 O O . ILE A 1 357 ? 2.638 -17.566 -31.142 1.00 94.00 357 ILE A O 1
ATOM 2671 N N . PRO A 1 358 ? 3.221 -15.407 -30.813 1.00 93.69 358 PRO A N 1
ATOM 2672 C CA . PRO A 1 358 ? 2.783 -14.961 -32.131 1.00 93.69 358 PRO A CA 1
ATOM 2673 C C . PRO A 1 358 ? 3.355 -15.823 -33.264 1.00 93.69 358 PRO A C 1
ATOM 2675 O O . PRO A 1 358 ? 4.506 -16.255 -33.222 1.00 93.69 358 PRO A O 1
ATOM 2678 N N . ALA A 1 359 ? 2.541 -16.082 -34.287 1.00 92.56 359 ALA A N 1
ATOM 2679 C CA . ALA A 1 359 ? 2.932 -16.953 -35.390 1.00 92.56 359 ALA A CA 1
ATOM 2680 C C . ALA A 1 359 ? 4.218 -16.455 -36.078 1.00 92.56 359 ALA A C 1
ATOM 2682 O O . ALA A 1 359 ? 4.350 -15.271 -36.387 1.00 92.56 359 ALA A O 1
ATOM 2683 N N . GLY A 1 360 ? 5.149 -17.377 -36.335 1.00 92.38 360 GLY A N 1
ATOM 2684 C CA . GLY A 1 360 ? 6.445 -17.070 -36.947 1.00 92.38 360 GLY A CA 1
ATOM 2685 C C . GLY A 1 360 ? 7.523 -16.593 -35.970 1.00 92.38 360 GLY A C 1
ATOM 2686 O O . GLY A 1 360 ? 8.643 -16.349 -36.408 1.00 92.38 360 GLY A O 1
ATOM 2687 N N . GLU A 1 361 ? 7.217 -16.479 -34.675 1.00 95.12 361 GLU A N 1
ATOM 2688 C CA . GLU A 1 361 ? 8.214 -16.203 -33.639 1.00 95.12 361 GLU A CA 1
ATOM 2689 C C . GLU A 1 361 ? 8.903 -17.460 -33.119 1.00 95.12 361 GLU A C 1
ATOM 2691 O O . GLU A 1 361 ? 8.316 -18.542 -33.065 1.00 95.12 361 GLU A O 1
ATOM 2696 N N . THR A 1 362 ? 10.141 -17.286 -32.659 1.00 95.19 362 THR A N 1
ATOM 2697 C CA . THR A 1 362 ? 10.902 -18.295 -31.916 1.00 95.19 362 THR A CA 1
ATOM 2698 C C . THR A 1 362 ? 11.095 -17.861 -30.468 1.00 95.19 362 THR A C 1
ATOM 2700 O O . THR A 1 362 ? 11.212 -16.672 -30.175 1.00 95.19 362 THR A O 1
ATOM 2703 N N . ILE A 1 363 ? 11.155 -18.820 -29.544 1.00 95.94 363 ILE A N 1
ATOM 2704 C CA . ILE A 1 363 ? 11.427 -18.545 -28.127 1.00 95.94 363 ILE A CA 1
ATOM 2705 C C . ILE A 1 363 ? 12.905 -18.163 -27.961 1.00 95.94 363 ILE A C 1
ATOM 2707 O O . ILE A 1 363 ? 13.791 -18.946 -28.292 1.00 95.94 363 ILE A O 1
ATOM 2711 N N . VAL A 1 364 ? 13.150 -16.961 -27.440 1.00 96.44 364 VAL A N 1
ATOM 2712 C CA . VAL A 1 364 ? 14.465 -16.398 -27.086 1.00 96.44 364 VAL A CA 1
ATOM 2713 C C . VAL A 1 364 ? 14.654 -16.393 -25.564 1.00 96.44 364 VAL A C 1
ATOM 2715 O O . VAL A 1 364 ? 15.765 -16.577 -25.067 1.00 96.44 364 VAL A O 1
ATOM 2718 N N . ASP A 1 365 ? 13.571 -16.225 -24.798 1.00 95.19 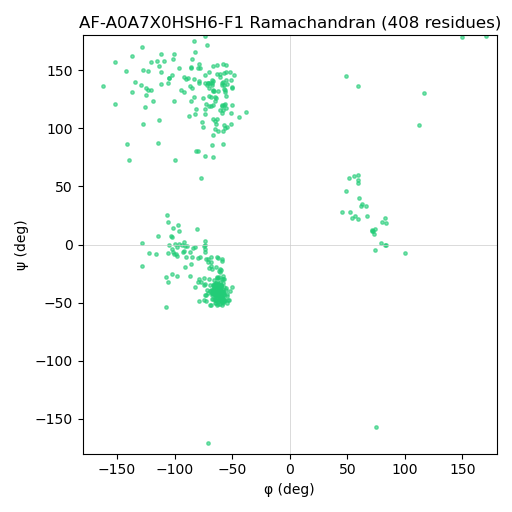365 ASP A N 1
ATOM 2719 C CA . ASP A 1 365 ? 13.604 -16.340 -23.343 1.00 95.19 365 ASP A CA 1
ATOM 2720 C C . ASP A 1 365 ? 13.942 -17.776 -22.913 1.00 95.19 365 ASP A C 1
ATOM 2722 O O . ASP A 1 365 ? 13.105 -18.679 -22.923 1.00 95.19 365 ASP A O 1
ATOM 2726 N N . GLN A 1 366 ? 15.175 -17.961 -22.437 1.00 90.88 366 GLN A N 1
ATOM 2727 C CA . GLN A 1 366 ? 15.694 -19.226 -21.902 1.00 90.88 366 GLN A CA 1
ATOM 2728 C C . GLN A 1 366 ? 14.887 -19.760 -20.700 1.00 90.88 366 GLN A C 1
ATOM 2730 O O . GLN A 1 366 ? 15.084 -20.896 -20.272 1.00 90.88 366 GLN A O 1
ATOM 2735 N N . ARG A 1 367 ? 14.000 -18.945 -20.111 1.00 87.81 367 ARG A N 1
ATOM 2736 C CA . ARG A 1 367 ? 13.135 -19.302 -18.979 1.00 87.81 367 ARG A CA 1
ATOM 2737 C C . ARG A 1 367 ? 11.678 -19.525 -19.389 1.00 87.81 367 ARG A C 1
ATOM 2739 O O . ARG A 1 367 ? 10.874 -19.867 -18.523 1.00 87.81 367 ARG A O 1
ATOM 2746 N N . PHE A 1 368 ? 11.323 -19.382 -20.664 1.00 90.69 368 PHE A N 1
ATOM 2747 C CA . PHE A 1 368 ? 9.931 -19.482 -21.103 1.00 90.69 368 PHE A CA 1
ATOM 2748 C C . PHE A 1 368 ? 9.346 -20.878 -20.836 1.00 90.69 368 PHE A C 1
ATOM 2750 O O . PHE A 1 368 ? 8.263 -21.004 -20.265 1.00 90.69 368 PHE A O 1
ATOM 2757 N N . GLU A 1 369 ? 10.108 -21.938 -21.123 1.00 84.88 369 GLU A N 1
ATOM 2758 C CA . GLU A 1 369 ? 9.706 -23.326 -20.839 1.00 84.88 369 GLU A CA 1
ATOM 2759 C C . GLU A 1 369 ? 9.523 -23.604 -19.337 1.00 84.88 369 GLU A C 1
ATOM 2761 O O . GLU A 1 369 ? 8.733 -24.463 -18.945 1.00 84.88 369 GLU A O 1
ATOM 2766 N N . ILE A 1 370 ? 10.237 -22.879 -18.467 1.00 78.12 370 ILE A N 1
ATOM 2767 C CA . ILE A 1 370 ? 10.078 -22.992 -17.009 1.00 78.12 370 ILE A CA 1
ATOM 2768 C C . ILE A 1 370 ? 8.698 -22.463 -16.606 1.00 78.12 370 ILE A C 1
ATOM 2770 O O . ILE A 1 370 ? 8.044 -23.065 -15.751 1.00 78.12 370 ILE A O 1
ATOM 2774 N N . LEU A 1 371 ? 8.226 -21.379 -17.232 1.00 83.94 371 LEU A N 1
ATOM 2775 C CA . LEU A 1 371 ? 6.889 -20.853 -16.960 1.00 83.94 371 LEU A CA 1
ATOM 2776 C C . LEU A 1 371 ? 5.805 -21.872 -17.322 1.00 83.94 371 LEU A C 1
ATOM 2778 O O . LEU A 1 371 ? 4.847 -22.039 -16.571 1.00 83.94 371 LEU A O 1
ATOM 2782 N N . GLU A 1 372 ? 5.970 -22.582 -18.436 1.00 80.75 372 GLU A N 1
ATOM 2783 C CA . GLU A 1 372 ? 5.051 -23.643 -18.854 1.00 80.75 372 GLU A CA 1
ATOM 2784 C C . GLU A 1 372 ? 5.111 -24.852 -17.915 1.00 80.75 372 GLU A C 1
ATOM 2786 O O . GLU A 1 372 ? 4.090 -25.244 -17.346 1.00 80.75 372 GLU A O 1
ATOM 2791 N N . ARG A 1 373 ? 6.314 -25.381 -17.658 1.00 77.44 373 ARG A N 1
ATOM 2792 C CA . ARG A 1 373 ? 6.532 -26.565 -16.811 1.00 77.44 373 ARG A CA 1
ATOM 2793 C C . ARG A 1 373 ? 5.937 -26.423 -15.411 1.00 77.44 373 ARG A C 1
ATOM 2795 O O . ARG A 1 373 ? 5.443 -27.402 -14.859 1.00 77.44 373 ARG A O 1
ATOM 2802 N N . TYR A 1 374 ? 6.008 -25.228 -14.826 1.00 78.25 374 TYR A N 1
ATOM 2803 C CA . TYR A 1 374 ? 5.525 -24.962 -13.468 1.00 78.25 374 TYR A CA 1
ATOM 2804 C C . TYR A 1 374 ? 4.154 -24.271 -13.422 1.00 78.25 374 TYR A C 1
ATOM 2806 O O . TYR A 1 374 ? 3.773 -23.758 -12.368 1.00 78.25 374 TYR A O 1
ATOM 2814 N N . GLY A 1 375 ? 3.416 -24.233 -14.538 1.00 83.31 375 GLY A N 1
ATOM 2815 C CA . GLY A 1 375 ? 2.059 -23.679 -14.578 1.00 83.31 375 GLY A CA 1
ATOM 2816 C C . GLY A 1 375 ? 1.989 -22.190 -14.220 1.00 83.31 375 GLY A C 1
ATOM 2817 O O . GLY A 1 375 ? 1.027 -21.746 -13.603 1.00 83.31 375 GLY A O 1
ATOM 2818 N N . LYS A 1 376 ? 3.026 -21.418 -14.563 1.00 82.81 376 LYS A N 1
ATOM 2819 C CA . LYS A 1 376 ? 3.116 -19.964 -14.335 1.00 82.81 376 LYS A CA 1
ATOM 2820 C C . LYS A 1 376 ? 2.580 -19.135 -15.499 1.00 82.81 376 LYS A C 1
ATOM 2822 O O . LYS A 1 376 ? 2.575 -17.907 -15.433 1.00 82.81 376 LYS A O 1
ATOM 2827 N N . ARG A 1 377 ? 2.120 -19.783 -16.570 1.00 91.62 377 ARG A N 1
ATOM 2828 C CA . ARG A 1 377 ? 1.552 -19.075 -17.713 1.00 91.62 377 ARG A CA 1
ATOM 2829 C C . ARG A 1 377 ? 0.201 -18.442 -17.385 1.00 91.62 377 ARG A C 1
ATOM 2831 O O . ARG A 1 377 ? -0.704 -19.121 -16.902 1.00 91.62 377 ARG A O 1
ATOM 2838 N N . GLY A 1 378 ? 0.062 -17.150 -17.673 1.00 86.00 378 GLY A N 1
ATOM 2839 C CA . GLY A 1 378 ? -1.158 -16.384 -17.404 1.00 86.00 378 GLY A CA 1
ATOM 2840 C C . GLY A 1 378 ? -1.434 -16.098 -15.921 1.00 86.00 378 GLY A C 1
ATOM 2841 O O . GLY A 1 378 ? -2.545 -15.696 -15.590 1.00 86.00 378 GLY A O 1
ATOM 2842 N N . THR A 1 379 ? -0.474 -16.323 -15.013 1.00 85.62 379 THR A N 1
ATOM 2843 C CA . THR A 1 379 ? -0.698 -16.132 -13.567 1.00 85.62 379 THR A CA 1
ATOM 2844 C C . THR A 1 379 ? -0.504 -14.695 -13.083 1.00 85.62 379 THR A C 1
ATOM 2846 O O . THR A 1 379 ? -0.809 -14.415 -11.929 1.00 85.62 379 THR A O 1
ATOM 2849 N N . ALA A 1 380 ? 0.039 -13.805 -13.915 1.00 89.12 380 ALA A N 1
ATOM 2850 C CA . ALA A 1 380 ? 0.299 -12.405 -13.574 1.00 89.12 380 ALA A CA 1
ATOM 2851 C C . ALA A 1 380 ? -0.039 -11.483 -14.768 1.00 89.12 380 ALA A C 1
ATOM 2853 O O . ALA A 1 380 ? 0.864 -11.008 -15.454 1.00 89.12 380 ALA A O 1
ATOM 2854 N N . PRO A 1 381 ? -1.336 -11.274 -15.071 1.00 90.25 381 PRO A N 1
ATOM 2855 C CA . PRO A 1 381 ? -1.798 -10.498 -16.229 1.00 90.25 381 PRO A CA 1
ATOM 2856 C C . PRO A 1 381 ? -1.617 -8.975 -16.136 1.00 90.25 381 PRO A C 1
ATOM 2858 O O . PRO A 1 381 ? -1.741 -8.291 -17.159 1.00 90.25 381 PRO A O 1
ATOM 2861 N N . HIS A 1 382 ? -1.301 -8.425 -14.964 1.00 92.06 382 HIS A N 1
ATOM 2862 C CA . HIS A 1 382 ? -1.101 -6.988 -14.764 1.00 92.06 382 HIS A CA 1
ATOM 2863 C C . HIS A 1 382 ? 0.286 -6.643 -14.248 1.00 92.06 382 HIS A C 1
ATOM 2865 O O . HIS A 1 382 ? 0.938 -7.434 -13.572 1.00 92.06 382 HIS A O 1
ATOM 2871 N N . TRP A 1 383 ? 0.706 -5.400 -14.488 1.00 92.06 383 TRP A N 1
ATOM 2872 C CA . TRP A 1 383 ? 2.002 -4.897 -14.027 1.00 92.06 383 TRP A CA 1
ATOM 2873 C C . TRP A 1 383 ? 2.173 -5.015 -12.511 1.00 92.06 383 TRP A C 1
ATOM 2875 O O . TRP A 1 383 ? 3.258 -5.338 -12.033 1.00 92.06 383 TRP A O 1
ATOM 2885 N N . GLN A 1 384 ? 1.099 -4.809 -11.748 1.00 87.75 384 GLN A N 1
ATOM 2886 C CA . GLN A 1 384 ? 1.104 -4.959 -10.294 1.00 87.75 384 GLN A CA 1
ATOM 2887 C C . GLN A 1 384 ? 1.377 -6.404 -9.846 1.00 87.75 384 GLN A C 1
ATOM 2889 O O . GLN A 1 384 ? 2.061 -6.596 -8.836 1.00 87.75 384 GLN A O 1
ATOM 2894 N N . ASP A 1 385 ? 0.925 -7.395 -10.622 1.00 87.38 385 ASP A N 1
ATOM 2895 C CA . ASP A 1 385 ? 1.071 -8.825 -10.321 1.00 87.38 385 ASP A CA 1
ATOM 2896 C C . ASP A 1 385 ? 2.536 -9.291 -10.407 1.00 87.38 385 ASP A C 1
ATOM 2898 O O . ASP A 1 385 ? 2.887 -10.344 -9.882 1.00 87.38 385 ASP A O 1
ATOM 2902 N N . LEU A 1 386 ? 3.423 -8.495 -11.019 1.00 90.62 386 LEU A N 1
ATOM 2903 C CA . LEU A 1 386 ? 4.860 -8.779 -11.083 1.00 90.62 386 LEU A CA 1
ATOM 2904 C C . LEU A 1 386 ? 5.564 -8.615 -9.722 1.00 90.62 386 LEU A C 1
ATOM 2906 O O . LEU A 1 386 ? 6.689 -9.089 -9.544 1.00 90.62 386 LEU A O 1
ATOM 2910 N N . SER A 1 387 ? 4.918 -7.969 -8.750 1.00 84.19 387 SER A N 1
ATOM 2911 C CA . SER A 1 387 ? 5.441 -7.777 -7.392 1.00 84.19 387 SER A CA 1
ATOM 2912 C C . SER A 1 387 ? 5.552 -9.098 -6.634 1.00 84.19 387 SER A C 1
ATOM 2914 O O . SER A 1 387 ? 4.561 -9.791 -6.428 1.00 84.19 387 SER A O 1
ATOM 2916 N N . GLY A 1 388 ? 6.758 -9.467 -6.197 1.00 77.56 388 GLY A N 1
ATOM 2917 C CA . GLY A 1 388 ? 7.018 -10.770 -5.572 1.00 77.56 388 GLY A CA 1
ATOM 2918 C C . GLY A 1 388 ? 7.048 -11.958 -6.547 1.00 77.56 388 GLY A C 1
ATOM 2919 O O . GLY A 1 388 ? 7.344 -13.072 -6.115 1.00 77.56 388 GLY A O 1
ATOM 2920 N N . VAL A 1 389 ? 6.752 -11.738 -7.833 1.00 83.06 389 VAL A N 1
ATOM 2921 C CA . VAL A 1 389 ? 6.710 -12.772 -8.882 1.00 83.06 389 VAL A CA 1
ATOM 2922 C C . VAL A 1 389 ? 7.898 -12.630 -9.828 1.00 83.06 389 VAL A C 1
ATOM 2924 O O . VAL A 1 389 ? 8.652 -13.582 -10.015 1.00 83.06 389 VAL A O 1
ATOM 2927 N N . TRP A 1 390 ? 8.087 -11.436 -10.393 1.00 87.88 390 TRP A N 1
ATOM 2928 C CA . TRP A 1 390 ? 9.240 -11.112 -11.231 1.00 87.88 390 TRP A CA 1
ATOM 2929 C C . TRP A 1 390 ? 10.475 -10.819 -10.380 1.00 87.88 390 TRP A C 1
ATOM 2931 O O . TRP A 1 390 ? 11.544 -11.381 -10.600 1.00 87.88 390 TRP A O 1
ATOM 2941 N N . ALA A 1 391 ? 10.303 -9.972 -9.366 1.00 79.06 391 ALA A N 1
ATOM 2942 C CA . ALA A 1 391 ? 11.326 -9.630 -8.390 1.00 79.06 391 ALA A CA 1
ATOM 2943 C C . ALA A 1 391 ? 10.817 -9.936 -6.978 1.00 79.06 391 ALA A C 1
ATOM 2945 O O . ALA A 1 391 ? 9.630 -9.788 -6.701 1.00 79.06 391 ALA A O 1
ATOM 2946 N N . GLY A 1 392 ? 11.714 -10.292 -6.050 1.00 74.25 392 GLY A N 1
ATOM 2947 C CA . GLY A 1 392 ? 11.358 -10.497 -4.634 1.00 74.25 392 GLY A CA 1
ATOM 2948 C C . GLY A 1 392 ? 10.845 -9.232 -3.927 1.00 74.25 392 GLY A C 1
ATOM 2949 O O . GLY A 1 392 ? 10.315 -9.301 -2.818 1.00 74.25 392 GLY A O 1
ATOM 2950 N N . ASP A 1 393 ? 10.989 -8.077 -4.576 1.00 76.31 393 ASP A N 1
ATOM 2951 C CA . ASP A 1 393 ? 10.428 -6.806 -4.150 1.00 76.31 393 ASP A CA 1
ATOM 2952 C C . ASP A 1 393 ? 8.894 -6.807 -4.272 1.00 76.31 393 ASP A C 1
ATOM 2954 O O . ASP A 1 393 ? 8.321 -6.939 -5.355 1.00 76.31 393 ASP A O 1
ATOM 2958 N N . ARG A 1 394 ? 8.221 -6.627 -3.131 1.00 77.94 394 ARG A N 1
ATOM 2959 C CA . ARG A 1 394 ? 6.754 -6.590 -3.033 1.00 77.94 394 ARG A CA 1
ATOM 2960 C C . ARG A 1 394 ? 6.135 -5.299 -3.570 1.00 77.94 394 ARG A C 1
ATOM 2962 O O . ARG A 1 394 ? 4.914 -5.193 -3.593 1.00 77.94 394 ARG A O 1
ATOM 2969 N N . ASP A 1 395 ? 6.956 -4.340 -3.980 1.00 72.44 395 ASP A N 1
ATOM 2970 C CA . ASP A 1 395 ? 6.528 -3.082 -4.588 1.00 72.44 395 ASP A CA 1
ATOM 2971 C C . ASP A 1 395 ? 6.952 -2.935 -6.060 1.00 72.44 395 ASP A C 1
ATOM 2973 O O . ASP A 1 395 ? 6.813 -1.881 -6.682 1.00 72.44 395 ASP A O 1
ATOM 2977 N N . TYR A 1 396 ? 7.508 -3.997 -6.632 1.00 83.31 396 TYR A N 1
ATOM 2978 C CA . TYR A 1 396 ? 8.135 -3.948 -7.941 1.00 83.31 396 TYR A CA 1
ATOM 2979 C C . TYR A 1 396 ? 7.211 -3.401 -9.040 1.00 83.31 396 TYR A C 1
ATOM 2981 O O . TYR A 1 396 ? 7.569 -2.447 -9.729 1.00 83.31 396 TYR A O 1
ATOM 2989 N N . GLY A 1 397 ? 5.990 -3.931 -9.148 1.00 84.12 397 GLY A N 1
ATOM 2990 C CA . GLY A 1 397 ? 5.024 -3.518 -10.165 1.00 84.12 397 GLY A CA 1
ATOM 2991 C C . GLY A 1 397 ? 4.652 -2.036 -10.089 1.00 84.12 397 GLY A C 1
ATOM 2992 O O . GLY A 1 397 ? 4.506 -1.372 -11.115 1.00 84.12 397 GLY A O 1
ATOM 2993 N N . ASN A 1 398 ? 4.563 -1.468 -8.884 1.00 79.94 398 ASN A N 1
ATOM 2994 C CA . ASN A 1 398 ? 4.206 -0.055 -8.736 1.00 79.94 398 ASN A CA 1
ATOM 2995 C C . ASN A 1 398 ? 5.385 0.869 -9.016 1.00 79.94 398 ASN A C 1
ATOM 2997 O O . ASN A 1 398 ? 5.170 1.973 -9.507 1.00 79.94 398 ASN A O 1
ATOM 3001 N N . LYS A 1 399 ? 6.625 0.433 -8.770 1.00 85.56 399 LYS A N 1
ATOM 3002 C CA . LYS A 1 399 ? 7.816 1.190 -9.187 1.00 85.56 399 LYS A CA 1
ATOM 3003 C C . LYS A 1 399 ? 7.860 1.352 -10.702 1.00 85.56 399 LYS A C 1
ATOM 3005 O O . LYS A 1 399 ? 8.120 2.453 -11.182 1.00 85.56 399 LYS A O 1
ATOM 3010 N N . ILE A 1 400 ? 7.523 0.293 -11.442 1.00 94.25 400 ILE A N 1
ATOM 3011 C CA . ILE A 1 400 ? 7.384 0.342 -12.904 1.00 94.25 400 ILE A CA 1
ATOM 3012 C C . ILE A 1 400 ? 6.325 1.377 -13.297 1.00 94.25 400 ILE A C 1
ATOM 3014 O O . ILE A 1 400 ? 6.603 2.282 -14.084 1.00 94.25 400 ILE A O 1
ATOM 3018 N N . LEU A 1 401 ? 5.125 1.282 -12.714 1.00 89.19 401 LEU A N 1
ATOM 3019 C CA . LEU A 1 401 ? 4.017 2.185 -13.036 1.00 89.19 401 LEU A CA 1
ATOM 3020 C C . LEU A 1 401 ? 4.295 3.638 -12.629 1.00 89.19 401 LEU A C 1
ATOM 3022 O O . LEU A 1 401 ? 3.898 4.558 -13.337 1.00 89.19 401 LEU A O 1
ATOM 3026 N N . ALA A 1 402 ? 5.021 3.872 -11.537 1.00 83.38 402 ALA A N 1
ATOM 3027 C CA . ALA A 1 402 ? 5.425 5.210 -11.120 1.00 83.38 402 ALA A CA 1
ATOM 3028 C C . ALA A 1 402 ? 6.363 5.864 -12.146 1.00 83.38 402 ALA A C 1
ATOM 3030 O O . ALA A 1 402 ? 6.177 7.034 -12.483 1.00 83.38 402 ALA A O 1
ATOM 3031 N N . ILE A 1 403 ? 7.331 5.112 -12.682 1.00 90.44 403 ILE A N 1
ATOM 3032 C CA . ILE A 1 403 ? 8.196 5.589 -13.772 1.00 90.44 403 ILE A CA 1
ATOM 3033 C C . ILE A 1 403 ? 7.371 5.821 -15.037 1.00 90.44 403 ILE A C 1
ATOM 3035 O O . ILE A 1 403 ? 7.535 6.846 -15.694 1.00 90.44 403 ILE A O 1
ATOM 3039 N N . TYR A 1 404 ? 6.439 4.922 -15.349 1.00 94.62 404 TYR A N 1
ATOM 3040 C CA . TYR A 1 404 ? 5.550 5.085 -16.494 1.00 94.62 404 TYR A CA 1
ATOM 3041 C C . TYR A 1 404 ? 4.690 6.354 -16.401 1.00 94.62 404 TYR A C 1
ATOM 3043 O O . TYR A 1 404 ? 4.602 7.108 -17.366 1.00 94.62 404 TYR A O 1
ATOM 3051 N N . HIS A 1 405 ? 4.117 6.659 -15.237 1.00 84.19 405 HIS A N 1
ATOM 3052 C CA . HIS A 1 405 ? 3.366 7.898 -15.038 1.00 84.19 405 HIS A CA 1
ATOM 3053 C C . HIS A 1 405 ? 4.243 9.147 -15.180 1.00 84.19 405 HIS A C 1
ATOM 3055 O O . HIS A 1 405 ? 3.779 10.163 -15.699 1.00 84.19 405 HIS A O 1
ATOM 3061 N N . GLN A 1 406 ? 5.511 9.095 -14.760 1.00 84.50 406 GLN A N 1
ATOM 3062 C CA . GLN A 1 406 ? 6.454 10.188 -15.017 1.00 84.50 406 GLN A CA 1
ATOM 3063 C C . GLN A 1 406 ? 6.722 10.338 -16.516 1.00 84.50 406 GLN A C 1
ATOM 3065 O O . GLN A 1 406 ? 6.630 11.447 -17.028 1.00 84.50 406 GLN A O 1
ATOM 3070 N N . LEU A 1 407 ? 6.973 9.232 -17.219 1.00 90.25 407 LEU A N 1
ATOM 3071 C CA . LEU A 1 407 ? 7.180 9.203 -18.667 1.00 90.25 407 LEU A CA 1
ATOM 3072 C C . LEU A 1 407 ? 5.964 9.744 -19.436 1.00 90.25 407 LEU A C 1
ATOM 3074 O O . LEU A 1 407 ? 6.115 10.522 -20.374 1.00 90.25 407 LEU A O 1
ATOM 3078 N N . GLN A 1 408 ? 4.740 9.372 -19.061 1.00 81.88 408 GLN A N 1
ATOM 3079 C CA . GLN A 1 408 ? 3.540 9.891 -19.725 1.00 81.88 408 GLN A CA 1
ATOM 3080 C C . GLN A 1 408 ? 3.463 11.419 -19.637 1.00 81.88 408 GLN A C 1
ATOM 3082 O O . GLN A 1 408 ? 3.161 12.075 -20.637 1.00 81.88 408 GLN A O 1
ATOM 3087 N N . ASN A 1 409 ? 3.805 11.973 -18.474 1.00 77.75 409 ASN A N 1
ATOM 3088 C CA . ASN A 1 409 ? 3.703 13.399 -18.169 1.00 77.75 409 ASN A CA 1
ATOM 3089 C C . ASN A 1 409 ? 4.985 14.203 -18.467 1.00 77.75 409 ASN A C 1
ATOM 3091 O O . ASN A 1 409 ? 5.019 15.399 -18.180 1.00 77.75 409 ASN A O 1
ATOM 3095 N N . SER A 1 410 ? 6.036 13.565 -18.998 1.00 77.12 410 SER A N 1
ATOM 3096 C CA . SER A 1 410 ? 7.351 14.187 -19.220 1.00 77.12 410 SER A CA 1
ATOM 3097 C C . SER A 1 410 ? 7.459 15.018 -20.482 1.00 77.12 410 SER A C 1
ATOM 3099 O O . SER A 1 410 ? 6.781 14.630 -21.472 1.00 77.12 410 SER A O 1
#

Sequence (410 aa):
MRKKWTHVASALVIAGSIYTYSGTAALAANDDITGIALEQPMRSLINQGIIQGFGPGQFHPSEKVTRGQFAAFISRALQLPPGTPKFKDVPASSGLADAINRVSNAGIVNGYDDGTFRMHEPITREQMAAMIDNALVFSNAERKESMLTFADSYQINNAFRQAVGRVVNDKIVSGYKNSLGISMFKPKNEATRAEAAAFISGMLSVIKELQAQGTDGGGAVPAPAPVPAPQPAPAPAVVDHSLHHGIMGTPVVTAAKMAAFVKRENPNAPDIDEIATAFIEIGNKYGIRGDIAFCQSIVETGWFKYNSGTAVTPDQHNYGGLGVTQKGIKGNIFPTVQEGVTAQIQHLYGYASQSPIPAGETIVDQRFEILERYGKRGTAPHWQDLSGVWAGDRDYGNKILAIYHQLQNS

Secondary structure (DSSP, 8-state):
------------------------------STTTT-TTHHHHHHHHHTTSS--SBTTB--TTSBPBHHHHHHHHHHHTTPPP-----TT--TTSTTHHHHHHHHHTTS----TTS---TTSBPBHHHHHHHHHHHHHHTT----------TTGGGS-HHHHHHHHHHHHTTS-PPEE-TTS-EE--TTSBPBHHHHHHHHHHHHHHHHHHHHTT------PPPPPP-----SSPSPPPP-GGGS-BSBS---S-HHHHHHHHHHH-TT-TTHHHHHHHHHHHHHHHTB-HHHHHHHHHHHHTTTT--SS-S--GGGT-TT-TT--STTS-----SSHHHHHHHHHHHHHHHH--SPPPTT-----TTHHHHHHTT-TTS--BGGGGBTTTBS-TTHHHHHHHHHHHHHT-

InterPro domains:
  IPR001119 S-layer homology domain [PF00395] (40-71)
  IPR001119 S-layer homology domain [PF00395] (86-129)
  IPR001119 S-layer homology domain [PF00395] (159-197)
  IPR001119 S-layer homology domain [PS51272] (25-82)
  IPR001119 S-layer homology domain [PS51272] (83-146)
  IPR001119 S-layer homology domain [PS51272] (147-214)
  IPR002901 Mannosyl-glycoprotein endo-beta-N-acetylglucosamidase-like domain [PF01832] (277-408)
  IPR051465 Cell Envelope Structural Component [PTHR43308] (84-162)

Solvent-accessible surface area (backbone atoms only — not comparable to full-atom values): 23372 Å² total; per-residue (Å²): 142,80,89,84,90,89,86,82,84,87,81,90,76,86,79,78,80,76,77,74,74,75,67,74,74,68,73,76,58,93,28,70,49,64,91,46,97,47,28,67,36,38,54,55,34,38,77,69,63,36,47,76,58,86,50,93,52,36,60,57,40,79,42,72,32,23,40,31,55,52,33,35,31,51,24,52,70,68,65,50,61,87,43,65,90,81,38,78,72,54,52,85,85,42,94,46,31,66,30,46,15,13,31,38,63,61,62,35,44,76,43,31,88,90,39,31,66,56,47,79,42,65,28,28,43,40,56,51,30,33,39,51,38,35,49,39,49,65,70,62,54,90,76,64,68,40,86,76,81,32,78,48,51,83,68,39,55,74,88,32,42,62,28,41,16,26,36,43,58,70,60,29,51,78,57,44,63,49,100,82,70,48,46,30,62,52,32,78,42,67,28,25,40,31,55,51,26,36,46,53,43,29,51,53,51,53,53,52,54,47,62,74,70,65,69,81,68,90,64,93,71,77,80,76,77,78,60,73,45,87,67,71,89,70,76,87,72,91,76,79,69,92,82,54,60,52,37,54,39,79,54,88,60,54,33,69,58,54,25,53,56,45,36,75,81,26,78,81,38,74,65,37,59,59,50,28,40,40,26,47,59,52,15,59,66,69,39,26,26,15,48,48,55,48,27,38,23,33,64,49,28,58,53,58,60,50,58,94,84,43,52,48,54,83,86,24,28,37,44,64,48,50,71,50,84,50,91,81,39,74,34,55,71,28,100,38,62,60,50,15,48,45,18,41,52,46,47,52,44,37,23,37,34,74,69,80,76,53,90,94,68,77,90,67,34,92,57,50,65,56,33,57,77,68,69,40,43,39,72,31,41,28,44,61,50,33,27,53,66,77,41,86,45,76,56,45,19,54,55,24,50,54,48,32,56,49,58,74,74,101

Radius of gyration: 30.96 Å; Cα contacts (8 Å, |Δi|>4): 618; chains: 1; bounding box: 60×108×101 Å

Mean predicted aligned error: 17.45 Å

Organism: NCBI:txid1456

Foldseek 3Di:
DDDDDDDDDDDDDDPDPPPPPPPPPPPQQPAPLRPDPLSVLVVVLVVLVLQDAPDRRHRQQFDFAFLLNLLSSLCSLVVFDFADDFAPPQDPPDPSNRSVRRLVVLLLADAAPVRHNRRGHFDFLLRLLSSLLSSVVSLVDDFDFADDQALCLVVRDPLSSRSNRGCVVLVLDFADQDPVRGGHSRGGDGDGNSRSSSNSSSSSVSSVVVVVVPPPPPDDDPRDDHSYHPDDPDPDDDDDCPPFAFQAAAAPAALVLQLVLLCVVPVPQPPSSVLSNLLRVLCVQQRGHSLLLSLLLCVQCVSSPVDDQRQEDPQQLQSLCAQPPDGPDHHHRDRDVNLNSNLSSLVSQQQQAPDDGGPPDDHSNPCSVVSVVVVNGNNQRGLQSCQCPSDVHNCSSSSSVVSSVVSVVD